Protein AF-0000000066246729 (afdb_homodimer)

Structure (mmCIF, N/CA/C/O backbone):
data_AF-0000000066246729-model_v1
#
loop_
_entity.id
_entity.type
_entity.pdbx_description
1 polymer 'tRNA(Ile)-lysidine synthase, chloroplastic'
#
loop_
_atom_site.group_PDB
_atom_site.id
_atom_site.type_symbol
_atom_site.label_atom_id
_atom_site.label_alt_id
_atom_site.label_comp_id
_atom_site.label_asym_id
_atom_site.label_entity_id
_atom_site.label_seq_id
_atom_site.pdbx_PDB_ins_code
_atom_site.Cartn_x
_atom_site.Cartn_y
_atom_site.Cartn_z
_atom_site.occupancy
_atom_site.B_iso_or_equiv
_atom_site.auth_seq_id
_atom_site.auth_comp_id
_atom_site.auth_asym_id
_atom_site.auth_atom_id
_atom_site.pdbx_PDB_model_num
ATOM 1 N N . MET A 1 1 ? 2.453 42.625 2.658 1 67.06 1 MET A N 1
ATOM 2 C CA . MET A 1 1 ? 2.953 41.25 2.771 1 67.06 1 MET A CA 1
ATOM 3 C C . MET A 1 1 ? 3.125 40.625 1.395 1 67.06 1 MET A C 1
ATOM 5 O O . MET A 1 1 ? 2.312 40.844 0.497 1 67.06 1 MET A O 1
ATOM 9 N N . THR A 1 2 ? 4.344 40.188 0.969 1 78.44 2 THR A N 1
ATOM 10 C CA . THR A 1 2 ? 4.594 39.5 -0.3 1 78.44 2 THR A CA 1
ATOM 11 C C . THR A 1 2 ? 3.893 38.156 -0.338 1 78.44 2 THR A C 1
ATOM 13 O O . THR A 1 2 ? 4.141 37.281 0.513 1 78.44 2 THR A O 1
ATOM 16 N N . TYR A 1 3 ? 2.891 38.062 -1.134 1 83.69 3 TYR A N 1
ATOM 17 C CA . TYR A 1 3 ? 2.072 36.875 -1.283 1 83.69 3 TYR A CA 1
ATOM 18 C C . TYR A 1 3 ? 2.686 35.906 -2.299 1 83.69 3 TYR A C 1
ATOM 20 O O . TYR A 1 3 ? 2.986 36.312 -3.43 1 83.69 3 TYR A O 1
ATOM 28 N N . THR A 1 4 ? 3.023 34.75 -1.786 1 90.62 4 THR A N 1
ATOM 29 C CA . THR A 1 4 ? 3.662 33.75 -2.641 1 90.62 4 THR A CA 1
ATOM 30 C C . THR A 1 4 ? 2.689 32.625 -2.977 1 90.62 4 THR A C 1
ATOM 32 O O . THR A 1 4 ? 1.568 32.594 -2.465 1 90.62 4 THR A O 1
ATOM 35 N N . TYR A 1 5 ? 3.107 31.703 -3.809 1 89.06 5 TYR A N 1
ATOM 36 C CA . TYR A 1 5 ? 2.291 30.547 -4.184 1 89.06 5 TYR A CA 1
ATOM 37 C C . TYR A 1 5 ? 2.023 29.656 -2.98 1 89.06 5 TYR A C 1
ATOM 39 O O . TYR A 1 5 ? 0.987 28.984 -2.912 1 89.06 5 TYR A O 1
ATOM 47 N N . LEU A 1 6 ? 2.9 29.672 -2.01 1 89.81 6 LEU A N 1
ATOM 48 C CA . LEU A 1 6 ? 2.715 28.844 -0.823 1 89.81 6 LEU A CA 1
ATOM 49 C C . LEU A 1 6 ? 1.587 29.391 0.048 1 89.81 6 LEU A C 1
ATOM 51 O O . LEU A 1 6 ? 0.87 28.625 0.694 1 89.81 6 LEU A O 1
ATOM 55 N N . HIS A 1 7 ? 1.455 30.672 0.048 1 90.62 7 HIS A N 1
ATOM 56 C CA . HIS A 1 7 ? 0.324 31.281 0.742 1 90.62 7 HIS A CA 1
ATOM 57 C C . HIS A 1 7 ? -1.001 30.812 0.148 1 90.62 7 HIS A C 1
ATOM 59 O O . HIS A 1 7 ? -1.936 30.484 0.883 1 90.62 7 HIS A O 1
ATOM 65 N N . ASN A 1 8 ? -0.989 30.734 -1.17 1 87.06 8 ASN A N 1
ATOM 66 C CA . ASN A 1 8 ? -2.189 30.266 -1.858 1 87.06 8 ASN A CA 1
ATOM 67 C C . ASN A 1 8 ? -2.5 28.812 -1.526 1 87.06 8 ASN A C 1
ATOM 69 O O . ASN A 1 8 ? -3.656 28.453 -1.303 1 87.06 8 ASN A O 1
ATOM 73 N N . LYS A 1 9 ? -1.49 28.031 -1.506 1 83.44 9 LYS A N 1
ATOM 74 C CA . LYS A 1 9 ? -1.659 26.625 -1.17 1 83.44 9 LYS A CA 1
ATOM 75 C C . LYS A 1 9 ? -2.156 26.453 0.264 1 83.44 9 LYS A C 1
ATOM 77 O O . LYS A 1 9 ? -3.053 25.656 0.526 1 83.44 9 LYS A O 1
ATOM 82 N N . PHE A 1 10 ? -1.548 27.234 1.087 1 84.44 10 PHE A N 1
ATOM 83 C CA . PHE A 1 10 ? -1.93 27.188 2.494 1 84.44 10 PHE A CA 1
ATOM 84 C C . PHE A 1 10 ? -3.389 27.594 2.672 1 84.44 10 PHE A C 1
ATOM 86 O O . PHE A 1 10 ? -4.125 26.969 3.432 1 84.44 10 PHE A O 1
ATOM 93 N N . LEU A 1 11 ? -3.865 28.547 1.95 1 80 11 LEU A N 1
ATOM 94 C CA . LEU A 1 11 ? -5.234 29.047 2.029 1 80 11 LEU A CA 1
ATOM 95 C C . LEU A 1 11 ? -6.227 28 1.554 1 80 11 LEU A C 1
ATOM 97 O O . LEU A 1 11 ? -7.332 27.891 2.094 1 80 11 LEU A O 1
ATOM 101 N N . SER A 1 12 ? -5.816 27.25 0.603 1 76.44 12 SER A N 1
ATOM 102 C CA . SER A 1 12 ? -6.703 26.234 0.042 1 76.44 12 SER A CA 1
ATOM 103 C C . SER A 1 12 ? -6.855 25.062 0.989 1 76.44 12 SER A C 1
ATOM 105 O O . SER A 1 12 ? -7.832 24.312 0.9 1 76.44 12 SER A O 1
ATOM 107 N N . ILE A 1 13 ? -5.926 24.906 1.875 1 73 13 ILE A N 1
ATOM 108 C CA . ILE A 1 13 ? -5.867 23.719 2.727 1 73 13 ILE A CA 1
ATOM 109 C C . ILE A 1 13 ? -6.562 24 4.055 1 73 13 ILE A C 1
ATOM 111 O O . ILE A 1 13 ? -7.125 23.109 4.68 1 73 13 ILE A O 1
ATOM 115 N N . ILE A 1 14 ? -6.414 25.188 4.516 1 69.69 14 ILE A N 1
ATOM 116 C CA . ILE A 1 14 ? -7.043 25.547 5.785 1 69.69 14 ILE A CA 1
ATOM 117 C C . ILE A 1 14 ? -8.562 25.547 5.633 1 69.69 14 ILE A C 1
ATOM 119 O O . ILE A 1 14 ? -9.094 26.094 4.668 1 69.69 14 ILE A O 1
ATOM 123 N N . PRO A 1 15 ? -9.195 24.422 6.234 1 58.78 15 PRO A N 1
ATOM 124 C CA . PRO A 1 15 ? -10.656 24.375 6.086 1 58.78 15 PRO A CA 1
ATOM 125 C C . PRO A 1 15 ? -11.289 25.766 6.043 1 58.78 15 PRO A C 1
ATOM 127 O O . PRO A 1 15 ? -10.812 26.688 6.699 1 58.78 15 PRO A O 1
ATOM 130 N N . LYS A 1 16 ? -11.969 25.953 4.859 1 56.06 16 LYS A N 1
ATOM 131 C CA . LYS A 1 16 ? -12.82 27.141 4.84 1 56.06 16 LYS A CA 1
ATOM 132 C C . LYS A 1 16 ? -13.633 27.25 6.121 1 56.06 16 LYS A C 1
ATOM 134 O O . LYS A 1 16 ? -14.789 26.812 6.172 1 56.06 16 LYS A O 1
ATOM 139 N N . TYR A 1 17 ? -13.031 27 7.203 1 52.31 17 TYR A N 1
ATOM 140 C CA . TYR A 1 17 ? -13.742 27.172 8.461 1 52.31 17 TYR A CA 1
ATOM 141 C C . TYR A 1 17 ? -14.406 28.547 8.531 1 52.31 17 TYR A C 1
ATOM 143 O O . TYR A 1 17 ? -14.719 29.031 9.617 1 52.31 17 TYR A O 1
ATOM 151 N N . LYS A 1 18 ? -14.438 29.141 7.434 1 51.62 18 LYS A N 1
ATOM 152 C CA . LYS A 1 18 ? -15.117 30.422 7.426 1 51.62 18 LYS A CA 1
ATOM 153 C C . LYS A 1 18 ? -16.453 30.344 8.18 1 51.62 18 LYS A C 1
ATOM 155 O O . LYS A 1 18 ? -16.859 31.312 8.82 1 51.62 18 LYS A O 1
ATOM 160 N N . ASN A 1 19 ? -17.109 29.25 7.867 1 48.5 19 ASN A N 1
ATOM 161 C CA . ASN A 1 19 ? -18.453 29.297 8.406 1 48.5 19 ASN A CA 1
ATOM 162 C C . ASN A 1 19 ? -18.469 29.047 9.906 1 48.5 19 ASN A C 1
ATOM 164 O O . ASN A 1 19 ? -19.516 28.734 10.484 1 48.5 19 ASN A O 1
ATOM 168 N N . LEU A 1 20 ? -17.266 28.922 10.43 1 48.78 20 LEU A N 1
ATOM 169 C CA . LEU A 1 20 ? -17.422 28.625 11.852 1 48.78 20 LEU A CA 1
ATOM 170 C C . LEU A 1 20 ? -17.781 29.891 12.633 1 48.78 20 LEU A C 1
ATOM 172 O O . LEU A 1 20 ? -17.156 30.938 12.469 1 48.78 20 LEU A O 1
ATOM 176 N N . ILE A 1 21 ? -19.016 29.984 13 1 50.81 21 ILE A N 1
ATOM 177 C CA . ILE A 1 21 ? -19.672 31.016 13.789 1 50.81 21 ILE A CA 1
ATOM 178 C C . ILE A 1 21 ? -18.703 31.594 14.812 1 50.81 21 ILE A C 1
ATOM 180 O O . ILE A 1 21 ? -18.766 32.781 15.141 1 50.81 21 ILE A O 1
ATOM 184 N N . LYS A 1 22 ? -17.953 30.703 15.594 1 59.84 22 LYS A N 1
ATOM 185 C CA . LYS A 1 22 ? -17.156 31.188 16.719 1 59.84 22 LYS A CA 1
ATOM 186 C C . LYS A 1 22 ? -15.695 31.359 16.328 1 59.84 22 LYS A C 1
ATOM 188 O O . LYS A 1 22 ? -15.188 30.641 15.461 1 59.84 22 LYS A O 1
ATOM 193 N N . PRO A 1 23 ? -15.102 32.375 16.922 1 73 23 PRO A N 1
ATOM 194 C CA . PRO A 1 23 ? -13.672 32.594 16.719 1 73 23 PRO A CA 1
ATOM 195 C C . PRO A 1 23 ? -12.828 31.359 17.078 1 73 23 PRO A C 1
ATOM 197 O O . PRO A 1 23 ? -13.023 30.766 18.141 1 73 23 PRO A O 1
ATOM 200 N N . LEU A 1 24 ? -12.086 30.797 16.188 1 85.12 24 LEU A N 1
ATOM 201 C CA . LEU A 1 24 ? -11.336 29.562 16.375 1 85.12 24 LEU A CA 1
ATOM 202 C C . LEU A 1 24 ? -10.023 29.828 17.109 1 85.12 24 LEU A C 1
ATOM 204 O O . LEU A 1 24 ? -9.367 30.844 16.859 1 85.12 24 LEU A O 1
ATOM 208 N N . SER A 1 25 ? -9.766 29.047 18.125 1 92.12 25 SER A N 1
ATOM 209 C CA . SER A 1 25 ? -8.477 29.062 18.812 1 92.12 25 SER A CA 1
ATOM 210 C C . SER A 1 25 ? -7.562 27.969 18.297 1 92.12 25 SER A C 1
ATOM 212 O O . SER A 1 25 ? -7.992 26.812 18.125 1 92.12 25 SER A O 1
ATOM 214 N N . ILE A 1 26 ? -6.285 28.391 18.031 1 93.38 26 ILE A N 1
ATOM 215 C CA . ILE A 1 26 ? -5.379 27.391 17.484 1 93.38 26 ILE A CA 1
ATOM 216 C C . ILE A 1 26 ? -4.129 27.281 18.359 1 93.38 26 ILE A C 1
ATOM 218 O O . ILE A 1 26 ? -3.65 28.297 18.891 1 93.38 26 ILE A O 1
ATOM 222 N N . LEU A 1 27 ? -3.676 26.094 18.531 1 96.12 27 LEU A N 1
ATOM 223 C CA . LEU A 1 27 ? -2.412 25.766 19.172 1 96.12 27 LEU A CA 1
ATOM 224 C C . LEU A 1 27 ? -1.403 25.219 18.172 1 96.12 27 LEU A C 1
ATOM 226 O O . LEU A 1 27 ? -1.639 24.188 17.547 1 96.12 27 LEU A O 1
ATOM 230 N N . ILE A 1 28 ? -0.317 25.922 18.062 1 95.38 28 ILE A N 1
ATOM 231 C CA . ILE A 1 28 ? 0.693 25.531 17.078 1 95.38 28 ILE A CA 1
ATOM 232 C C . ILE A 1 28 ? 1.854 24.828 17.797 1 95.38 28 ILE A C 1
ATOM 234 O O . ILE A 1 28 ? 2.504 25.422 18.656 1 95.38 28 ILE A O 1
ATOM 238 N N . ALA A 1 29 ? 2.076 23.578 17.406 1 94.06 29 ALA A N 1
ATOM 239 C CA . ALA A 1 29 ? 3.191 22.812 17.969 1 94.06 29 ALA A CA 1
ATOM 240 C C . ALA A 1 29 ? 4.473 23.062 17.188 1 94.06 29 ALA A C 1
ATOM 242 O O . ALA A 1 29 ? 4.531 22.797 15.977 1 94.06 29 ALA A O 1
ATOM 243 N N . LEU A 1 30 ? 5.496 23.469 17.922 1 88.94 30 LEU A N 1
ATOM 244 C CA . LEU A 1 30 ? 6.762 23.828 17.297 1 88.94 30 LEU A CA 1
ATOM 245 C C . LEU A 1 30 ? 7.809 22.734 17.516 1 88.94 30 LEU A C 1
ATOM 247 O O . LEU A 1 30 ? 7.859 22.125 18.594 1 88.94 30 LEU A O 1
ATOM 251 N N . SER A 1 31 ? 8.594 22.453 16.5 1 79.75 31 SER A N 1
ATOM 252 C CA . SER A 1 31 ? 9.695 21.5 16.625 1 79.75 31 SER A CA 1
ATOM 253 C C . SER A 1 31 ? 11.047 22.219 16.547 1 79.75 31 SER A C 1
ATOM 255 O O . SER A 1 31 ? 12.078 21.641 16.891 1 79.75 31 SER A O 1
ATOM 257 N N . GLY A 1 32 ? 11.086 23.469 16.141 1 73.56 32 GLY A N 1
ATOM 258 C CA . GLY A 1 32 ? 12.328 24.219 16 1 73.56 32 GLY A CA 1
ATOM 259 C C . GLY A 1 32 ? 12.969 24.047 14.641 1 73.56 32 GLY A C 1
ATOM 260 O O . GLY A 1 32 ? 14.047 24.594 14.383 1 73.56 32 GLY A O 1
ATOM 261 N N . GLY A 1 33 ? 12.336 23.344 13.742 1 81.06 33 GLY A N 1
ATOM 262 C CA . GLY A 1 33 ? 12.875 23.141 12.414 1 81.06 33 GLY A CA 1
ATOM 263 C C . GLY A 1 33 ? 12.273 24.078 11.375 1 81.06 33 GLY A C 1
ATOM 264 O O . GLY A 1 33 ? 11.461 24.938 11.711 1 81.06 33 GLY A O 1
ATOM 265 N N . LYS A 1 34 ? 12.766 23.953 10.219 1 86.31 34 LYS A N 1
ATOM 266 C CA . LYS A 1 34 ? 12.359 24.828 9.125 1 86.31 34 LYS A CA 1
ATOM 267 C C . LYS A 1 34 ? 10.859 24.719 8.867 1 86.31 34 LYS A C 1
ATOM 269 O O . LYS A 1 34 ? 10.219 25.703 8.5 1 86.31 34 LYS A O 1
ATOM 274 N N . ASP A 1 35 ? 10.297 23.594 9.133 1 89.62 35 ASP A N 1
ATOM 275 C CA . ASP A 1 35 ? 8.883 23.391 8.859 1 89.62 35 ASP A CA 1
ATOM 276 C C . ASP A 1 35 ? 8.016 24.188 9.836 1 89.62 35 ASP A C 1
ATOM 278 O O . ASP A 1 35 ? 7.004 24.781 9.438 1 89.62 35 ASP A O 1
ATOM 282 N N . SER A 1 36 ? 8.438 24.203 11.055 1 89.38 36 SER A N 1
ATOM 283 C CA . SER A 1 36 ? 7.715 24.969 12.062 1 89.38 36 SER A CA 1
ATOM 284 C C . SER A 1 36 ? 7.773 26.469 11.773 1 89.38 36 SER A C 1
ATOM 286 O O . SER A 1 36 ? 6.773 27.172 11.906 1 89.38 36 SER A O 1
ATOM 288 N N . LEU A 1 37 ? 8.922 26.891 11.383 1 89.44 37 LEU A N 1
ATOM 289 C CA . LEU A 1 37 ? 9.094 28.297 11.07 1 89.44 37 LEU A CA 1
ATOM 290 C C . LEU A 1 37 ? 8.234 28.703 9.883 1 89.44 37 LEU A C 1
ATOM 292 O O . LEU A 1 37 ? 7.598 29.766 9.906 1 89.44 37 LEU A O 1
ATOM 296 N N . CYS A 1 38 ? 8.258 27.859 8.914 1 92.25 38 CYS A N 1
ATOM 297 C CA . CYS A 1 38 ? 7.418 28.094 7.742 1 92.25 38 CYS A CA 1
ATOM 298 C C . CYS A 1 38 ? 5.945 28.172 8.133 1 92.25 38 CYS A C 1
ATOM 300 O O . CYS A 1 38 ? 5.23 29.078 7.688 1 92.25 38 CYS A O 1
ATOM 302 N N . LEU A 1 39 ? 5.574 27.312 8.969 1 92.62 39 LEU A N 1
ATOM 303 C CA . LEU A 1 39 ? 4.191 27.25 9.43 1 92.62 39 LEU A CA 1
ATOM 304 C C . LEU A 1 39 ? 3.814 28.516 10.18 1 92.62 39 LEU A C 1
ATOM 306 O O . LEU A 1 39 ? 2.754 29.094 9.938 1 92.62 39 LEU A O 1
ATOM 310 N N . VAL A 1 40 ? 4.66 28.953 11.055 1 91.94 40 VAL A N 1
ATOM 311 C CA . VAL A 1 40 ? 4.418 30.141 11.852 1 91.94 40 VAL A CA 1
ATOM 312 C C . VAL A 1 40 ? 4.227 31.344 10.93 1 91.94 40 VAL A C 1
ATOM 314 O O . VAL A 1 40 ? 3.264 32.094 11.086 1 91.94 40 VAL A O 1
ATOM 317 N N . LYS A 1 41 ? 5.07 31.5 9.969 1 92.75 41 LYS A N 1
ATOM 318 C CA . LYS A 1 41 ? 5.004 32.625 9.039 1 92.75 41 LYS A CA 1
ATOM 319 C C . LYS A 1 41 ? 3.697 32.594 8.25 1 92.75 41 LYS A C 1
ATOM 321 O O . LYS A 1 41 ? 3.039 33.625 8.109 1 92.75 41 LYS A O 1
ATOM 326 N N . LEU A 1 42 ? 3.348 31.469 7.789 1 92.81 42 LEU A N 1
ATOM 327 C CA . LEU A 1 42 ? 2.135 31.312 6.992 1 92.81 42 LEU A CA 1
ATOM 328 C C . LEU A 1 42 ? 0.897 31.641 7.82 1 92.81 42 LEU A C 1
ATOM 330 O O . LEU A 1 42 ? -0.002 32.344 7.355 1 92.81 42 LEU A O 1
ATOM 334 N N . ILE A 1 43 ? 0.887 31.172 9.031 1 91.31 43 ILE A N 1
ATOM 335 C CA . ILE A 1 43 ? -0.267 31.375 9.898 1 91.31 43 ILE A CA 1
ATOM 336 C C . ILE A 1 43 ? -0.373 32.844 10.289 1 91.31 43 ILE A C 1
ATOM 338 O O . ILE A 1 43 ? -1.462 33.438 10.266 1 91.31 43 ILE A O 1
ATOM 342 N N . GLU A 1 44 ? 0.723 33.406 10.656 1 91.44 44 GLU A N 1
ATOM 343 C CA . GLU A 1 44 ? 0.729 34.812 11.039 1 91.44 44 GLU A CA 1
ATOM 344 C C . GLU A 1 44 ? 0.296 35.719 9.875 1 91.44 44 GLU A C 1
ATOM 346 O O . GLU A 1 44 ? -0.498 36.625 10.062 1 91.44 44 GLU A O 1
ATOM 351 N N . ASP A 1 45 ? 0.844 35.406 8.695 1 91.06 45 ASP A N 1
ATOM 352 C CA . ASP A 1 45 ? 0.451 36.156 7.512 1 91.06 45 ASP A CA 1
ATOM 353 C C . ASP A 1 45 ? -1.045 36.031 7.242 1 91.06 45 ASP A C 1
ATOM 355 O O . ASP A 1 45 ? -1.722 37 6.934 1 91.06 45 ASP A O 1
ATOM 359 N N . PHE A 1 46 ? -1.463 34.844 7.363 1 88.06 46 PHE A N 1
ATOM 360 C CA . PHE A 1 46 ? -2.873 34.562 7.141 1 88.06 46 PHE A CA 1
ATOM 361 C C . PHE A 1 46 ? -3.746 35.281 8.148 1 88.06 46 PHE A C 1
ATOM 363 O O . PHE A 1 46 ? -4.746 35.906 7.777 1 88.06 46 PHE A O 1
ATOM 370 N N . ASN A 1 47 ? -3.387 35.219 9.422 1 88 47 ASN A N 1
ATOM 371 C CA . ASN A 1 47 ? -4.195 35.812 10.469 1 88 47 ASN A CA 1
ATOM 372 C C . ASN A 1 47 ? -4.141 37.344 10.406 1 88 47 ASN A C 1
ATOM 374 O O . ASN A 1 47 ? -5.105 38.031 10.766 1 88 47 ASN A O 1
ATOM 378 N N . ASN A 1 48 ? -3.057 37.875 9.961 1 87.56 48 ASN A N 1
ATOM 379 C CA . ASN A 1 48 ? -2.945 39.312 9.781 1 87.56 48 ASN A CA 1
ATOM 380 C C . ASN A 1 48 ? -3.883 39.812 8.688 1 87.56 48 ASN A C 1
ATOM 382 O O . ASN A 1 48 ? -4.414 40.938 8.773 1 87.56 48 ASN A O 1
ATOM 386 N N . THR A 1 49 ? -4.105 38.969 7.734 1 84.88 49 THR A N 1
ATOM 387 C CA . THR A 1 49 ? -4.922 39.344 6.59 1 84.88 49 THR A CA 1
ATOM 388 C C . THR A 1 49 ? -6.402 39.094 6.875 1 84.88 49 THR A C 1
ATOM 390 O O . THR A 1 49 ? -7.254 39.938 6.543 1 84.88 49 THR A O 1
ATOM 393 N N . TYR A 1 50 ? -6.688 38 7.57 1 83.44 50 TYR A N 1
ATOM 394 C CA . TYR A 1 50 ? -8.078 37.562 7.625 1 83.44 50 TYR A CA 1
ATOM 395 C C . TYR A 1 50 ? -8.617 37.625 9.047 1 83.44 50 TYR A C 1
ATOM 397 O O . TYR A 1 50 ? -9.828 37.562 9.266 1 83.44 50 TYR A O 1
ATOM 405 N N . ASN A 1 51 ? -7.789 37.75 10.023 1 84.44 51 ASN A N 1
ATOM 406 C CA . ASN A 1 51 ? -8.188 37.781 11.43 1 84.44 51 ASN A CA 1
ATOM 407 C C . ASN A 1 51 ? -9.117 36.625 11.773 1 84.44 51 ASN A C 1
ATOM 409 O O . ASN A 1 51 ? -10.172 36.844 12.367 1 84.44 51 ASN A O 1
ATOM 413 N N . HIS A 1 52 ? -8.688 35.5 11.305 1 82.38 52 HIS A N 1
ATOM 414 C CA . HIS A 1 52 ? -9.523 34.312 11.375 1 82.38 52 HIS A CA 1
ATOM 415 C C . HIS A 1 52 ? -9.445 33.656 12.75 1 82.38 52 HIS A C 1
ATOM 417 O O . HIS A 1 52 ? -10.43 33.094 13.234 1 82.38 52 HIS A O 1
ATOM 423 N N . PHE A 1 53 ? -8.344 33.75 13.383 1 87.56 53 PHE A N 1
ATOM 424 C CA . PHE A 1 53 ? -8.156 33.125 14.672 1 87.56 53 PHE A CA 1
ATOM 425 C C . PHE A 1 53 ? -8.266 34.125 15.805 1 87.56 53 PHE A C 1
ATOM 427 O O . PHE A 1 53 ? -7.613 35.188 15.773 1 87.56 53 PHE A O 1
ATOM 434 N N . SER A 1 54 ? -9.156 33.75 16.781 1 87.75 54 SER A N 1
ATOM 435 C CA . SER A 1 54 ? -9.32 34.625 17.938 1 87.75 54 SER A CA 1
ATOM 436 C C . SER A 1 54 ? -8.133 34.531 18.875 1 87.75 54 SER A C 1
ATOM 438 O O . SER A 1 54 ? -7.828 35.5 19.594 1 87.75 54 SER A O 1
ATOM 440 N N . ARG A 1 55 ? -7.547 33.344 18.859 1 92.81 55 ARG A N 1
ATOM 441 C CA . ARG A 1 55 ? -6.418 33.094 19.75 1 92.81 55 ARG A CA 1
ATOM 442 C C . ARG A 1 55 ? -5.41 32.156 19.109 1 92.81 55 ARG A C 1
ATOM 444 O O . ARG A 1 55 ? -5.781 31.109 18.578 1 92.81 55 ARG A O 1
ATOM 451 N N . ILE A 1 56 ? -4.207 32.625 19.109 1 93.88 56 ILE A N 1
ATOM 452 C CA . ILE A 1 56 ? -3.1 31.828 18.609 1 93.88 56 ILE A CA 1
ATOM 453 C C . ILE A 1 56 ? -2.082 31.609 19.734 1 93.88 56 ILE A C 1
ATOM 455 O O . ILE A 1 56 ? -1.642 32.562 20.375 1 93.88 56 ILE A O 1
ATOM 459 N N . GLU A 1 57 ? -1.776 30.344 19.969 1 95.75 57 GLU A N 1
ATOM 460 C CA . GLU A 1 57 ? -0.762 30 20.953 1 95.75 57 GLU A CA 1
ATOM 461 C C . GLU A 1 57 ? 0.262 29.031 20.375 1 95.75 57 GLU A C 1
ATOM 463 O O . GLU A 1 57 ? -0.059 28.234 19.5 1 95.75 57 GLU A O 1
ATOM 468 N N . TYR A 1 58 ? 1.461 29.203 20.859 1 95 58 TYR A N 1
ATOM 469 C CA . TYR A 1 58 ? 2.551 28.328 20.438 1 95 58 TYR A CA 1
ATOM 470 C C . TYR A 1 58 ? 3.006 27.438 21.594 1 95 58 TYR A C 1
ATOM 472 O O . TYR A 1 58 ? 3.023 27.859 22.75 1 95 58 TYR A O 1
ATOM 480 N N . ILE A 1 59 ? 3.311 26.188 21.266 1 93.75 59 ILE A N 1
ATOM 481 C CA . ILE A 1 59 ? 3.814 25.266 22.266 1 93.75 59 ILE A CA 1
ATOM 482 C C . ILE A 1 59 ? 5.07 24.578 21.75 1 93.75 59 ILE A C 1
ATOM 484 O O . ILE A 1 59 ? 5.141 24.188 20.578 1 93.75 59 ILE A O 1
ATOM 488 N N . TYR A 1 60 ? 6.066 24.531 22.594 1 90.06 60 TYR A N 1
ATOM 489 C CA . TYR A 1 60 ? 7.32 23.844 22.312 1 90.06 60 TYR A CA 1
ATOM 490 C C . TYR A 1 60 ? 7.656 22.859 23.438 1 90.06 60 TYR A C 1
ATOM 492 O O . TYR A 1 60 ? 7.641 23.219 24.609 1 90.06 60 TYR A O 1
ATOM 500 N N . ILE A 1 61 ? 7.883 21.641 22.969 1 86.44 61 ILE A N 1
ATOM 501 C CA . ILE A 1 61 ? 8.258 20.609 23.922 1 86.44 61 ILE A CA 1
ATOM 502 C C . ILE A 1 61 ? 9.75 20.328 23.812 1 86.44 61 ILE A C 1
ATOM 504 O O . ILE A 1 61 ? 10.227 19.828 22.781 1 86.44 61 ILE A O 1
ATOM 508 N N . ASP A 1 62 ? 10.5 20.641 24.859 1 77.81 62 ASP A N 1
ATOM 509 C CA . ASP A 1 62 ? 11.945 20.438 24.906 1 77.81 62 ASP A CA 1
ATOM 510 C C . ASP A 1 62 ? 12.289 19.094 25.547 1 77.81 62 ASP A C 1
ATOM 512 O O . ASP A 1 62 ? 12.039 18.875 26.734 1 77.81 62 ASP A O 1
ATOM 516 N N . HIS A 1 63 ? 12.711 18.25 24.734 1 67.25 63 HIS A N 1
ATOM 517 C CA . HIS A 1 63 ? 13.07 16.953 25.312 1 67.25 63 HIS A CA 1
ATOM 518 C C . HIS A 1 63 ? 14.562 16.906 25.656 1 67.25 63 HIS A C 1
ATOM 520 O O . HIS A 1 63 ? 15.086 15.836 25.984 1 67.25 63 HIS A O 1
ATOM 526 N N . GLN A 1 64 ? 15.18 18.078 25.969 1 57.91 64 GLN A N 1
ATOM 527 C CA . GLN A 1 64 ? 16.531 18.25 26.5 1 57.91 64 GLN A CA 1
ATOM 528 C C . GLN A 1 64 ? 17.5 17.25 25.891 1 57.91 64 GLN A C 1
ATOM 530 O O . GLN A 1 64 ? 18.391 16.734 26.578 1 57.91 64 GLN A O 1
ATOM 535 N N . TRP A 1 65 ? 17.281 16.594 24.844 1 53 65 TRP A N 1
ATOM 536 C CA . TRP A 1 65 ? 18.188 15.539 24.406 1 53 65 TRP A CA 1
ATOM 537 C C . TRP A 1 65 ? 19.531 16.109 24 1 53 65 TRP A C 1
ATOM 539 O O . TRP A 1 65 ? 20.562 15.438 24.078 1 53 65 TRP A O 1
ATOM 549 N N . ARG A 1 66 ? 19.594 17.391 23.469 1 54.97 66 ARG A N 1
ATOM 550 C CA . ARG A 1 66 ? 20.875 17.844 22.953 1 54.97 66 ARG A CA 1
ATOM 551 C C . ARG A 1 66 ? 21.234 19.219 23.5 1 54.97 66 ARG A C 1
ATOM 553 O O . ARG A 1 66 ? 20.359 20.094 23.609 1 54.97 66 ARG A O 1
ATOM 560 N N . SER A 1 67 ? 22.328 19.297 24.062 1 52.25 67 SER A N 1
ATOM 561 C CA . SER A 1 67 ? 22.906 20.547 24.547 1 52.25 67 SER A CA 1
ATOM 562 C C . SER A 1 67 ? 22.719 21.672 23.531 1 52.25 67 SER A C 1
ATOM 564 O O . SER A 1 67 ? 22.516 22.828 23.922 1 52.25 67 SER A O 1
ATOM 566 N N . ASP A 1 68 ? 22.875 21.391 22.312 1 53.66 68 ASP A N 1
ATOM 567 C CA . ASP A 1 68 ? 22.812 22.375 21.234 1 53.66 68 ASP A CA 1
ATOM 568 C C . ASP A 1 68 ? 21.391 22.891 21.031 1 53.66 68 ASP A C 1
ATOM 570 O O . ASP A 1 68 ? 21.172 23.844 20.297 1 53.66 68 ASP A O 1
ATOM 574 N N . SER A 1 69 ? 20.547 22.344 21.766 1 60.91 69 SER A N 1
ATOM 575 C CA . SER A 1 69 ? 19.125 22.656 21.656 1 60.91 69 SER A CA 1
ATOM 576 C C . SER A 1 69 ? 18.797 23.984 22.312 1 60.91 69 SER A C 1
ATOM 578 O O . SER A 1 69 ? 17.891 24.688 21.875 1 60.91 69 SER A O 1
ATOM 580 N N . LYS A 1 70 ? 19.703 24.375 23.062 1 66.81 70 LYS A N 1
ATOM 581 C CA . LYS A 1 70 ? 19.375 25.578 23.812 1 66.81 70 LYS A CA 1
ATOM 582 C C . LYS A 1 70 ? 19.438 26.812 22.922 1 66.81 70 LYS A C 1
ATOM 584 O O . LYS A 1 70 ? 18.562 27.688 23 1 66.81 70 LYS A O 1
ATOM 589 N N . GLN A 1 71 ? 20.484 26.859 22.141 1 69.94 71 GLN A N 1
ATOM 590 C CA . GLN A 1 71 ? 20.625 28.031 21.281 1 69.94 71 GLN A CA 1
ATOM 591 C C . GLN A 1 71 ? 19.531 28.062 20.219 1 69.94 71 GLN A C 1
ATOM 593 O O . GLN A 1 71 ? 18.984 29.141 19.922 1 69.94 71 GLN A O 1
ATOM 598 N N . ASN A 1 72 ? 19.234 26.953 19.734 1 69.75 72 ASN A N 1
ATOM 599 C CA . ASN A 1 72 ? 18.188 26.875 18.719 1 69.75 72 ASN A CA 1
ATOM 600 C C . ASN A 1 72 ? 16.828 27.297 19.281 1 69.75 72 ASN A C 1
ATOM 602 O O . ASN A 1 72 ? 16.062 28.016 18.625 1 69.75 72 ASN A O 1
ATOM 606 N N . ILE A 1 73 ? 16.703 26.922 20.484 1 73.38 73 ILE A N 1
ATOM 607 C CA . ILE A 1 73 ? 15.438 27.25 21.141 1 73.38 73 ILE A CA 1
ATOM 608 C C . ILE A 1 73 ? 15.344 28.75 21.375 1 73.38 73 ILE A C 1
ATOM 610 O O . ILE A 1 73 ? 14.281 29.359 21.203 1 73.38 73 ILE A O 1
ATOM 614 N N . LYS A 1 74 ? 16.422 29.281 21.766 1 77.38 74 LYS A N 1
ATOM 615 C CA . LYS A 1 74 ? 16.453 30.719 22.016 1 77.38 74 LYS A CA 1
ATOM 616 C C . LYS A 1 74 ? 16.094 31.5 20.75 1 77.38 74 LYS A C 1
ATOM 618 O O . LYS A 1 74 ? 15.336 32.469 20.812 1 77.38 74 LYS A O 1
ATOM 623 N N . HIS A 1 75 ? 16.656 31.047 19.688 1 77 75 HIS A N 1
ATOM 624 C CA . HIS A 1 75 ? 16.391 31.719 18.406 1 77 75 HIS A CA 1
ATOM 625 C C . HIS A 1 75 ? 14.93 31.562 18.016 1 77 75 HIS A C 1
ATOM 627 O O . HIS A 1 75 ? 14.328 32.5 17.484 1 77 75 HIS A O 1
ATOM 633 N N . LEU A 1 76 ? 14.477 30.422 18.25 1 78.19 76 LEU A N 1
ATOM 634 C CA . LEU A 1 76 ? 13.078 30.156 17.938 1 78.19 76 LEU A CA 1
ATOM 635 C C . LEU A 1 76 ? 12.164 31.062 18.75 1 78.19 76 LEU A C 1
ATOM 637 O O . LEU A 1 76 ? 11.234 31.672 18.219 1 78.19 76 LEU A O 1
ATOM 641 N N . LEU A 1 77 ? 12.477 31.188 19.984 1 79.88 77 LEU A N 1
ATOM 642 C CA . LEU A 1 77 ? 11.672 32 20.891 1 79.88 77 LEU A CA 1
ATOM 643 C C . LEU A 1 77 ? 11.742 33.469 20.516 1 79.88 77 LEU A C 1
ATOM 645 O O . LEU A 1 77 ? 10.742 34.188 20.594 1 79.88 77 LEU A O 1
ATOM 649 N N . ASN A 1 78 ? 12.867 33.844 20.078 1 83.44 78 ASN A N 1
ATOM 650 C CA . ASN A 1 78 ? 13.039 35.219 19.656 1 83.44 78 ASN A CA 1
ATOM 651 C C . ASN A 1 78 ? 12.18 35.531 18.438 1 83.44 78 ASN A C 1
ATOM 653 O O . ASN A 1 78 ? 11.594 36.625 18.344 1 83.44 78 ASN A O 1
ATOM 657 N N . TYR A 1 79 ? 12.18 34.625 17.641 1 85 79 TYR A N 1
ATOM 658 C CA . TYR A 1 79 ? 11.391 34.812 16.422 1 85 79 TYR A CA 1
ATOM 659 C C . TYR A 1 79 ? 9.906 34.875 16.75 1 85 79 TYR A C 1
ATOM 661 O O . TYR A 1 79 ? 9.172 35.688 16.203 1 85 79 TYR A O 1
ATOM 669 N N . ILE A 1 80 ? 9.461 34.031 17.625 1 85.75 80 ILE A N 1
ATOM 670 C CA . ILE A 1 80 ? 8.047 33.938 17.953 1 85.75 80 ILE A CA 1
ATOM 671 C C . ILE A 1 80 ? 7.617 35.156 18.781 1 85.75 80 ILE A C 1
ATOM 673 O O . ILE A 1 80 ? 6.469 35.594 18.688 1 85.75 80 ILE A O 1
ATOM 677 N N . SER A 1 81 ? 8.492 35.625 19.484 1 84.94 81 SER A N 1
ATOM 678 C CA . SER A 1 81 ? 8.188 36.781 20.344 1 84.94 81 SER A CA 1
ATOM 679 C C . SER A 1 81 ? 7.766 38 19.516 1 84.94 81 SER A C 1
ATOM 681 O O . SER A 1 81 ? 7.047 38.875 20.016 1 84.94 81 SER A O 1
ATOM 683 N N . ILE A 1 82 ? 8.094 37.938 18.312 1 83.56 82 ILE A N 1
ATOM 684 C CA . ILE A 1 82 ? 7.746 39.031 17.422 1 83.56 82 ILE A CA 1
ATOM 685 C C . ILE A 1 82 ? 6.254 39 17.094 1 83.56 82 ILE A C 1
ATOM 687 O O . ILE A 1 82 ? 5.652 40 16.781 1 83.56 82 ILE A O 1
ATOM 691 N N . THR A 1 83 ? 5.508 37.969 17.203 1 85.44 83 THR A N 1
ATOM 692 C CA . THR A 1 83 ? 4.121 37.781 16.781 1 85.44 83 THR A CA 1
ATOM 693 C C . THR A 1 83 ? 3.16 38.25 17.875 1 85.44 83 THR A C 1
ATOM 695 O O . THR A 1 83 ? 1.962 38.406 17.625 1 85.44 83 THR A O 1
ATOM 698 N N . ASN A 1 84 ? 3.494 38.531 19.047 1 83.88 84 ASN A N 1
ATOM 699 C CA . ASN A 1 84 ? 2.688 38.969 20.188 1 83.88 84 ASN A CA 1
ATOM 700 C C . ASN A 1 84 ? 1.774 37.844 20.672 1 83.88 84 ASN A C 1
ATOM 702 O O . ASN A 1 84 ? 0.719 38.094 21.25 1 83.88 84 ASN A O 1
ATOM 706 N N . ASN A 1 85 ? 1.982 36.656 20.328 1 91.19 85 ASN A N 1
ATOM 707 C CA . ASN A 1 85 ? 1.208 35.5 20.781 1 91.19 85 ASN A CA 1
ATOM 708 C C . ASN A 1 85 ? 1.912 34.75 21.906 1 91.19 85 ASN A C 1
ATOM 710 O O . ASN A 1 85 ? 3.139 34.812 22.031 1 91.19 85 ASN A O 1
ATOM 714 N N . ASN A 1 86 ? 1.129 34.125 22.75 1 92 86 ASN A N 1
ATOM 715 C CA . ASN A 1 86 ? 1.692 33.406 23.891 1 92 86 ASN A CA 1
ATOM 716 C C . ASN A 1 86 ? 2.441 32.156 23.438 1 92 86 ASN A C 1
ATOM 718 O O . ASN A 1 86 ? 2.008 31.469 22.5 1 92 86 ASN A O 1
ATOM 722 N N . THR A 1 87 ? 3.586 31.953 24.109 1 92.25 87 THR A N 1
ATOM 723 C CA . THR A 1 87 ? 4.395 30.766 23.844 1 92.25 87 THR A CA 1
ATOM 724 C C . THR A 1 87 ? 4.641 29.984 25.125 1 92.25 87 THR A C 1
ATOM 726 O O . THR A 1 87 ? 5.051 30.562 26.141 1 92.25 87 THR A O 1
ATOM 729 N N . TYR A 1 88 ? 4.359 28.734 25.047 1 92.19 88 TYR A N 1
ATOM 730 C CA . TYR A 1 88 ? 4.57 27.859 26.188 1 92.19 88 TYR A CA 1
ATOM 731 C C . TYR A 1 88 ? 5.684 26.859 25.906 1 92.19 88 TYR A C 1
ATOM 733 O O . TYR A 1 88 ? 5.73 26.25 24.844 1 92.19 88 TYR A O 1
ATOM 741 N N . ILE A 1 89 ? 6.543 26.703 26.891 1 88.38 89 ILE A N 1
ATOM 742 C CA . ILE A 1 89 ? 7.652 25.766 26.797 1 88.38 89 ILE A CA 1
ATOM 743 C C . ILE A 1 89 ? 7.527 24.703 27.875 1 88.38 89 ILE A C 1
ATOM 745 O O . ILE A 1 89 ? 7.438 25.016 29.062 1 88.38 89 ILE A O 1
ATOM 749 N N . TYR A 1 90 ? 7.441 23.453 27.422 1 86.94 90 TYR A N 1
ATOM 750 C CA . TYR A 1 90 ? 7.418 22.328 28.344 1 86.94 90 TYR A CA 1
ATOM 751 C C . TYR A 1 90 ? 8.734 21.562 28.297 1 86.94 90 TYR A C 1
ATOM 753 O O . TYR A 1 90 ? 9.258 21.281 27.219 1 86.94 90 TYR A O 1
ATOM 761 N N . GLN A 1 91 ? 9.297 21.297 29.422 1 82.25 91 GLN A N 1
ATOM 762 C CA . GLN A 1 91 ? 10.523 20.516 29.5 1 82.25 91 GLN A CA 1
ATOM 763 C C . GLN A 1 91 ? 10.25 19.109 30.047 1 82.25 91 GLN A C 1
ATOM 765 O O . GLN A 1 91 ? 9.602 18.953 31.078 1 82.25 91 GLN A O 1
ATOM 770 N N . ILE A 1 92 ? 10.586 18.156 29.156 1 75.69 92 ILE A N 1
ATOM 771 C CA . ILE A 1 92 ? 10.477 16.766 29.594 1 75.69 92 ILE A CA 1
ATOM 772 C C . ILE A 1 92 ? 11.836 16.266 30.062 1 75.69 92 ILE A C 1
ATOM 774 O O . ILE A 1 92 ? 12.812 16.312 29.312 1 75.69 92 ILE A O 1
ATOM 778 N N . ASN A 1 93 ? 12.055 16.062 31.312 1 66.69 93 ASN A N 1
ATOM 779 C CA . ASN A 1 93 ? 13.32 15.648 31.906 1 66.69 93 ASN A CA 1
ATOM 780 C C . ASN A 1 93 ? 13.539 14.148 31.781 1 66.69 93 ASN A C 1
ATOM 782 O O . ASN A 1 93 ? 14.375 13.578 32.5 1 66.69 93 ASN A O 1
ATOM 786 N N . LYS A 1 94 ? 12.828 13.445 30.844 1 60.88 94 LYS A N 1
ATOM 787 C CA . LYS A 1 94 ? 13 11.992 30.922 1 60.88 94 LYS A CA 1
ATOM 788 C C . LYS A 1 94 ? 14.047 11.508 29.938 1 60.88 94 LYS A C 1
ATOM 790 O O . LYS A 1 94 ? 13.93 11.75 28.734 1 60.88 94 LYS A O 1
ATOM 795 N N . MET A 1 95 ? 15.43 11.242 30.391 1 58.31 95 MET A N 1
ATOM 796 C CA . MET A 1 95 ? 16.656 10.875 29.672 1 58.31 95 MET A CA 1
ATOM 797 C C . MET A 1 95 ? 16.422 9.656 28.781 1 58.31 95 MET A C 1
ATOM 799 O O . MET A 1 95 ? 16.938 9.594 27.672 1 58.31 95 MET A O 1
ATOM 803 N N . GLU A 1 96 ? 15.898 8.547 29.375 1 59.78 96 GLU A N 1
ATOM 804 C CA . GLU A 1 96 ? 16.156 7.234 28.797 1 59.78 96 GLU A CA 1
ATOM 805 C C . GLU A 1 96 ? 14.898 6.672 28.125 1 59.78 96 GLU A C 1
ATOM 807 O O . GLU A 1 96 ? 14.445 5.574 28.469 1 59.78 96 GLU A O 1
ATOM 812 N N . ILE A 1 97 ? 14.336 7.508 27.234 1 63.38 97 ILE A N 1
ATOM 813 C CA . ILE A 1 97 ? 13.117 6.934 26.672 1 63.38 97 ILE A CA 1
ATOM 814 C C . ILE A 1 97 ? 13.305 6.719 25.172 1 63.38 97 ILE A C 1
ATOM 816 O O . ILE A 1 97 ? 14.07 7.434 24.516 1 63.38 97 ILE A O 1
ATOM 820 N N . SER A 1 98 ? 12.797 5.633 24.719 1 70.44 98 SER A N 1
ATOM 821 C CA . SER A 1 98 ? 12.812 5.32 23.297 1 70.44 98 SER A CA 1
ATOM 822 C C . SER A 1 98 ? 12.211 6.453 22.469 1 70.44 98 SER A C 1
ATOM 824 O O . SER A 1 98 ? 11.461 7.281 23 1 70.44 98 SER A O 1
ATOM 826 N N . GLU A 1 99 ? 12.703 6.617 21.219 1 71.94 99 GLU A N 1
ATOM 827 C CA . GLU A 1 99 ? 12.164 7.617 20.312 1 71.94 99 GLU A CA 1
ATOM 828 C C . GLU A 1 99 ? 10.641 7.543 20.234 1 71.94 99 GLU A C 1
ATOM 830 O O . GLU A 1 99 ? 9.961 8.57 20.266 1 71.94 99 GLU A O 1
ATOM 835 N N . ALA A 1 100 ? 10.156 6.352 20.172 1 73.12 100 ALA A N 1
ATOM 836 C CA . ALA A 1 100 ? 8.711 6.172 20.094 1 73.12 100 ALA A CA 1
ATOM 837 C C . ALA A 1 100 ? 8.016 6.676 21.344 1 73.12 100 ALA A C 1
ATOM 839 O O . ALA A 1 100 ? 6.98 7.34 21.281 1 73.12 100 ALA A O 1
ATOM 840 N N . ASN A 1 101 ? 8.57 6.449 22.453 1 76 101 ASN A N 1
ATOM 841 C CA . ASN A 1 101 ? 8.008 6.898 23.719 1 76 101 ASN A CA 1
ATOM 842 C C . ASN A 1 101 ? 8.086 8.414 23.859 1 76 101 ASN A C 1
ATOM 844 O O . ASN A 1 101 ? 7.148 9.047 24.359 1 76 101 ASN A O 1
ATOM 848 N N . MET A 1 102 ? 9.141 8.906 23.406 1 76.06 102 MET A N 1
ATOM 849 C CA . MET A 1 102 ? 9.297 10.359 23.453 1 76.06 102 MET A CA 1
ATOM 850 C C . MET A 1 102 ? 8.25 11.055 22.594 1 76.06 102 MET A C 1
ATOM 852 O O . MET A 1 102 ? 7.691 12.078 22.984 1 76.06 102 MET A O 1
ATOM 856 N N . ARG A 1 103 ? 7.965 10.516 21.531 1 79.25 103 ARG A N 1
ATOM 857 C CA . ARG A 1 103 ? 6.953 11.07 20.641 1 79.25 103 ARG A CA 1
ATOM 858 C C . ARG A 1 103 ? 5.57 11.016 21.281 1 79.25 103 ARG A C 1
ATOM 860 O O . ARG A 1 103 ? 4.797 11.969 21.172 1 79.25 103 ARG A O 1
ATOM 867 N N . ASN A 1 104 ? 5.402 9.938 21.859 1 83.5 104 ASN A N 1
ATOM 868 C CA . ASN A 1 104 ? 4.113 9.773 22.516 1 83.5 104 ASN A CA 1
ATOM 869 C C . ASN A 1 104 ? 3.938 10.789 23.641 1 83.5 104 ASN A C 1
ATOM 871 O O . ASN A 1 104 ? 2.865 11.375 23.797 1 83.5 104 ASN A O 1
ATOM 875 N N . ILE A 1 105 ? 4.965 10.945 24.297 1 83.19 105 ILE A N 1
ATOM 876 C CA . ILE A 1 105 ? 4.93 11.883 25.422 1 83.19 105 ILE A CA 1
ATOM 877 C C . ILE A 1 105 ? 4.719 13.305 24.891 1 83.19 105 ILE A C 1
ATOM 879 O O . ILE A 1 105 ? 3.928 14.062 25.453 1 83.19 105 ILE A O 1
ATOM 883 N N . ARG A 1 106 ? 5.391 13.609 23.875 1 86.19 106 ARG A N 1
ATOM 884 C CA . ARG A 1 106 ? 5.23 14.922 23.266 1 86.19 106 ARG A CA 1
ATOM 885 C C . ARG A 1 106 ? 3.787 15.148 22.812 1 86.19 106 ARG A C 1
ATOM 887 O O . ARG A 1 106 ? 3.199 16.188 23.094 1 86.19 106 ARG A O 1
ATOM 894 N N . TYR A 1 107 ? 3.295 14.188 22.203 1 87.75 107 TYR A N 1
ATOM 895 C CA . TYR A 1 107 ? 1.934 14.281 21.688 1 87.75 107 TYR A CA 1
ATOM 896 C C . TYR A 1 107 ? 0.93 14.43 22.828 1 87.75 107 TYR A C 1
ATOM 898 O O . TYR A 1 107 ? 0.007 15.242 22.75 1 87.75 107 TYR A O 1
ATOM 906 N N . GLN A 1 108 ? 1.17 13.742 23.828 1 89.25 108 GLN A N 1
ATOM 907 C CA . GLN A 1 108 ? 0.282 13.805 24.984 1 89.25 108 GLN A CA 1
ATOM 908 C C . GLN A 1 108 ? 0.349 15.18 25.656 1 89.25 108 GLN A C 1
ATOM 910 O O . GLN A 1 108 ? -0.677 15.719 26.062 1 89.25 108 GLN A O 1
ATOM 915 N N . ALA A 1 109 ? 1.539 15.656 25.734 1 91 109 ALA A N 1
ATOM 916 C CA . ALA A 1 109 ? 1.72 16.969 26.344 1 91 109 ALA A CA 1
ATOM 917 C C . ALA A 1 109 ? 1.001 18.047 25.531 1 91 109 ALA A C 1
ATOM 919 O O . ALA A 1 109 ? 0.359 18.938 26.109 1 91 109 ALA A O 1
ATOM 920 N N . ILE A 1 110 ? 1.054 17.953 24.266 1 94.31 110 ILE A N 1
ATOM 921 C CA . ILE A 1 110 ? 0.425 18.922 23.375 1 94.31 110 ILE A CA 1
ATOM 922 C C . ILE A 1 110 ? -1.094 18.844 23.516 1 94.31 110 ILE A C 1
ATOM 924 O O . ILE A 1 110 ? -1.77 19.859 23.656 1 94.31 110 ILE A O 1
ATOM 928 N N . VAL A 1 111 ? -1.597 17.656 23.516 1 94.12 111 VAL A N 1
ATOM 929 C CA . VAL A 1 111 ? -3.037 17.438 23.578 1 94.12 111 VAL A CA 1
ATOM 930 C C . VAL A 1 111 ? -3.564 17.906 24.938 1 94.12 111 VAL A C 1
ATOM 932 O O . VAL A 1 111 ? -4.605 18.562 25.016 1 94.12 111 VAL A O 1
ATOM 935 N N . ARG A 1 112 ? -2.846 17.609 25.969 1 94.31 112 ARG A N 1
ATOM 936 C CA . ARG A 1 112 ? -3.238 18.031 27.312 1 94.31 112 ARG A CA 1
ATOM 937 C C . ARG A 1 112 ? -3.309 19.547 27.406 1 94.31 112 ARG A C 1
ATOM 939 O O . ARG A 1 112 ? -4.258 20.094 27.984 1 94.31 112 ARG A O 1
ATOM 946 N N . HIS A 1 113 ? -2.314 20.141 26.906 1 95.5 113 HIS A N 1
ATOM 947 C CA . HIS A 1 113 ? -2.297 21.609 26.922 1 95.5 113 HIS A CA 1
ATOM 948 C C . HIS A 1 113 ? -3.492 22.172 26.156 1 95.5 113 HIS A C 1
ATOM 950 O O . HIS A 1 113 ? -4.117 23.125 26.594 1 95.5 113 HIS A O 1
ATOM 956 N N . ALA A 1 114 ? -3.791 21.609 25.031 1 95.94 114 ALA A N 1
ATOM 957 C CA . ALA A 1 114 ? -4.91 22.062 24.203 1 95.94 114 ALA A CA 1
ATOM 958 C C . ALA A 1 114 ? -6.234 21.922 24.953 1 95.94 114 ALA A C 1
ATOM 960 O O . ALA A 1 114 ? -7.086 22.812 24.891 1 95.94 114 ALA A O 1
ATOM 961 N N . ILE A 1 115 ? -6.375 20.859 25.625 1 94.25 115 ILE A N 1
ATOM 962 C CA . ILE A 1 115 ? -7.594 20.594 26.375 1 94.25 115 ILE A CA 1
ATOM 963 C C . ILE A 1 115 ? -7.711 21.594 27.531 1 94.25 115 ILE A C 1
ATOM 965 O O . ILE A 1 115 ? -8.758 22.219 27.719 1 94.25 115 ILE A O 1
ATOM 969 N N . GLN A 1 116 ? -6.664 21.719 28.266 1 95.06 116 GLN A N 1
ATOM 970 C CA . GLN A 1 116 ? -6.641 22.594 29.438 1 95.06 116 GLN A CA 1
ATOM 971 C C . GLN A 1 116 ? -6.938 24.031 29.062 1 95.06 116 GLN A C 1
ATOM 973 O O . GLN A 1 116 ? -7.555 24.766 29.844 1 95.06 116 GLN A O 1
ATOM 978 N N . ASN A 1 117 ? -6.555 24.453 27.891 1 94.75 117 ASN A N 1
ATOM 979 C CA . ASN A 1 117 ? -6.707 25.844 27.484 1 94.75 117 ASN A CA 1
ATOM 980 C C . ASN A 1 117 ? -7.832 26.016 26.469 1 94.75 117 ASN A C 1
ATOM 982 O O . ASN A 1 117 ? -7.957 27.062 25.844 1 94.75 117 ASN A O 1
ATOM 986 N N . SER A 1 118 ? -8.594 24.922 26.141 1 91.62 118 SER A N 1
ATOM 987 C CA . SER A 1 118 ? -9.797 24.922 25.312 1 91.62 118 SER A CA 1
ATOM 988 C C . SER A 1 118 ? -9.484 25.391 23.891 1 91.62 118 SER A C 1
ATOM 990 O O . SER A 1 118 ? -10.164 26.281 23.375 1 91.62 118 SER A O 1
ATOM 992 N N . HIS A 1 119 ? -8.438 24.891 23.406 1 94.12 119 HIS A N 1
ATOM 993 C CA . HIS A 1 119 ? -8.164 25.141 22 1 94.12 119 HIS A CA 1
ATOM 994 C C . HIS A 1 119 ? -9.039 24.281 21.094 1 94.12 119 HIS A C 1
ATOM 996 O O . HIS A 1 119 ? -9.383 23.141 21.453 1 94.12 119 HIS A O 1
ATOM 1002 N N . ASP A 1 120 ? -9.289 24.781 19.938 1 90.44 120 ASP A N 1
ATOM 1003 C CA . ASP A 1 120 ? -10.125 24.047 18.984 1 90.44 120 ASP A CA 1
ATOM 1004 C C . ASP A 1 120 ? -9.266 23.188 18.047 1 90.44 120 ASP A C 1
ATOM 1006 O O . ASP A 1 120 ? -9.68 22.109 17.641 1 90.44 120 ASP A O 1
ATOM 1010 N N . ILE A 1 121 ? -8.086 23.734 17.75 1 92.12 121 ILE A N 1
ATOM 1011 C CA . ILE A 1 121 ? -7.293 23.109 16.703 1 92.12 121 ILE A CA 1
ATOM 1012 C C . ILE A 1 121 ? -5.824 23.062 17.125 1 92.12 121 ILE A C 1
ATOM 1014 O O . ILE A 1 121 ? -5.289 24.047 17.641 1 92.12 121 ILE A O 1
ATOM 1018 N N . ILE A 1 122 ? -5.262 21.906 16.922 1 94.88 122 ILE A N 1
ATOM 1019 C CA . ILE A 1 122 ? -3.814 21.766 17.031 1 94.88 122 ILE A CA 1
ATOM 1020 C C . ILE A 1 122 ? -3.197 21.719 15.633 1 94.88 122 ILE A C 1
ATOM 1022 O O . ILE A 1 122 ? -3.641 20.953 14.773 1 94.88 122 ILE A O 1
ATOM 1026 N N . VAL A 1 123 ? -2.213 22.547 15.453 1 93.31 123 VAL A N 1
ATOM 1027 C CA . VAL A 1 123 ? -1.579 22.609 14.141 1 93.31 123 VAL A CA 1
ATOM 1028 C C . VAL A 1 123 ? -0.126 22.141 14.25 1 93.31 123 VAL A C 1
ATOM 1030 O O . VAL A 1 123 ? 0.603 22.578 15.148 1 93.31 123 VAL A O 1
ATOM 1033 N N . THR A 1 124 ? 0.233 21.234 13.359 1 93.25 124 THR A N 1
ATOM 1034 C CA . THR A 1 124 ? 1.615 20.766 13.336 1 93.25 124 THR A CA 1
ATOM 1035 C C . THR A 1 124 ? 2.264 21.047 11.984 1 93.25 124 THR A C 1
ATOM 1037 O O . THR A 1 124 ? 1.568 21.281 10.992 1 93.25 124 THR A O 1
ATOM 1040 N N . GLY A 1 125 ? 3.629 21.078 11.977 1 92.25 125 GLY A N 1
ATOM 1041 C CA . GLY A 1 125 ? 4.359 21.422 10.766 1 92.25 125 GLY A CA 1
ATOM 1042 C C . GLY A 1 125 ? 4.816 20.219 9.977 1 92.25 125 GLY A C 1
ATOM 1043 O O . GLY A 1 125 ? 5.824 20.281 9.266 1 92.25 125 GLY A O 1
ATOM 1044 N N . HIS A 1 126 ? 4.066 19.125 10.102 1 90.81 126 HIS A N 1
ATOM 1045 C CA . HIS A 1 126 ? 4.422 17.938 9.328 1 90.81 126 HIS A CA 1
ATOM 1046 C C . HIS A 1 126 ? 4.238 18.172 7.836 1 90.81 126 HIS A C 1
ATOM 1048 O O . HIS A 1 126 ? 3.264 18.797 7.414 1 90.81 126 HIS A O 1
ATOM 1054 N N . ASN A 1 127 ? 5.219 17.719 7.059 1 90.62 127 ASN A N 1
ATOM 1055 C CA . ASN A 1 127 ? 5.191 17.938 5.617 1 90.62 127 ASN A CA 1
ATOM 1056 C C . ASN A 1 127 ? 5.121 16.625 4.852 1 90.62 127 ASN A C 1
ATOM 1058 O O . ASN A 1 127 ? 4.844 15.57 5.438 1 90.62 127 ASN A O 1
ATOM 1062 N N . GLN A 1 128 ? 5.348 16.719 3.625 1 89.94 128 GLN A N 1
ATOM 1063 C CA . GLN A 1 128 ? 5.23 15.562 2.746 1 89.94 128 GLN A CA 1
ATOM 1064 C C . GLN A 1 128 ? 6.289 14.508 3.072 1 89.94 128 GLN A C 1
ATOM 1066 O O . GLN A 1 128 ? 6.023 13.312 2.996 1 89.94 128 GLN A O 1
ATOM 1071 N N . THR A 1 129 ? 7.402 14.984 3.406 1 89.31 129 THR A N 1
ATOM 1072 C CA . THR A 1 129 ? 8.484 14.07 3.74 1 89.31 129 THR A CA 1
ATOM 1073 C C . THR A 1 129 ? 8.141 13.258 4.988 1 89.31 129 THR A C 1
ATOM 1075 O O . THR A 1 129 ? 8.484 12.078 5.082 1 89.31 129 THR A O 1
ATOM 1078 N N . ASP A 1 130 ? 7.496 13.914 5.91 1 90.12 130 ASP A N 1
ATOM 1079 C CA . ASP A 1 130 ? 7.062 13.211 7.113 1 90.12 130 ASP A CA 1
ATOM 1080 C C . ASP A 1 130 ? 6.078 12.094 6.77 1 90.12 130 ASP A C 1
ATOM 1082 O O . ASP A 1 130 ? 6.074 11.047 7.414 1 90.12 130 ASP A O 1
ATOM 1086 N N . GLN A 1 131 ? 5.277 12.367 5.824 1 91.88 131 GLN A N 1
ATOM 1087 C CA . GLN A 1 131 ? 4.316 11.359 5.387 1 91.88 131 GLN A CA 1
ATOM 1088 C C . GLN A 1 131 ? 5.02 10.141 4.809 1 91.88 131 GLN A C 1
ATOM 1090 O O . GLN A 1 131 ? 4.668 9 5.125 1 91.88 131 GLN A O 1
ATOM 1095 N N . VAL A 1 132 ? 5.984 10.391 4.008 1 93 132 VAL A N 1
ATOM 1096 C CA . VAL A 1 132 ? 6.754 9.32 3.385 1 93 132 VAL A CA 1
ATOM 1097 C C . VAL A 1 132 ? 7.48 8.516 4.457 1 93 132 VAL A C 1
ATOM 1099 O O . VAL A 1 132 ? 7.473 7.281 4.43 1 93 132 VAL A O 1
ATOM 1102 N N . GLU A 1 133 ? 8.031 9.266 5.426 1 92.31 133 GLU A N 1
ATOM 1103 C CA . GLU A 1 133 ? 8.758 8.609 6.512 1 92.31 133 GLU A CA 1
ATOM 1104 C C . GLU A 1 133 ? 7.836 7.699 7.316 1 92.31 133 GLU A C 1
ATOM 1106 O O . GLU A 1 133 ? 8.18 6.555 7.605 1 92.31 133 GLU A O 1
ATOM 1111 N N . THR A 1 134 ? 6.711 8.234 7.633 1 91.75 134 THR A N 1
ATOM 1112 C CA . THR A 1 134 ? 5.75 7.473 8.422 1 91.75 134 THR A CA 1
ATOM 1113 C C . THR A 1 134 ? 5.273 6.238 7.656 1 91.75 134 THR A C 1
ATOM 1115 O O . THR A 1 134 ? 5.172 5.152 8.227 1 91.75 134 THR A O 1
ATOM 1118 N N . PHE A 1 135 ? 5.062 6.371 6.375 1 92.69 135 PHE A N 1
ATOM 1119 C CA . PHE A 1 135 ? 4.633 5.266 5.527 1 92.69 135 PHE A CA 1
ATOM 1120 C C . PHE A 1 135 ? 5.672 4.148 5.531 1 92.69 135 PHE A C 1
ATOM 1122 O O . PHE A 1 135 ? 5.332 2.98 5.742 1 92.69 135 PHE A O 1
ATOM 1129 N N . LEU A 1 136 ? 6.891 4.559 5.297 1 94.5 136 LEU A N 1
ATOM 1130 C CA . LEU A 1 136 ? 7.957 3.568 5.211 1 94.5 136 LEU A CA 1
ATOM 1131 C C . LEU A 1 136 ? 8.141 2.852 6.547 1 94.5 136 LEU A C 1
ATOM 1133 O O . LEU A 1 136 ? 8.32 1.632 6.582 1 94.5 136 LEU A O 1
ATOM 1137 N N . LEU A 1 137 ? 8.055 3.578 7.59 1 92.25 137 LEU A N 1
ATOM 1138 C CA . LEU A 1 137 ? 8.18 2.98 8.914 1 92.25 137 LEU A CA 1
ATOM 1139 C C . LEU A 1 137 ? 7.062 1.98 9.172 1 92.25 137 LEU A C 1
ATOM 1141 O O . LEU A 1 137 ? 7.309 0.875 9.664 1 92.25 137 LEU A O 1
ATOM 1145 N N . ASN A 1 138 ? 5.863 2.361 8.859 1 92.5 138 ASN A N 1
ATOM 1146 C CA . ASN A 1 138 ? 4.719 1.48 9.055 1 92.5 138 ASN A CA 1
ATOM 1147 C C . ASN A 1 138 ? 4.812 0.231 8.188 1 92.5 138 ASN A C 1
ATOM 1149 O O . ASN A 1 138 ? 4.484 -0.869 8.633 1 92.5 138 ASN A O 1
ATOM 1153 N N . LEU A 1 139 ? 5.234 0.445 7.016 1 92.44 139 LEU A N 1
ATOM 1154 C CA . LEU A 1 139 ? 5.402 -0.681 6.105 1 92.44 139 LEU A CA 1
ATOM 1155 C C . LEU A 1 139 ? 6.395 -1.693 6.664 1 92.44 139 LEU A C 1
ATOM 1157 O O . LEU A 1 139 ? 6.137 -2.898 6.641 1 92.44 139 LEU A O 1
ATOM 1161 N N . MET A 1 140 ? 7.5 -1.179 7.191 1 92.94 140 MET A N 1
ATOM 1162 C CA . MET A 1 140 ? 8.562 -2.039 7.699 1 92.94 140 MET A CA 1
ATOM 1163 C C . MET A 1 140 ? 8.117 -2.756 8.969 1 92.94 140 MET A C 1
ATOM 1165 O O . MET A 1 140 ? 8.508 -3.9 9.211 1 92.94 140 MET A O 1
ATOM 1169 N N . ARG A 1 141 ? 7.289 -2.131 9.734 1 89.94 141 ARG A N 1
ATOM 1170 C CA . ARG A 1 141 ? 6.809 -2.703 10.992 1 89.94 141 ARG A CA 1
ATOM 1171 C C . ARG A 1 141 ? 5.633 -3.641 10.75 1 89.94 141 ARG A C 1
ATOM 1173 O O . ARG A 1 141 ? 5.316 -4.48 11.594 1 89.94 141 ARG A O 1
ATOM 1180 N N . GLY A 1 142 ? 5.012 -3.43 9.641 1 89.44 142 GLY A N 1
ATOM 1181 C CA . GLY A 1 142 ? 3.809 -4.188 9.336 1 89.44 142 GLY A CA 1
ATOM 1182 C C . GLY A 1 142 ? 2.535 -3.377 9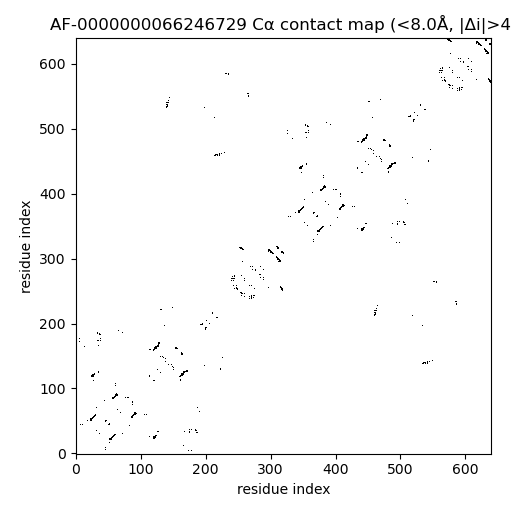.5 1 89.44 142 GLY A C 1
ATOM 1183 O O . GLY A 1 142 ? 2.307 -2.771 10.547 1 89.44 142 GLY A O 1
ATOM 1184 N N . THR A 1 143 ? 1.745 -3.299 8.422 1 88.12 143 THR A N 1
ATOM 1185 C CA . THR A 1 143 ? 0.517 -2.514 8.453 1 88.12 143 THR A CA 1
ATOM 1186 C C . THR A 1 143 ? -0.44 -2.959 7.352 1 88.12 143 THR A C 1
ATOM 1188 O O . THR A 1 143 ? -0.069 -3.748 6.48 1 88.12 143 THR A O 1
ATOM 1191 N N . GLY A 1 144 ? -1.64 -2.609 7.547 1 86.62 144 GLY A N 1
ATOM 1192 C CA . GLY A 1 144 ? -2.605 -2.73 6.465 1 86.62 144 GLY A CA 1
ATOM 1193 C C . GLY A 1 144 ? -2.838 -1.428 5.723 1 86.62 144 GLY A C 1
ATOM 1194 O O . GLY A 1 144 ? -2.092 -0.463 5.906 1 86.62 144 GLY A O 1
ATOM 1195 N N . LEU A 1 145 ? -3.793 -1.396 4.836 1 84.94 145 LEU A N 1
ATOM 1196 C CA . LEU A 1 145 ? -4.094 -0.203 4.051 1 84.94 145 LEU A CA 1
ATOM 1197 C C . LEU A 1 145 ? -4.457 0.967 4.961 1 84.94 145 LEU A C 1
ATOM 1199 O O . LEU A 1 145 ? -4.105 2.113 4.672 1 84.94 145 LEU A O 1
ATOM 1203 N N . GLU A 1 146 ? -5.078 0.636 6.027 1 80.94 146 GLU A N 1
ATOM 1204 C CA . GLU A 1 146 ? -5.477 1.679 6.969 1 80.94 146 GLU A CA 1
ATOM 1205 C C . GLU A 1 146 ? -4.258 2.336 7.609 1 80.94 146 GLU A C 1
ATOM 1207 O O . GLU A 1 146 ? -4.27 3.539 7.887 1 80.94 146 GLU A O 1
ATOM 1212 N N . GLY A 1 147 ? -3.281 1.554 7.805 1 79.44 147 GLY A N 1
ATOM 1213 C CA . GLY A 1 147 ? -2.084 2.057 8.461 1 79.44 147 GLY A CA 1
ATOM 1214 C C . GLY A 1 147 ? -1.19 2.861 7.535 1 79.44 147 GLY A C 1
ATOM 1215 O O . GLY A 1 147 ? -0.292 3.57 7.992 1 79.44 147 GLY A O 1
ATOM 1216 N N . LEU A 1 148 ? -1.465 2.787 6.227 1 79.69 148 LEU A N 1
ATOM 1217 C CA . LEU A 1 148 ? -0.662 3.527 5.258 1 79.69 148 LEU A CA 1
ATOM 1218 C C . LEU A 1 148 ? -0.954 5.023 5.34 1 79.69 148 LEU A C 1
ATOM 1220 O O . LEU A 1 148 ? -0.078 5.844 5.062 1 79.69 148 LEU A O 1
ATOM 1224 N N . SER A 1 149 ? -2.188 5.328 5.73 1 71.25 149 SER A N 1
ATOM 1225 C CA . SER A 1 149 ? -2.621 6.719 5.816 1 71.25 149 SER A CA 1
ATOM 1226 C C . SER A 1 149 ? -2.455 7.262 7.234 1 71.25 149 SER A C 1
ATOM 1228 O O . SER A 1 149 ? -3.326 7.973 7.738 1 71.25 149 SER A O 1
ATOM 1230 N N . SER A 1 150 ? -1.287 7.051 7.812 1 73 150 SER A N 1
ATOM 1231 C CA . SER A 1 150 ? -1.129 7.289 9.242 1 73 150 SER A CA 1
ATOM 1232 C C . SER A 1 150 ? -0.863 8.766 9.531 1 73 150 SER A C 1
ATOM 1234 O O . SER A 1 150 ? -0.919 9.195 10.68 1 73 150 SER A O 1
ATOM 1236 N N . LEU A 1 151 ? -0.637 9.586 8.555 1 85.94 151 LEU A N 1
ATOM 1237 C CA . LEU A 1 151 ? -0.449 11.016 8.789 1 85.94 151 LEU A CA 1
ATOM 1238 C C . LEU A 1 151 ? -1.425 11.836 7.957 1 85.94 151 LEU A C 1
ATOM 1240 O O . LEU A 1 151 ? -1.015 12.555 7.043 1 85.94 151 LEU A O 1
ATOM 1244 N N . PRO A 1 152 ? -2.666 11.75 8.438 1 82.81 152 PRO A N 1
ATOM 1245 C CA . PRO A 1 152 ? -3.697 12.438 7.66 1 82.81 152 PRO A CA 1
ATOM 1246 C C . PRO A 1 152 ? -3.631 13.961 7.812 1 82.81 152 PRO A C 1
ATOM 1248 O O . PRO A 1 152 ? -3.039 14.461 8.773 1 82.81 152 PRO A O 1
ATOM 1251 N N . TYR A 1 153 ? -4.234 14.555 6.887 1 85.81 153 TYR A N 1
ATOM 1252 C CA . TYR A 1 153 ? -4.34 16.016 6.918 1 85.81 153 TYR A CA 1
ATOM 1253 C C . TYR A 1 153 ? -5.07 16.484 8.172 1 85.81 153 TYR A C 1
ATOM 1255 O O . TYR A 1 153 ? -4.637 17.422 8.836 1 85.81 153 TYR A O 1
ATOM 1263 N N . ILE A 1 154 ? -6.176 15.828 8.469 1 86.56 154 ILE A N 1
ATOM 1264 C CA . ILE A 1 154 ? -6.969 16.141 9.656 1 86.56 154 ILE A CA 1
ATOM 1265 C C . ILE A 1 154 ? -7.168 14.867 10.484 1 86.56 154 ILE A C 1
ATOM 1267 O O . ILE A 1 154 ? -7.434 13.797 9.938 1 86.56 154 ILE A O 1
ATOM 1271 N N . ARG A 1 155 ? -6.969 15.016 11.797 1 86.19 155 ARG A N 1
ATOM 1272 C CA . ARG A 1 155 ? -7.238 13.938 12.734 1 86.19 155 ARG A CA 1
ATOM 1273 C C . ARG A 1 155 ? -8.062 14.43 13.914 1 86.19 155 ARG A C 1
ATOM 1275 O O . ARG A 1 155 ? -7.676 15.383 14.602 1 86.19 155 ARG A O 1
ATOM 1282 N N . LYS A 1 156 ? -9.172 13.766 14.094 1 86.62 156 LYS A N 1
ATOM 1283 C CA . LYS A 1 156 ? -9.992 14.117 15.25 1 86.62 156 LYS A CA 1
ATOM 1284 C C . LYS A 1 156 ? -9.477 13.438 16.516 1 86.62 156 LYS A C 1
ATOM 1286 O O . LYS A 1 156 ? -9.281 12.219 16.547 1 86.62 156 LYS A O 1
ATOM 1291 N N . ILE A 1 157 ? -9.211 14.219 17.469 1 86.75 157 ILE A N 1
ATOM 1292 C CA . ILE A 1 157 ? -8.742 13.688 18.75 1 86.75 157 ILE A CA 1
ATOM 1293 C C . ILE A 1 157 ? -9.922 13.508 19.703 1 86.75 157 ILE A C 1
ATOM 1295 O O . ILE A 1 157 ? -10.086 12.438 20.297 1 86.75 157 ILE A O 1
ATOM 1299 N N . THR A 1 158 ? -10.672 14.578 19.828 1 85.38 158 THR A N 1
ATOM 1300 C CA . THR A 1 158 ? -11.93 14.586 20.562 1 85.38 158 THR A CA 1
ATOM 1301 C C . THR A 1 158 ? -13.023 15.289 19.766 1 85.38 158 THR A C 1
ATOM 1303 O O . THR A 1 158 ? -12.789 15.734 18.641 1 85.38 158 THR A O 1
ATOM 1306 N N . ASP A 1 159 ? -14.141 15.281 20.266 1 83.44 159 ASP A N 1
ATOM 1307 C CA . ASP A 1 159 ? -15.234 15.977 19.594 1 83.44 159 ASP A CA 1
ATOM 1308 C C . ASP A 1 159 ? -14.945 17.469 19.453 1 83.44 159 ASP A C 1
ATOM 1310 O O . ASP A 1 159 ? -15.523 18.141 18.609 1 83.44 159 ASP A O 1
ATOM 1314 N N . GLN A 1 160 ? -14.023 17.922 20.25 1 85.31 160 GLN A N 1
ATOM 1315 C CA . GLN A 1 160 ? -13.797 19.359 20.281 1 85.31 160 GLN A CA 1
ATOM 1316 C C . GLN A 1 160 ? -12.43 19.719 19.688 1 85.31 160 GLN A C 1
ATOM 1318 O O . GLN A 1 160 ? -12.195 20.859 19.312 1 85.31 160 GLN A O 1
ATOM 1323 N N . ILE A 1 161 ? -11.555 18.766 19.672 1 90.44 161 ILE A N 1
ATOM 1324 C CA . ILE A 1 161 ? -10.18 19.078 19.281 1 90.44 161 ILE A CA 1
ATOM 1325 C C . ILE A 1 161 ? -9.797 18.25 18.047 1 90.44 161 ILE A C 1
ATOM 1327 O O . ILE A 1 161 ? -10.047 17.047 18 1 90.44 161 ILE A O 1
ATOM 1331 N N . GLN A 1 162 ? -9.188 18.938 17.094 1 90.94 162 GLN A N 1
ATOM 1332 C CA . GLN A 1 162 ? -8.656 18.266 15.914 1 90.94 162 GLN A CA 1
ATOM 1333 C C . GLN A 1 162 ? -7.215 18.688 15.641 1 90.94 162 GLN A C 1
ATOM 1335 O O . GLN A 1 162 ? -6.816 19.797 15.977 1 90.94 162 GLN A O 1
ATOM 1340 N N . VAL A 1 163 ? -6.508 17.781 15.047 1 92.38 163 VAL A N 1
ATOM 1341 C CA . VAL A 1 163 ? -5.145 18.062 14.602 1 92.38 163 VAL A CA 1
ATOM 1342 C C . VAL A 1 163 ? -5.133 18.297 13.094 1 92.38 163 VAL A C 1
ATOM 1344 O O . VAL A 1 163 ? -5.691 17.5 12.328 1 92.38 163 VAL A O 1
ATOM 1347 N N . ILE A 1 164 ? -4.547 19.391 12.727 1 90.44 164 ILE A N 1
ATOM 1348 C CA . ILE A 1 164 ? -4.445 19.703 11.305 1 90.44 164 ILE A CA 1
ATOM 1349 C C . ILE A 1 164 ? -2.975 19.828 10.906 1 90.44 164 ILE A C 1
ATOM 1351 O O . ILE A 1 164 ? -2.17 20.391 11.656 1 90.44 164 ILE A O 1
ATOM 1355 N N . ARG A 1 165 ? -2.68 19.359 9.75 1 91.5 165 ARG A N 1
ATOM 1356 C CA . ARG A 1 165 ? -1.328 19.438 9.203 1 91.5 165 ARG A CA 1
ATOM 1357 C C . ARG A 1 165 ? -1.313 20.141 7.859 1 91.5 165 ARG A C 1
ATOM 1359 O O . ARG A 1 165 ? -1.222 19.5 6.812 1 91.5 165 ARG A O 1
ATOM 1366 N N . PRO A 1 166 ? -1.207 21.422 7.926 1 90.25 166 PRO A N 1
ATOM 1367 C CA . PRO A 1 166 ? -1.385 22.203 6.703 1 90.25 166 PRO A CA 1
ATOM 1368 C C . PRO A 1 166 ? -0.271 21.969 5.684 1 90.25 166 PRO A C 1
ATOM 1370 O O . PRO A 1 166 ? -0.483 22.156 4.48 1 90.25 166 PRO A O 1
ATOM 1373 N N . LEU A 1 167 ? 0.909 21.609 6.121 1 91.94 167 LEU A N 1
ATOM 1374 C CA . LEU A 1 167 ? 2.059 21.5 5.23 1 91.94 167 LEU A CA 1
ATOM 1375 C C . LEU A 1 167 ? 2.191 20.078 4.695 1 91.94 167 LEU A C 1
ATOM 1377 O O . LEU A 1 167 ? 3.166 19.75 4.012 1 91.94 167 LEU A O 1
ATOM 1381 N N . ILE A 1 168 ? 1.234 19.266 4.914 1 90.12 168 ILE A N 1
ATOM 1382 C CA . ILE A 1 168 ? 1.354 17.828 4.652 1 90.12 168 ILE A CA 1
ATOM 1383 C C . ILE A 1 168 ? 1.511 17.594 3.15 1 90.12 168 ILE A C 1
ATOM 1385 O O . ILE A 1 168 ? 2.053 16.562 2.73 1 90.12 168 ILE A O 1
ATOM 1389 N N . HIS A 1 169 ? 1.07 18.562 2.312 1 86 169 HIS A N 1
ATOM 1390 C CA . HIS A 1 169 ? 1.166 18.406 0.865 1 86 169 HIS A CA 1
ATOM 1391 C C . HIS A 1 169 ? 2.242 19.328 0.284 1 86 169 HIS A C 1
ATOM 1393 O O . HIS A 1 169 ? 2.301 19.531 -0.931 1 86 169 HIS A O 1
ATOM 1399 N N . ILE A 1 170 ? 3.002 19.875 1.146 1 88.5 170 ILE A N 1
ATOM 1400 C CA . ILE A 1 170 ? 4.078 20.75 0.712 1 88.5 170 ILE A CA 1
ATOM 1401 C C . ILE A 1 170 ? 5.418 20.031 0.82 1 88.5 170 ILE A C 1
ATOM 1403 O O . ILE A 1 170 ? 5.691 19.375 1.822 1 88.5 170 ILE A O 1
ATOM 1407 N N . ASN A 1 171 ? 6.191 20.156 -0.219 1 87.25 171 ASN A N 1
ATOM 1408 C CA . ASN A 1 171 ? 7.465 19.438 -0.202 1 87.25 171 ASN A CA 1
ATOM 1409 C C . ASN A 1 171 ? 8.555 20.25 0.487 1 87.25 171 ASN A C 1
ATOM 1411 O O . ASN A 1 171 ? 8.383 21.453 0.722 1 87.25 171 ASN A O 1
ATOM 1415 N N . THR A 1 172 ? 9.648 19.578 0.758 1 85.81 172 THR A N 1
ATOM 1416 C CA . THR A 1 172 ? 10.766 20.188 1.481 1 85.81 172 THR A CA 1
ATOM 1417 C C . THR A 1 172 ? 11.383 21.328 0.673 1 85.81 172 THR A C 1
ATOM 1419 O O . THR A 1 172 ? 11.828 22.328 1.239 1 85.81 172 THR A O 1
ATOM 1422 N N . GLY A 1 173 ? 11.414 21.156 -0.603 1 86.75 173 GLY A N 1
ATOM 1423 C CA . GLY A 1 173 ? 11.93 22.219 -1.456 1 86.75 173 GLY A CA 1
ATOM 1424 C C . GLY A 1 173 ? 11.141 23.5 -1.353 1 86.75 173 GLY A C 1
ATOM 1425 O O . GLY A 1 173 ? 11.719 24.594 -1.266 1 86.75 173 GLY A O 1
ATOM 1426 N N . ASP A 1 174 ? 9.875 23.391 -1.37 1 90.81 174 ASP A N 1
ATOM 1427 C CA . ASP A 1 174 ? 8.992 24.547 -1.238 1 90.81 174 ASP A CA 1
ATOM 1428 C C . ASP A 1 174 ? 9.188 25.219 0.112 1 90.81 174 ASP A C 1
ATOM 1430 O O . ASP A 1 174 ? 9.195 26.453 0.194 1 90.81 174 ASP A O 1
ATOM 1434 N N . VAL A 1 175 ? 9.352 24.453 1.127 1 91.69 175 VAL A N 1
ATOM 1435 C CA . VAL A 1 175 ? 9.539 24.984 2.473 1 91.69 175 VAL A CA 1
ATOM 1436 C C . VAL A 1 175 ? 10.859 25.75 2.547 1 91.69 175 VAL A C 1
ATOM 1438 O O . VAL A 1 175 ? 10.906 26.859 3.082 1 91.69 175 VAL A O 1
ATOM 1441 N N . LEU A 1 176 ? 11.859 25.188 2.018 1 89.94 176 LEU A N 1
ATOM 1442 C CA . LEU A 1 176 ? 13.172 25.812 2.025 1 89.94 176 LEU A CA 1
ATOM 1443 C C . LEU A 1 176 ? 13.156 27.125 1.239 1 89.94 176 LEU A C 1
ATOM 1445 O O . LEU A 1 176 ? 13.711 28.125 1.683 1 89.94 176 LEU A O 1
ATOM 1449 N N . TRP A 1 177 ? 12.578 27.078 0.122 1 92.62 177 TRP A N 1
ATOM 1450 C CA . TRP A 1 177 ? 12.438 28.281 -0.695 1 92.62 177 TRP A CA 1
ATOM 1451 C C . TRP A 1 177 ? 11.719 29.375 0.075 1 92.62 177 TRP A C 1
ATOM 1453 O O . TRP A 1 177 ? 12.148 30.531 0.068 1 92.62 177 TRP A O 1
ATOM 1463 N N . PHE A 1 178 ? 10.664 29 0.715 1 93.81 178 PHE A N 1
ATOM 1464 C CA . PHE A 1 178 ? 9.852 29.938 1.478 1 93.81 178 PHE A CA 1
ATOM 1465 C C . PHE A 1 178 ? 10.656 30.547 2.617 1 93.81 178 PHE A C 1
ATOM 1467 O O . PHE A 1 178 ? 10.617 31.766 2.836 1 93.81 178 PHE A O 1
ATOM 1474 N N . CYS A 1 179 ? 11.383 29.734 3.32 1 91.75 179 CYS A N 1
ATOM 1475 C CA . CYS A 1 179 ? 12.195 30.203 4.438 1 91.75 179 CYS A CA 1
ATOM 1476 C C . CYS A 1 179 ? 13.273 31.172 3.955 1 91.75 179 CYS A C 1
ATOM 1478 O O . CYS A 1 179 ? 13.547 32.188 4.609 1 91.75 179 CYS A O 1
ATOM 1480 N N . ARG A 1 180 ? 13.812 30.891 2.875 1 91.75 180 ARG A N 1
ATOM 1481 C CA . ARG A 1 180 ? 14.836 31.75 2.307 1 91.75 180 ARG A CA 1
ATOM 1482 C C . ARG A 1 180 ? 14.227 33.062 1.839 1 91.75 180 ARG A C 1
ATOM 1484 O O . ARG A 1 180 ? 14.789 34.156 2.09 1 91.75 180 ARG A O 1
ATOM 1491 N N . LYS A 1 181 ? 13.18 33 1.191 1 93.56 181 LYS A N 1
ATOM 1492 C CA . LYS A 1 181 ? 12.5 34.156 0.641 1 93.56 181 LYS A CA 1
ATOM 1493 C C . LYS A 1 181 ? 12.188 35.188 1.734 1 93.56 181 LYS A C 1
ATOM 1495 O O . LYS A 1 181 ? 12.305 36.375 1.518 1 93.56 181 LYS A O 1
ATOM 1500 N N . PHE A 1 182 ? 11.836 34.719 2.869 1 92.5 182 PHE A N 1
ATOM 1501 C CA . PHE A 1 182 ? 11.406 35.594 3.941 1 92.5 182 PHE A CA 1
ATOM 1502 C C . PHE A 1 182 ? 12.477 35.688 5.02 1 92.5 182 PHE A C 1
ATOM 1504 O O . PHE A 1 182 ? 12.219 36.188 6.117 1 92.5 182 PHE A O 1
ATOM 1511 N N . ASN A 1 183 ? 13.625 35.156 4.809 1 88.12 183 ASN A N 1
ATOM 1512 C CA . ASN A 1 183 ? 14.789 35.219 5.688 1 88.12 183 ASN A CA 1
ATOM 1513 C C . ASN A 1 183 ? 14.469 34.719 7.09 1 88.12 183 ASN A C 1
ATOM 1515 O O . ASN A 1 183 ? 14.773 35.375 8.086 1 88.12 183 ASN A O 1
ATOM 1519 N N . LEU A 1 184 ? 13.867 33.625 7.113 1 87.38 184 LEU A N 1
ATOM 1520 C CA . LEU A 1 184 ? 13.57 33.031 8.406 1 87.38 184 LEU A CA 1
ATOM 1521 C C . LEU A 1 184 ? 14.82 32.406 9.008 1 87.38 184 LEU A C 1
ATOM 1523 O O . LEU A 1 184 ? 15.688 31.906 8.281 1 87.38 184 LEU A O 1
ATOM 1527 N N . PRO A 1 185 ? 15 32.438 10.281 1 82.38 185 PRO A N 1
ATOM 1528 C CA . PRO A 1 185 ? 16.203 31.922 10.93 1 82.38 185 PRO A CA 1
ATOM 1529 C C . PRO A 1 185 ? 16.25 30.391 10.977 1 82.38 185 PRO A C 1
ATOM 1531 O O . PRO A 1 185 ? 15.852 29.797 11.977 1 82.38 185 PRO A O 1
ATOM 1534 N N . ILE A 1 186 ? 16.734 29.781 9.93 1 77.31 186 ILE A N 1
ATOM 1535 C CA . ILE A 1 186 ? 16.828 28.328 9.867 1 77.31 186 ILE A CA 1
ATOM 1536 C C . ILE A 1 186 ? 18.156 27.859 10.461 1 77.31 186 ILE A C 1
ATOM 1538 O O . ILE A 1 186 ? 19.203 28.469 10.219 1 77.31 186 ILE A O 1
ATOM 1542 N N . TRP A 1 187 ? 18.109 26.984 11.484 1 63.84 187 TRP A N 1
ATOM 1543 C CA . TRP A 1 187 ? 19.328 26.453 12.062 1 63.84 187 TRP A CA 1
ATOM 1544 C C . TRP A 1 187 ? 19.594 25.031 11.555 1 63.84 187 TRP A C 1
ATOM 1546 O O . TRP A 1 187 ? 18.656 24.281 11.281 1 63.84 187 TRP A O 1
ATOM 1556 N N . SER A 1 188 ? 20.812 24.859 10.961 1 55.22 188 SER A N 1
ATOM 1557 C CA . SER A 1 188 ? 21.188 23.516 10.508 1 55.22 188 SER A CA 1
ATOM 1558 C C . SER A 1 188 ? 21.172 22.516 11.664 1 55.22 188 SER A C 1
ATOM 1560 O O . SER A 1 188 ? 21.734 22.781 12.719 1 55.22 188 SER A O 1
ATOM 1562 N N . ASP A 1 189 ? 20.188 21.922 11.867 1 50.44 189 ASP A N 1
ATOM 1563 C CA . ASP A 1 189 ? 20.109 20.891 12.898 1 50.44 189 ASP A CA 1
ATOM 1564 C C . ASP A 1 189 ? 21.297 19.938 12.789 1 50.44 189 ASP A C 1
ATOM 1566 O O . ASP A 1 189 ? 21.344 19.109 11.867 1 50.44 189 ASP A O 1
ATOM 1570 N N . LYS A 1 190 ? 22.484 20.391 13.141 1 45.81 190 LYS A N 1
ATOM 1571 C CA . LYS A 1 190 ? 23.609 19.484 13.125 1 45.81 190 LYS A CA 1
ATOM 1572 C C . LYS A 1 190 ? 23.25 18.141 13.742 1 45.81 190 LYS A C 1
ATOM 1574 O O . LYS A 1 190 ? 23.938 17.141 13.516 1 45.81 190 LYS A O 1
ATOM 1579 N N . THR A 1 191 ? 22.562 18.109 14.805 1 45.72 191 THR A N 1
ATOM 1580 C CA . THR A 1 191 ? 22.438 16.875 15.57 1 45.72 191 THR A CA 1
ATOM 1581 C C . THR A 1 191 ? 21.672 15.828 14.773 1 45.72 191 THR A C 1
ATOM 1583 O O . THR A 1 191 ? 21.266 14.797 15.32 1 45.72 191 THR A O 1
ATOM 1586 N N . ASN A 1 192 ? 21.062 16.281 13.742 1 47.16 192 ASN A N 1
ATOM 1587 C CA . ASN A 1 192 ? 20.172 15.406 12.984 1 47.16 192 ASN A CA 1
ATOM 1588 C C . ASN A 1 192 ? 20.828 14.062 12.68 1 47.16 192 ASN A C 1
ATOM 1590 O O . ASN A 1 192 ? 20.203 13.18 12.094 1 47.16 192 ASN A O 1
ATOM 1594 N N . PHE A 1 193 ? 22.188 14.055 12.961 1 46.53 193 PHE A N 1
ATOM 1595 C CA . PHE A 1 193 ? 22.891 12.938 12.344 1 46.53 193 PHE A CA 1
ATOM 1596 C C . PHE A 1 193 ? 22.828 11.703 13.234 1 46.53 193 PHE A C 1
ATOM 1598 O O . PHE A 1 193 ? 23.547 10.734 13.016 1 46.53 193 PHE A O 1
ATOM 1605 N N . TYR A 1 194 ? 22.25 11.945 14.406 1 50.81 194 TYR A N 1
ATOM 1606 C CA . TYR A 1 194 ? 22.297 10.641 15.062 1 50.81 194 TYR A CA 1
ATOM 1607 C C . TYR A 1 194 ? 21.328 9.672 14.406 1 50.81 194 TYR A C 1
ATOM 1609 O O . TYR A 1 194 ? 20.109 9.82 14.531 1 50.81 194 TYR A O 1
ATOM 1617 N N . TYR A 1 195 ? 21.891 8.922 13.578 1 55.94 195 TYR A N 1
ATOM 1618 C CA . TYR A 1 195 ? 21.234 7.879 12.797 1 55.94 195 TYR A CA 1
ATOM 1619 C C . TYR A 1 195 ? 20.562 6.852 13.703 1 55.94 195 TYR A C 1
ATOM 1621 O O . TYR A 1 195 ? 20.109 5.809 13.234 1 55.94 195 TYR A O 1
ATOM 1629 N N . THR A 1 196 ? 20.5 7.195 15.031 1 60.81 196 THR A N 1
ATOM 1630 C CA . THR A 1 196 ? 19.922 6.156 15.875 1 60.81 196 THR A CA 1
ATOM 1631 C C . THR A 1 196 ? 18.391 6.184 15.812 1 60.81 196 THR A C 1
ATOM 1633 O O . THR A 1 196 ? 17.734 5.234 16.234 1 60.81 196 THR A O 1
ATOM 1636 N N . ASN A 1 197 ? 17.891 7.133 15.172 1 80 197 ASN A N 1
ATOM 1637 C CA . ASN A 1 197 ? 16.438 7.227 15.031 1 80 197 ASN A CA 1
ATOM 1638 C C . ASN A 1 197 ? 15.984 6.77 13.648 1 80 197 ASN A C 1
ATOM 1640 O O . ASN A 1 197 ? 16.625 7.07 12.641 1 80 197 ASN A O 1
ATOM 1644 N N . PHE A 1 198 ? 14.992 5.918 13.656 1 86.75 198 PHE A N 1
ATOM 1645 C CA . PHE A 1 198 ? 14.469 5.336 12.43 1 86.75 198 PHE A CA 1
ATOM 1646 C C . PHE A 1 198 ? 14.117 6.426 11.422 1 86.75 198 PHE A C 1
ATOM 1648 O O . PHE A 1 198 ? 14.398 6.285 10.227 1 86.75 198 PHE A O 1
ATOM 1655 N N . ARG A 1 199 ? 13.664 7.496 11.883 1 83.94 199 ARG A N 1
ATOM 1656 C CA . ARG A 1 199 ? 13.227 8.562 10.977 1 83.94 199 ARG A CA 1
ATOM 1657 C C . ARG A 1 199 ? 14.422 9.266 10.344 1 83.94 199 ARG A C 1
ATOM 1659 O O . ARG A 1 199 ? 14.406 9.57 9.148 1 83.94 199 ARG A O 1
ATOM 1666 N N . ASN A 1 200 ? 15.414 9.531 11.18 1 84.81 200 ASN A N 1
ATOM 1667 C CA . ASN A 1 200 ? 16.625 10.156 10.664 1 84.81 200 ASN A CA 1
ATOM 1668 C C . ASN A 1 200 ? 17.328 9.266 9.641 1 84.81 200 ASN A C 1
ATOM 1670 O O . ASN A 1 200 ? 17.844 9.758 8.633 1 84.81 200 ASN A O 1
ATOM 1674 N N . ARG A 1 201 ? 17.266 8.031 9.961 1 90.56 201 ARG A N 1
ATOM 1675 C CA . ARG A 1 201 ? 17.891 7.082 9.039 1 90.56 201 ARG A CA 1
ATOM 1676 C C . ARG A 1 201 ? 17.141 7.047 7.707 1 90.56 201 ARG A C 1
ATOM 1678 O O . ARG A 1 201 ? 17.766 6.977 6.645 1 90.56 201 ARG A O 1
ATOM 1685 N N . ILE A 1 202 ? 15.852 7.113 7.754 1 93 202 ILE A N 1
ATOM 1686 C CA . ILE A 1 202 ? 15.055 7.137 6.539 1 93 202 ILE A CA 1
ATOM 1687 C C . ILE A 1 202 ? 15.336 8.422 5.758 1 93 202 ILE A C 1
ATOM 1689 O O . ILE A 1 202 ? 15.602 8.375 4.555 1 93 202 ILE A O 1
ATOM 1693 N N . ARG A 1 203 ? 15.391 9.453 6.449 1 87.38 203 ARG A N 1
ATOM 1694 C CA . ARG A 1 203 ? 15.484 10.773 5.828 1 87.38 203 ARG A CA 1
ATOM 1695 C C . ARG A 1 203 ? 16.859 11 5.219 1 87.38 203 ARG A C 1
ATOM 1697 O O . ARG A 1 203 ? 16.984 11.531 4.113 1 87.38 203 ARG A O 1
ATOM 1704 N N . TYR A 1 204 ? 17.875 10.562 5.891 1 89.12 204 TYR A N 1
ATOM 1705 C CA . TYR A 1 204 ? 19.203 11.016 5.504 1 89.12 204 TYR A CA 1
ATOM 1706 C C . TYR A 1 204 ? 20 9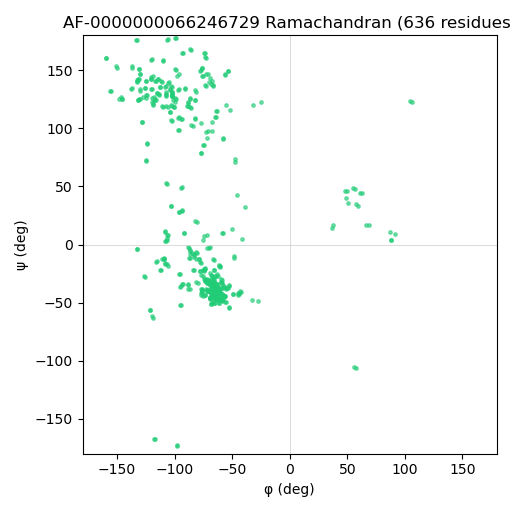.883 4.863 1 89.12 204 TYR A C 1
ATOM 1708 O O . TYR A 1 204 ? 21.031 10.117 4.238 1 89.12 204 TYR A O 1
ATOM 1716 N N . GLU A 1 205 ? 19.516 8.664 4.961 1 93.19 205 GLU A N 1
ATOM 1717 C CA . GLU A 1 205 ? 20.234 7.539 4.383 1 93.19 205 GLU A CA 1
ATOM 1718 C C . GLU A 1 205 ? 19.375 6.801 3.355 1 93.19 205 GLU A C 1
ATOM 1720 O O . GLU A 1 205 ? 19.719 6.754 2.174 1 93.19 205 GLU A O 1
ATOM 1725 N N . LEU A 1 206 ? 18.266 6.379 3.773 1 94.94 206 LEU A N 1
ATOM 1726 C CA . LEU A 1 206 ? 17.453 5.504 2.93 1 94.94 206 LEU A CA 1
ATOM 1727 C C . LEU A 1 206 ? 16.906 6.262 1.72 1 94.94 206 LEU A C 1
ATOM 1729 O O . LEU A 1 206 ? 17.094 5.824 0.581 1 94.94 206 LEU A O 1
ATOM 1733 N N . LEU A 1 207 ? 16.312 7.359 1.981 1 94.25 207 LEU A N 1
ATOM 1734 C CA . LEU A 1 207 ? 15.672 8.086 0.894 1 94.25 207 LEU A CA 1
ATOM 1735 C C . LEU A 1 207 ? 16.703 8.562 -0.125 1 94.25 207 LEU A C 1
ATOM 1737 O O . LEU A 1 207 ? 16.516 8.367 -1.33 1 94.25 207 LEU A O 1
ATOM 1741 N N . PRO A 1 208 ? 17.828 9.164 0.344 1 94.31 208 PRO A N 1
ATOM 1742 C CA . PRO A 1 208 ? 18.859 9.523 -0.633 1 94.31 208 PRO A CA 1
ATOM 1743 C C . PRO A 1 208 ? 19.375 8.328 -1.424 1 94.31 208 PRO A C 1
ATOM 1745 O O . PRO A 1 208 ? 19.609 8.43 -2.631 1 94.31 208 PRO A O 1
ATOM 1748 N N . TYR A 1 209 ? 19.484 7.23 -0.749 1 94.81 209 TYR A N 1
ATOM 1749 C CA . TYR A 1 209 ? 19.906 5.996 -1.398 1 94.81 209 TYR A CA 1
ATOM 1750 C C . TYR A 1 209 ? 18.922 5.574 -2.473 1 94.81 209 TYR A C 1
ATOM 1752 O O . TYR A 1 209 ? 19.312 5.25 -3.598 1 94.81 209 TYR A O 1
ATOM 1760 N N . LEU A 1 210 ? 17.688 5.602 -2.213 1 96 210 LEU A N 1
ATOM 1761 C CA . LEU A 1 210 ? 16.656 5.199 -3.152 1 96 210 LEU A CA 1
ATOM 1762 C C . LEU A 1 210 ? 16.578 6.156 -4.336 1 96 210 LEU A C 1
ATOM 1764 O O . LEU A 1 210 ? 16.406 5.727 -5.48 1 96 210 LEU A O 1
ATOM 1768 N N . LYS A 1 211 ? 16.75 7.434 -4.078 1 94.5 211 LYS A N 1
ATOM 1769 C CA . LYS A 1 211 ? 16.719 8.445 -5.129 1 94.5 211 LYS A CA 1
ATOM 1770 C C . LYS A 1 211 ? 17.891 8.266 -6.09 1 94.5 211 LYS A C 1
ATOM 1772 O O . LYS A 1 211 ? 17.734 8.391 -7.305 1 94.5 211 LYS A O 1
ATOM 1777 N N . GLU A 1 212 ? 18.953 7.926 -5.551 1 93.75 212 GLU A N 1
ATOM 1778 C CA . GLU A 1 212 ? 20.188 7.824 -6.332 1 93.75 212 GLU A CA 1
ATOM 1779 C C . GLU A 1 212 ? 20.203 6.562 -7.188 1 93.75 212 GLU A C 1
ATOM 1781 O O . GLU A 1 212 ? 20.562 6.605 -8.367 1 93.75 212 GLU A O 1
ATOM 1786 N N . TYR A 1 213 ? 19.734 5.484 -6.695 1 92.12 213 TYR A N 1
ATOM 1787 C CA . TYR A 1 213 ? 20 4.207 -7.344 1 92.12 213 TYR A CA 1
ATOM 1788 C C . TYR A 1 213 ? 18.75 3.658 -8.008 1 92.12 213 TYR A C 1
ATOM 1790 O O . TYR A 1 213 ? 18.812 2.754 -8.844 1 92.12 213 TYR A O 1
ATOM 1798 N N . PHE A 1 214 ? 17.641 4.156 -7.656 1 92.88 214 PHE A N 1
ATOM 1799 C CA . PHE A 1 214 ? 16.422 3.553 -8.195 1 92.88 214 PHE A CA 1
ATOM 1800 C C . PHE A 1 214 ? 15.633 4.566 -9.016 1 92.88 214 PHE A C 1
ATOM 1802 O O . PHE A 1 214 ? 15.43 4.379 -10.219 1 92.88 214 PHE A O 1
ATOM 1809 N N . HIS A 1 215 ? 15.156 5.641 -8.375 1 93.38 215 HIS A N 1
ATOM 1810 C CA . HIS A 1 215 ? 14.359 6.617 -9.102 1 93.38 215 HIS A CA 1
ATOM 1811 C C . HIS A 1 215 ? 14.43 7.988 -8.445 1 93.38 215 HIS A C 1
ATOM 1813 O O . HIS A 1 215 ? 14.117 8.133 -7.258 1 93.38 215 HIS A O 1
ATOM 1819 N N . PRO A 1 216 ? 14.672 9.023 -9.195 1 93.56 216 PRO A N 1
ATOM 1820 C CA . PRO A 1 216 ? 14.82 10.352 -8.602 1 93.56 216 PRO A CA 1
ATOM 1821 C C . PRO A 1 216 ? 13.516 10.898 -8.039 1 93.56 216 PRO A C 1
ATOM 1823 O O . PRO A 1 216 ? 13.531 11.719 -7.117 1 93.56 216 PRO A O 1
ATOM 1826 N N . LYS A 1 217 ? 12.391 10.469 -8.508 1 93.56 217 LYS A N 1
ATOM 1827 C CA . LYS A 1 217 ? 11.094 10.977 -8.078 1 93.56 217 LYS A CA 1
ATOM 1828 C C . LYS A 1 217 ? 10.406 10 -7.129 1 93.56 217 LYS A C 1
ATOM 1830 O O . LYS A 1 217 ? 9.18 9.906 -7.109 1 93.56 217 LYS A O 1
ATOM 1835 N N . ILE A 1 218 ? 11.188 9.336 -6.363 1 94 218 ILE A N 1
ATOM 1836 C CA . ILE A 1 218 ? 10.641 8.281 -5.516 1 94 218 ILE A CA 1
ATOM 1837 C C . ILE A 1 218 ? 9.688 8.883 -4.488 1 94 218 ILE A C 1
ATOM 1839 O O . ILE A 1 218 ? 8.625 8.32 -4.207 1 94 218 ILE A O 1
ATOM 1843 N N . GLU A 1 219 ? 10.008 9.969 -3.861 1 92.12 219 GLU A N 1
ATOM 1844 C CA . GLU A 1 219 ? 9.141 10.586 -2.859 1 92.12 219 GLU A CA 1
ATOM 1845 C C . GLU A 1 219 ? 7.793 10.969 -3.455 1 92.12 219 GLU A C 1
ATOM 1847 O O . GLU A 1 219 ? 6.746 10.688 -2.865 1 92.12 219 GLU A O 1
ATOM 1852 N N . SER A 1 220 ? 7.855 11.578 -4.613 1 91.88 220 SER A N 1
ATOM 1853 C CA . SER A 1 220 ? 6.621 11.961 -5.289 1 91.88 220 SER A CA 1
ATOM 1854 C C . SER A 1 220 ? 5.793 10.742 -5.664 1 91.88 220 SER A C 1
ATOM 1856 O O . SER A 1 220 ? 4.562 10.766 -5.586 1 91.88 220 SER A O 1
ATOM 1858 N N . ASN A 1 221 ? 6.457 9.703 -6.055 1 93.25 221 ASN A N 1
ATOM 1859 C CA . ASN A 1 221 ? 5.77 8.469 -6.414 1 93.25 221 ASN A CA 1
ATOM 1860 C C . ASN A 1 221 ? 5.082 7.836 -5.207 1 93.25 221 ASN A C 1
ATOM 1862 O O . ASN A 1 221 ? 3.953 7.355 -5.305 1 93.25 221 ASN A O 1
ATOM 1866 N N . ILE A 1 222 ? 5.762 7.875 -4.105 1 92.81 222 ILE A N 1
ATOM 1867 C CA . ILE A 1 222 ? 5.195 7.332 -2.877 1 92.81 222 ILE A CA 1
ATOM 1868 C C . ILE A 1 222 ? 3.99 8.172 -2.449 1 92.81 222 ILE A C 1
ATOM 1870 O O . ILE A 1 222 ? 2.957 7.625 -2.051 1 92.81 222 ILE A O 1
ATOM 1874 N N . ILE A 1 223 ? 4.129 9.445 -2.586 1 91.62 223 ILE A N 1
ATOM 1875 C CA . ILE A 1 223 ? 3.041 10.344 -2.211 1 91.62 223 ILE A CA 1
ATOM 1876 C C . ILE A 1 223 ? 1.827 10.078 -3.102 1 91.62 223 ILE A C 1
ATOM 1878 O O . ILE A 1 223 ? 0.691 10.055 -2.619 1 91.62 223 ILE A O 1
ATOM 1882 N N . ASN A 1 224 ? 2.068 9.914 -4.367 1 90.25 224 ASN A N 1
ATOM 1883 C CA . ASN A 1 224 ? 0.983 9.586 -5.285 1 90.25 224 ASN A CA 1
ATOM 1884 C C . ASN A 1 224 ? 0.317 8.266 -4.91 1 90.25 224 ASN A C 1
ATOM 1886 O O . ASN A 1 224 ? -0.91 8.156 -4.941 1 90.25 224 ASN A O 1
ATOM 1890 N N . PHE A 1 225 ? 1.101 7.352 -4.586 1 92.06 225 PHE A N 1
ATOM 1891 C CA . PHE A 1 225 ? 0.588 6.062 -4.137 1 92.06 225 PHE A CA 1
ATOM 1892 C C . PHE A 1 225 ? -0.293 6.23 -2.904 1 92.06 225 PHE A C 1
ATOM 1894 O O . PHE A 1 225 ? -1.377 5.648 -2.824 1 92.06 225 PHE A O 1
ATOM 1901 N N . LEU A 1 226 ? 0.217 6.961 -1.971 1 91.5 226 LEU A N 1
ATOM 1902 C CA . LEU A 1 226 ? -0.522 7.191 -0.734 1 91.5 226 LEU A CA 1
ATOM 1903 C C . LEU A 1 226 ? -1.843 7.902 -1.015 1 91.5 226 LEU A C 1
ATOM 1905 O O . LEU A 1 226 ? -2.863 7.59 -0.398 1 91.5 226 LEU A O 1
ATOM 1909 N N . SER A 1 227 ? -1.814 8.844 -1.906 1 89.56 227 SER A N 1
ATOM 1910 C CA . SER A 1 227 ? -3.023 9.57 -2.271 1 89.56 227 SER A CA 1
ATOM 1911 C C . SER A 1 227 ? -4.062 8.648 -2.896 1 89.56 227 SER A C 1
ATOM 1913 O O . SER A 1 227 ? -5.234 8.68 -2.518 1 89.56 227 SER A O 1
ATOM 1915 N N . LEU A 1 228 ? -3.662 7.809 -3.764 1 90.19 228 LEU A N 1
ATOM 1916 C CA . LEU A 1 228 ? -4.559 6.852 -4.406 1 90.19 228 LEU A CA 1
ATOM 1917 C C . LEU A 1 228 ? -5.094 5.844 -3.398 1 90.19 228 LEU A C 1
ATOM 1919 O O . LEU A 1 228 ? -6.293 5.555 -3.381 1 90.19 228 LEU A O 1
ATOM 1923 N N . SER A 1 229 ? -4.215 5.383 -2.586 1 91.75 229 SER A N 1
ATOM 1924 C CA . SER A 1 229 ? -4.586 4.391 -1.586 1 91.75 229 SER A CA 1
ATOM 1925 C C . SER A 1 229 ? -5.582 4.961 -0.582 1 91.75 229 SER A C 1
ATOM 1927 O O . SER A 1 229 ? -6.457 4.246 -0.09 1 91.75 229 SER A O 1
ATOM 1929 N N . SER A 1 230 ? -5.387 6.234 -0.265 1 91.25 230 SER A N 1
ATOM 1930 C CA . SER A 1 230 ? -6.277 6.875 0.695 1 91.25 230 SER A CA 1
ATOM 1931 C C . SER A 1 230 ? -7.707 6.93 0.171 1 91.25 230 SER A C 1
ATOM 1933 O O . SER A 1 230 ? -8.656 6.73 0.927 1 91.25 230 SER A O 1
ATOM 1935 N N . ILE A 1 231 ? -7.871 7.18 -1.089 1 92.12 231 ILE A N 1
ATOM 1936 C CA . ILE A 1 231 ? -9.188 7.234 -1.724 1 92.12 231 ILE A CA 1
ATOM 1937 C C . ILE A 1 231 ? -9.836 5.855 -1.678 1 92.12 231 ILE A C 1
ATOM 1939 O O . ILE A 1 231 ? -11.008 5.727 -1.323 1 92.12 231 ILE A O 1
ATOM 1943 N N . GLU A 1 232 ? -9.094 4.898 -1.978 1 94 232 GLU A N 1
ATOM 1944 C CA . GLU A 1 232 ? -9.602 3.531 -1.984 1 94 232 GLU A CA 1
ATOM 1945 C C . GLU A 1 232 ? -9.906 3.049 -0.569 1 94 232 GLU A C 1
ATOM 1947 O O . GLU A 1 232 ? -10.906 2.359 -0.344 1 94 232 GLU A O 1
ATOM 1952 N N . ASN A 1 233 ? -9.039 3.408 0.315 1 93.25 233 ASN A N 1
ATOM 1953 C CA . ASN A 1 233 ? -9.273 3.068 1.713 1 93.25 233 ASN A CA 1
ATOM 1954 C C . ASN A 1 233 ? -10.57 3.689 2.229 1 93.25 233 ASN A C 1
ATOM 1956 O O . ASN A 1 233 ? -11.305 3.059 2.99 1 93.25 233 ASN A O 1
ATOM 1960 N N . GLU A 1 234 ? -10.781 4.906 1.846 1 93.5 234 GLU A N 1
ATOM 1961 C CA . GLU A 1 234 ? -11.992 5.594 2.283 1 93.5 234 GLU A CA 1
ATOM 1962 C C . GLU A 1 234 ? -13.25 4.887 1.775 1 93.5 234 GLU A C 1
ATOM 1964 O O . GLU A 1 234 ? -14.242 4.781 2.496 1 93.5 234 GLU A O 1
ATOM 1969 N N . TYR A 1 235 ? -13.195 4.41 0.577 1 96.38 235 TYR A N 1
ATOM 1970 C CA . TYR A 1 235 ? -14.312 3.662 0.01 1 96.38 235 TYR A CA 1
ATOM 1971 C C . TYR A 1 235 ? -14.633 2.432 0.853 1 96.38 235 TYR A C 1
ATOM 1973 O O . TYR A 1 235 ? -15.789 2.195 1.207 1 96.38 235 TYR A O 1
ATOM 1981 N N . ILE A 1 236 ? -13.625 1.695 1.208 1 96.5 236 ILE A N 1
ATOM 1982 C CA . ILE A 1 236 ? -13.805 0.472 1.982 1 96.5 236 ILE A CA 1
ATOM 1983 C C . ILE A 1 236 ? -14.273 0.819 3.393 1 96.5 236 ILE A C 1
ATOM 1985 O O . ILE A 1 236 ? -15.156 0.156 3.941 1 96.5 236 ILE A O 1
ATOM 1989 N N . LYS A 1 237 ? -13.656 1.837 3.918 1 93.94 237 LYS A N 1
ATOM 1990 C CA . LYS A 1 237 ? -14.008 2.271 5.266 1 93.94 237 LYS A CA 1
ATOM 1991 C C . LYS A 1 237 ? -15.484 2.658 5.352 1 93.94 237 LYS A C 1
ATOM 1993 O O . LYS A 1 237 ? -16.188 2.238 6.27 1 93.94 237 LYS A O 1
ATOM 1998 N N . GLN A 1 238 ? -15.953 3.426 4.367 1 95.88 238 GLN A N 1
ATOM 1999 C CA . GLN A 1 238 ? -17.344 3.855 4.344 1 95.88 238 GLN A CA 1
ATOM 2000 C C . GLN A 1 238 ? -18.297 2.658 4.281 1 95.88 238 GLN A C 1
ATOM 2002 O O . GLN A 1 238 ? -19.281 2.604 5.02 1 95.88 238 GLN A O 1
ATOM 2007 N N . ASN A 1 239 ? -17.953 1.766 3.461 1 97.12 239 ASN A N 1
ATOM 2008 C CA . ASN A 1 239 ? -18.797 0.585 3.328 1 97.12 239 ASN A CA 1
ATOM 2009 C C . ASN A 1 239 ? -18.734 -0.301 4.566 1 97.12 239 ASN A C 1
ATOM 2011 O O . ASN A 1 239 ? -19.719 -0.93 4.945 1 97.12 239 ASN A O 1
ATOM 2015 N N . SER A 1 240 ? -17.594 -0.362 5.191 1 96.81 240 SER A N 1
ATOM 2016 C CA . SER A 1 240 ? -17.422 -1.148 6.41 1 96.81 240 SER A CA 1
ATOM 2017 C C . SER A 1 240 ? -18.219 -0.55 7.566 1 96.81 240 SER A C 1
ATOM 2019 O O . SER A 1 240 ? -18.828 -1.279 8.352 1 96.81 240 SER A O 1
ATOM 2021 N N . ILE A 1 241 ? -18.172 0.74 7.621 1 96.12 241 ILE A N 1
ATOM 2022 C CA . ILE A 1 241 ? -18.906 1.423 8.68 1 96.12 241 ILE A CA 1
ATOM 2023 C C . ILE A 1 241 ? -20.406 1.189 8.508 1 96.12 241 ILE A C 1
ATOM 2025 O O . ILE A 1 241 ? -21.109 0.894 9.469 1 96.12 241 ILE A O 1
ATOM 2029 N N . LYS A 1 242 ? -20.875 1.323 7.281 1 97 242 LYS A N 1
ATOM 2030 C CA . LYS A 1 242 ? -22.281 1.056 6.992 1 97 242 LYS A CA 1
ATOM 2031 C C . LYS A 1 242 ? -22.672 -0.358 7.414 1 97 242 LYS A C 1
ATOM 2033 O O . LYS A 1 242 ? -23.719 -0.56 8.047 1 97 242 LYS A O 1
ATOM 2038 N N . LEU A 1 243 ? -21.859 -1.295 7.109 1 97.06 243 LEU A N 1
ATOM 2039 C CA . LEU A 1 243 ? -22.125 -2.693 7.438 1 97.06 243 LEU A CA 1
ATOM 2040 C C . LEU A 1 243 ? -22.078 -2.918 8.945 1 97.06 243 LEU A C 1
ATOM 2042 O O . LEU A 1 243 ? -22.875 -3.684 9.492 1 97.06 243 LEU A O 1
ATOM 2046 N N . TYR A 1 244 ? -21.141 -2.279 9.57 1 96.62 244 TYR A N 1
ATOM 2047 C CA . TYR A 1 244 ? -21.016 -2.373 11.023 1 96.62 244 TYR A CA 1
ATOM 2048 C C . TYR A 1 244 ? -22.281 -1.865 11.703 1 96.62 244 TYR A C 1
ATOM 2050 O O . TYR A 1 244 ? -22.828 -2.529 12.586 1 96.62 244 TYR A O 1
ATOM 2058 N N . LEU A 1 245 ? -22.734 -0.727 11.234 1 96 245 LEU A N 1
ATOM 2059 C CA . LEU A 1 245 ? -23.922 -0.118 11.82 1 96 245 LEU A CA 1
ATOM 2060 C C . LEU A 1 245 ? -25.156 -0.989 11.578 1 96 245 LEU A C 1
ATOM 2062 O O . LEU A 1 245 ? -26.047 -1.07 12.43 1 96 245 LEU A O 1
ATOM 2066 N N . ALA A 1 246 ? -25.172 -1.65 10.477 1 96 246 ALA A N 1
ATOM 2067 C CA . ALA A 1 246 ? -26.297 -2.52 10.133 1 96 246 ALA A CA 1
ATOM 2068 C C . ALA A 1 246 ? -26.266 -3.812 10.938 1 96 246 ALA A C 1
ATOM 2070 O O . ALA A 1 246 ? -27.281 -4.48 11.109 1 96 246 ALA A O 1
ATOM 2071 N N . SER A 1 247 ? -25.125 -4.184 11.438 1 95.94 247 SER A N 1
ATOM 2072 C CA . SER A 1 247 ? -24.969 -5.492 12.062 1 95.94 247 SER A CA 1
ATOM 2073 C C . SER A 1 247 ? -24.891 -5.371 13.586 1 95.94 247 SER A C 1
ATOM 2075 O O . SER A 1 247 ? -25 -6.367 14.297 1 95.94 247 SER A O 1
ATOM 2077 N N . ARG A 1 248 ? -24.594 -4.188 14.062 1 95.25 248 ARG A N 1
ATOM 2078 C CA . ARG A 1 248 ? -24.344 -3.998 15.492 1 95.25 248 ARG A CA 1
ATOM 2079 C C . ARG A 1 248 ? -25.641 -4.121 16.297 1 95.25 248 ARG A C 1
ATOM 2081 O O . ARG A 1 248 ? -26.719 -3.764 15.805 1 95.25 248 ARG A O 1
ATOM 2088 N N . HIS A 1 249 ? -25.547 -4.621 17.484 1 92.88 249 HIS A N 1
ATOM 2089 C CA . HIS A 1 249 ? -26.688 -4.727 18.391 1 92.88 249 HIS A CA 1
ATOM 2090 C C . HIS A 1 249 ? -27.016 -3.379 19.016 1 92.88 249 HIS A C 1
ATOM 2092 O O . HIS A 1 249 ? -26.109 -2.592 19.312 1 92.88 249 HIS A O 1
ATOM 2098 N N . SER A 1 250 ? -28.25 -3.182 19.312 1 90.25 250 SER A N 1
ATOM 2099 C CA . SER A 1 250 ? -28.688 -1.884 19.797 1 90.25 250 SER A CA 1
ATOM 2100 C C . SER A 1 250 ? -28.297 -1.684 21.266 1 90.25 250 SER A C 1
ATOM 2102 O O . SER A 1 250 ? -28.078 -0.554 21.703 1 90.25 250 SER A O 1
ATOM 2104 N N . HIS A 1 251 ? -28.141 -2.725 22.016 1 89.19 251 HIS A N 1
ATOM 2105 C CA . HIS A 1 251 ? -27.984 -2.557 23.453 1 89.19 251 HIS A CA 1
ATOM 2106 C C . HIS A 1 251 ? -26.734 -3.26 23.969 1 89.19 251 HIS A C 1
ATOM 2108 O O . HIS A 1 251 ? -26.156 -2.852 24.969 1 89.19 251 HIS A O 1
ATOM 2114 N N . TYR A 1 252 ? -26.344 -4.266 23.297 1 89.06 252 TYR A N 1
ATOM 2115 C CA . TYR A 1 252 ? -25.219 -5.074 23.781 1 89.06 252 TYR A CA 1
ATOM 2116 C C . TYR A 1 252 ? -24 -4.887 22.891 1 89.06 252 TYR A C 1
ATOM 2118 O O . TYR A 1 252 ? -24.109 -4.406 21.766 1 89.06 252 TYR A O 1
ATOM 2126 N N . ILE A 1 253 ? -22.875 -5.184 23.422 1 93.44 253 ILE A N 1
ATOM 2127 C CA . ILE A 1 253 ? -21.641 -5.219 22.656 1 93.44 253 ILE A CA 1
ATOM 2128 C C . ILE A 1 253 ? -21.594 -6.504 21.828 1 93.44 253 ILE A C 1
ATOM 2130 O O . ILE A 1 253 ? -20.984 -7.492 22.25 1 93.44 253 ILE A O 1
ATOM 2134 N N . ALA A 1 254 ? -22.344 -6.434 20.734 1 94.56 254 ALA A N 1
ATOM 2135 C CA . ALA A 1 254 ? -22.484 -7.621 19.891 1 94.56 254 ALA A CA 1
ATOM 2136 C C . ALA A 1 254 ? -22.719 -7.234 18.438 1 94.56 254 ALA A C 1
ATOM 2138 O O . ALA A 1 254 ? -23.188 -6.137 18.141 1 94.56 254 ALA A O 1
ATOM 2139 N N . ILE A 1 255 ? -22.312 -8.141 17.594 1 94.38 255 ILE A N 1
ATOM 2140 C CA . ILE A 1 255 ? -22.562 -7.941 16.156 1 94.38 255 ILE A CA 1
ATOM 2141 C C . ILE A 1 255 ? -23.156 -9.211 15.555 1 94.38 255 ILE A C 1
ATOM 2143 O O . ILE A 1 255 ? -22.797 -10.32 15.953 1 94.38 255 ILE A O 1
ATOM 2147 N N . ASN A 1 256 ? -24.062 -9.031 14.656 1 92.88 256 ASN A N 1
ATOM 2148 C CA . ASN A 1 256 ? -24.703 -10.141 13.969 1 92.88 256 ASN A CA 1
ATOM 2149 C C . ASN A 1 256 ? -23.844 -10.648 12.805 1 92.88 256 ASN A C 1
ATOM 2151 O O . ASN A 1 256 ? -23.844 -10.047 11.727 1 92.88 256 ASN A O 1
ATOM 2155 N N . TYR A 1 257 ? -23.266 -11.742 12.898 1 89.81 257 TYR A N 1
ATOM 2156 C CA . TYR A 1 257 ? -22.297 -12.227 11.922 1 89.81 257 TYR A CA 1
ATOM 2157 C C . TYR A 1 257 ? -23 -12.758 10.68 1 89.81 257 TYR A C 1
ATOM 2159 O O . TYR A 1 257 ? -22.406 -12.852 9.609 1 89.81 257 TYR A O 1
ATOM 2167 N N . LYS A 1 258 ? -24.219 -13.133 10.766 1 89.81 258 LYS A N 1
ATOM 2168 C CA . LYS A 1 258 ? -24.969 -13.586 9.602 1 89.81 258 LYS A CA 1
ATOM 2169 C C . LYS A 1 258 ? -24.984 -12.508 8.516 1 89.81 258 LYS A C 1
ATOM 2171 O O . LYS A 1 258 ? -24.938 -12.812 7.324 1 89.81 258 LYS A O 1
ATOM 2176 N N . ILE A 1 259 ? -25.062 -11.32 8.961 1 92.62 259 ILE A N 1
ATOM 2177 C CA . ILE A 1 259 ? -25.109 -10.18 8.047 1 92.62 259 ILE A CA 1
ATOM 2178 C C . ILE A 1 259 ? -23.75 -9.961 7.406 1 92.62 259 ILE A C 1
ATOM 2180 O O . ILE A 1 259 ? -23.656 -9.578 6.238 1 92.62 259 ILE A O 1
ATOM 2184 N N . ILE A 1 260 ? -22.734 -10.266 8.125 1 93.94 260 ILE A N 1
ATOM 2185 C CA . ILE A 1 260 ? -21.359 -9.945 7.742 1 93.94 260 ILE A CA 1
ATOM 2186 C C . ILE A 1 260 ? -20.781 -11.07 6.887 1 93.94 260 ILE A C 1
ATOM 2188 O O . ILE A 1 260 ? -20.047 -10.82 5.934 1 93.94 260 ILE A O 1
ATOM 2192 N N . LYS A 1 261 ? -21.172 -12.266 7.191 1 90.75 261 LYS A N 1
ATOM 2193 C CA . LYS A 1 261 ? -20.562 -13.461 6.598 1 90.75 261 LYS A CA 1
ATOM 2194 C C . LYS A 1 261 ? -20.797 -13.5 5.09 1 90.75 261 LYS A C 1
ATOM 2196 O O . LYS A 1 261 ? -19.984 -14.055 4.348 1 90.75 261 LYS A O 1
ATOM 2201 N N . ASN A 1 262 ? -21.844 -12.859 4.656 1 89.62 262 ASN A N 1
ATOM 2202 C CA . ASN A 1 262 ? -22.203 -12.914 3.242 1 89.62 262 ASN A CA 1
ATOM 2203 C C . ASN A 1 262 ? -21.5 -11.812 2.445 1 89.62 262 ASN A C 1
ATOM 2205 O O . ASN A 1 262 ? -21.609 -11.773 1.217 1 89.62 262 ASN A O 1
ATOM 2209 N N . GLN A 1 263 ? -20.797 -11.047 3.119 1 94.94 263 GLN A N 1
ATOM 2210 C CA . GLN A 1 263 ? -20.109 -9.961 2.451 1 94.94 263 GLN A CA 1
ATOM 2211 C C . GLN A 1 263 ? -18.688 -10.367 2.061 1 94.94 263 GLN A C 1
ATOM 2213 O O . GLN A 1 263 ? -18.203 -11.43 2.471 1 94.94 263 GLN A O 1
ATOM 2218 N N . HIS A 1 264 ? -18.109 -9.602 1.221 1 96.25 264 HIS A N 1
ATOM 2219 C CA . HIS A 1 264 ? -16.734 -9.836 0.787 1 96.25 264 HIS A CA 1
ATOM 2220 C C . HIS A 1 264 ? -15.789 -9.891 1.977 1 96.25 264 HIS A C 1
ATOM 2222 O O . HIS A 1 264 ? -15.961 -9.164 2.953 1 96.25 264 HIS A O 1
ATOM 2228 N N . LEU A 1 265 ? -14.789 -10.672 1.891 1 95.44 265 LEU A N 1
ATOM 2229 C CA . LEU A 1 265 ? -13.828 -10.922 2.961 1 95.44 265 LEU A CA 1
ATOM 2230 C C . LEU A 1 265 ? -13.227 -9.609 3.457 1 95.44 265 LEU A C 1
ATOM 2232 O O . LEU A 1 265 ? -12.977 -9.453 4.656 1 95.44 265 LEU A O 1
ATOM 2236 N N . ALA A 1 266 ? -12.977 -8.68 2.574 1 95.94 266 ALA A N 1
ATOM 2237 C CA . ALA A 1 266 ? -12.422 -7.383 2.949 1 95.94 266 ALA A CA 1
ATOM 2238 C C . ALA A 1 266 ? -13.312 -6.68 3.967 1 95.94 266 ALA A C 1
ATOM 2240 O O . ALA A 1 266 ? -12.828 -6.152 4.969 1 95.94 266 ALA A O 1
ATOM 2241 N N . LEU A 1 267 ? -14.562 -6.719 3.721 1 96.94 267 LEU A N 1
ATOM 2242 C CA . LEU A 1 267 ? -15.523 -6.07 4.609 1 96.94 267 LEU A CA 1
ATOM 2243 C C . LEU A 1 267 ? -15.648 -6.836 5.926 1 96.94 267 LEU A C 1
ATOM 2245 O O . LEU A 1 267 ? -15.789 -6.23 6.988 1 96.94 267 LEU A O 1
ATOM 2249 N N . GLN A 1 268 ? -15.625 -8.156 5.824 1 95.81 268 GLN A N 1
ATOM 2250 C CA . GLN A 1 268 ? -15.68 -8.969 7.039 1 95.81 268 GLN A CA 1
ATOM 2251 C C . GLN A 1 268 ? -14.555 -8.586 8 1 95.81 268 GLN A C 1
ATOM 2253 O O . GLN A 1 268 ? -14.805 -8.32 9.18 1 95.81 268 GLN A O 1
ATOM 2258 N N . LYS A 1 269 ? -13.414 -8.539 7.484 1 94.31 269 LYS A N 1
ATOM 2259 C CA . LYS A 1 269 ? -12.242 -8.242 8.297 1 94.31 269 LYS A CA 1
ATOM 2260 C C . LYS A 1 269 ? -12.312 -6.832 8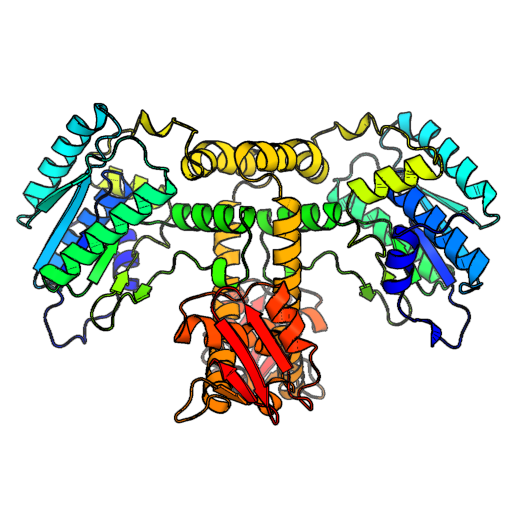.867 1 94.31 269 LYS A C 1
ATOM 2262 O O . LYS A 1 269 ? -12.031 -6.617 10.047 1 94.31 269 LYS A O 1
ATOM 2267 N N . ARG A 1 270 ? -12.648 -5.867 8.023 1 94.94 270 ARG A N 1
ATOM 2268 C CA . ARG A 1 270 ? -12.719 -4.473 8.453 1 94.94 270 ARG A CA 1
ATOM 2269 C C . ARG A 1 270 ? -13.773 -4.285 9.539 1 94.94 270 ARG A C 1
ATOM 2271 O O . ARG A 1 270 ? -13.547 -3.566 10.516 1 94.94 270 ARG A O 1
ATOM 2278 N N . VAL A 1 271 ? -14.938 -4.918 9.375 1 95.69 271 VAL A N 1
ATOM 2279 C CA . VAL A 1 271 ? -16.031 -4.762 10.32 1 95.69 271 VAL A CA 1
ATOM 2280 C C . VAL A 1 271 ? -15.641 -5.34 11.672 1 95.69 271 VAL A C 1
ATOM 2282 O O . VAL A 1 271 ? -15.922 -4.742 12.719 1 95.69 271 VAL A O 1
ATOM 2285 N N . LEU A 1 272 ? -14.977 -6.453 11.633 1 93.75 272 LEU A N 1
ATOM 2286 C CA . LEU A 1 272 ? -14.508 -7.051 12.875 1 93.75 272 LEU A CA 1
ATOM 2287 C C . LEU A 1 272 ? -13.492 -6.141 13.57 1 93.75 272 LEU A C 1
ATOM 2289 O O . LEU A 1 272 ? -13.539 -5.969 14.789 1 93.75 272 LEU A O 1
ATOM 2293 N N . ASN A 1 273 ? -12.672 -5.547 12.844 1 92.94 273 ASN A N 1
ATOM 2294 C CA . ASN A 1 273 ? -11.703 -4.609 13.406 1 92.94 273 ASN A CA 1
ATOM 2295 C C . ASN A 1 273 ? -12.383 -3.389 14.008 1 92.94 273 ASN A C 1
ATOM 2297 O O . ASN A 1 273 ? -12 -2.92 15.078 1 92.94 273 ASN A O 1
ATOM 2301 N N . ILE A 1 274 ? -13.328 -2.877 13.281 1 93.31 274 ILE A N 1
ATOM 2302 C CA . ILE A 1 274 ? -14.078 -1.734 13.781 1 93.31 274 ILE A CA 1
ATOM 2303 C C . ILE A 1 274 ? -14.758 -2.098 15.102 1 93.31 274 ILE A C 1
ATOM 2305 O O . ILE A 1 274 ? -14.711 -1.327 16.062 1 93.31 274 ILE A O 1
ATOM 2309 N N . PHE A 1 275 ? -15.312 -3.277 15.156 1 93.75 275 PHE A N 1
ATOM 2310 C CA . PHE A 1 275 ? -16.016 -3.758 16.344 1 93.75 275 PHE A CA 1
ATOM 2311 C C . PHE A 1 275 ? -15.086 -3.779 17.547 1 93.75 275 PHE A C 1
ATOM 2313 O O . PHE A 1 275 ? -15.414 -3.24 18.609 1 93.75 275 PHE A O 1
ATOM 2320 N N . PHE A 1 276 ? -13.93 -4.293 17.391 1 92.12 276 PHE A N 1
ATOM 2321 C CA . PHE A 1 276 ? -13.008 -4.453 18.5 1 92.12 276 PHE A CA 1
ATOM 2322 C C . PHE A 1 276 ? -12.352 -3.123 18.859 1 92.12 276 PHE A C 1
ATOM 2324 O O . PHE A 1 276 ? -12.156 -2.809 20.031 1 92.12 276 PHE A O 1
ATOM 2331 N N . TYR A 1 277 ? -12.047 -2.367 17.875 1 89 277 TYR A N 1
ATOM 2332 C CA . TYR A 1 277 ? -11.398 -1.088 18.125 1 89 277 TYR A CA 1
ATOM 2333 C C . TYR A 1 277 ? -12.359 -0.121 18.812 1 89 277 TYR A C 1
ATOM 2335 O O . TYR A 1 277 ? -11.984 0.569 19.766 1 89 277 TYR A O 1
ATOM 2343 N N . HIS A 1 278 ? -13.492 -0.065 18.312 1 87.88 278 HIS A N 1
ATOM 2344 C CA . HIS A 1 278 ? -14.492 0.848 18.844 1 87.88 278 HIS A CA 1
ATOM 2345 C C . HIS A 1 278 ? -14.812 0.521 20.297 1 87.88 278 HIS A C 1
ATOM 2347 O O . HIS A 1 278 ? -15.008 1.425 21.109 1 87.88 278 HIS A O 1
ATOM 2353 N N . ASN A 1 279 ? -14.875 -0.759 20.641 1 87.75 279 ASN A N 1
ATOM 2354 C CA . ASN A 1 279 ? -15.344 -1.162 21.969 1 87.75 279 ASN A CA 1
ATOM 2355 C C . ASN A 1 279 ? -14.18 -1.374 22.922 1 87.75 279 ASN A C 1
ATOM 2357 O O . ASN A 1 279 ? -14.336 -1.2 24.141 1 87.75 279 ASN A O 1
ATOM 2361 N N . PHE A 1 280 ? -12.984 -1.688 22.406 1 87.12 280 PHE A N 1
ATOM 2362 C CA . PHE A 1 280 ? -11.914 -2.082 23.312 1 87.12 280 PHE A CA 1
ATOM 2363 C C . PHE A 1 280 ? -10.625 -1.342 22.984 1 87.12 280 PHE A C 1
ATOM 2365 O O . PHE A 1 280 ? -9.594 -1.551 23.641 1 87.12 280 PHE A O 1
ATOM 2372 N N . ASN A 1 281 ? -10.586 -0.534 21.922 1 82.19 281 ASN A N 1
ATOM 2373 C CA . ASN A 1 281 ? -9.422 0.217 21.469 1 82.19 281 ASN A CA 1
ATOM 2374 C C . ASN A 1 281 ? -8.242 -0.705 21.172 1 82.19 281 ASN A C 1
ATOM 2376 O O . ASN A 1 281 ? -7.105 -0.414 21.531 1 82.19 281 ASN A O 1
ATOM 2380 N N . LYS A 1 282 ? -8.625 -1.845 20.688 1 82.31 282 LYS A N 1
ATOM 2381 C CA . LYS A 1 282 ? -7.621 -2.84 20.328 1 82.31 282 LYS A CA 1
ATOM 2382 C C . LYS A 1 282 ? -7.895 -3.416 18.938 1 82.31 282 LYS A C 1
ATOM 2384 O O . LYS A 1 282 ? -9.047 -3.633 18.562 1 82.31 282 LYS A O 1
ATOM 2389 N N . TYR A 1 283 ? -6.805 -3.602 18.297 1 81.81 283 TYR A N 1
ATOM 2390 C CA . TYR A 1 283 ? -6.938 -4.297 17.016 1 81.81 283 TYR A CA 1
ATOM 2391 C C . TYR A 1 283 ? -6.789 -5.805 17.203 1 81.81 283 TYR A C 1
ATOM 2393 O O . TYR A 1 283 ? -5.938 -6.262 17.953 1 81.81 283 TYR A O 1
ATOM 2401 N N . VAL A 1 284 ? -7.684 -6.465 16.562 1 84.12 284 VAL A N 1
ATOM 2402 C CA . VAL A 1 284 ? -7.656 -7.922 16.672 1 84.12 284 VAL A CA 1
ATOM 2403 C C . VAL A 1 284 ? -6.492 -8.477 15.859 1 84.12 284 VAL A C 1
ATOM 2405 O O . VAL A 1 284 ? -6.199 -7.988 14.758 1 84.12 284 VAL A O 1
ATOM 2408 N N . ASN A 1 285 ? -5.816 -9.406 16.422 1 83.56 285 ASN A N 1
ATOM 2409 C CA . ASN A 1 285 ? -4.703 -10 15.688 1 83.56 285 ASN A CA 1
ATOM 2410 C C . ASN A 1 285 ? -5.199 -10.93 14.578 1 83.56 285 ASN A C 1
ATOM 2412 O O . ASN A 1 285 ? -6.363 -11.328 14.57 1 83.56 285 ASN A O 1
ATOM 2416 N N . SER A 1 286 ? -4.297 -11.227 13.711 1 83.5 286 SER A N 1
ATOM 2417 C CA . SER A 1 286 ? -4.641 -11.984 12.516 1 83.5 286 SER A CA 1
ATOM 2418 C C . SER A 1 286 ? -5.148 -13.383 12.875 1 83.5 286 SER A C 1
ATOM 2420 O O . SER A 1 286 ? -6.051 -13.906 12.227 1 83.5 286 SER A O 1
ATOM 2422 N N . HIS A 1 287 ? -4.621 -13.891 13.859 1 85.25 287 HIS A N 1
ATOM 2423 C CA . HIS A 1 287 ? -5.012 -15.234 14.266 1 85.25 287 HIS A CA 1
ATOM 2424 C C . HIS A 1 287 ? -6.469 -15.281 14.719 1 85.25 287 HIS A C 1
ATOM 2426 O O . HIS A 1 287 ? -7.25 -16.094 14.234 1 85.25 287 HIS A O 1
ATOM 2432 N N . ILE A 1 288 ? -6.832 -14.422 15.578 1 87.19 288 ILE A N 1
ATOM 2433 C CA . ILE A 1 288 ? -8.195 -14.359 16.109 1 87.19 288 ILE A CA 1
ATOM 2434 C C . ILE A 1 288 ? -9.156 -13.977 14.984 1 87.19 288 ILE A C 1
ATOM 2436 O O . ILE A 1 288 ? -10.25 -14.547 14.875 1 87.19 288 ILE A O 1
ATOM 2440 N N . LEU A 1 289 ? -8.742 -13.094 14.219 1 89.94 289 LEU A N 1
ATOM 2441 C CA . LEU A 1 289 ? -9.562 -12.648 13.102 1 89.94 289 LEU A CA 1
ATOM 2442 C C . LEU A 1 289 ? -9.891 -13.812 12.164 1 89.94 289 LEU A C 1
ATOM 2444 O O . LEU A 1 289 ? -11.039 -13.977 11.758 1 89.94 289 LEU A O 1
ATOM 2448 N N . ASN A 1 290 ? -8.906 -14.57 11.844 1 88.19 290 ASN A N 1
ATOM 2449 C CA . ASN A 1 290 ? -9.102 -15.719 10.961 1 88.19 290 ASN A CA 1
ATOM 2450 C C . ASN A 1 290 ? -10.008 -16.766 11.602 1 88.19 290 ASN A C 1
ATOM 2452 O O . ASN A 1 290 ? -10.805 -17.406 10.906 1 88.19 290 ASN A O 1
ATOM 2456 N N . GLN A 1 291 ? -9.883 -16.906 12.828 1 87.38 291 GLN A N 1
ATOM 2457 C CA . GLN A 1 291 ? -10.742 -17.844 13.547 1 87.38 291 GLN A CA 1
ATOM 2458 C C . GLN A 1 291 ? -12.203 -17.391 13.5 1 87.38 291 GLN A C 1
ATOM 2460 O O . GLN A 1 291 ? -13.094 -18.219 13.281 1 87.38 291 GLN A O 1
ATOM 2465 N N . LEU A 1 292 ? -12.375 -16.203 13.68 1 88.75 292 LEU A N 1
ATOM 2466 C CA . LEU A 1 292 ? -13.727 -15.656 13.695 1 88.75 292 LEU A CA 1
ATOM 2467 C C . LEU A 1 292 ? -14.367 -15.75 12.312 1 88.75 292 LEU A C 1
ATOM 2469 O O . LEU A 1 292 ? -15.57 -16 12.203 1 88.75 292 LEU A O 1
ATOM 2473 N N . ILE A 1 293 ? -13.602 -15.602 11.328 1 89.38 293 ILE A N 1
ATOM 2474 C CA . ILE A 1 293 ? -14.109 -15.602 9.961 1 89.38 293 ILE A CA 1
ATOM 2475 C C . ILE A 1 293 ? -14.422 -17.031 9.523 1 89.38 293 ILE A C 1
ATOM 2477 O O . ILE A 1 293 ? -15.422 -17.266 8.844 1 89.38 293 ILE A O 1
ATOM 2481 N N . LYS A 1 294 ? -13.617 -17.969 9.852 1 84.31 294 LYS A N 1
ATOM 2482 C CA . LYS A 1 294 ? -13.742 -19.344 9.398 1 84.31 294 LYS A CA 1
ATOM 2483 C C . LYS A 1 294 ? -14.742 -20.125 10.258 1 84.31 294 LYS A C 1
ATOM 2485 O O . LYS A 1 294 ? -15.172 -21.219 9.883 1 84.31 294 LYS A O 1
ATOM 2490 N N . MET A 1 295 ? -15.102 -19.562 11.273 1 79.62 295 MET A N 1
ATOM 2491 C CA . MET A 1 295 ? -15.93 -20.266 12.234 1 79.62 295 MET A CA 1
ATOM 2492 C C . MET A 1 295 ? -17.328 -20.516 11.672 1 79.62 295 MET A C 1
ATOM 2494 O O . MET A 1 295 ? -17.859 -19.672 10.938 1 79.62 295 MET A O 1
ATOM 2498 N N . LYS A 1 296 ? -17.766 -21.703 12.078 1 69.88 296 LYS A N 1
ATOM 2499 C CA . LYS A 1 296 ? -19.156 -22.031 11.805 1 69.88 296 LYS A CA 1
ATOM 2500 C C . LYS A 1 296 ? -20.078 -21.5 12.898 1 69.88 296 LYS A C 1
ATOM 2502 O O . LYS A 1 296 ? -19.969 -21.891 14.055 1 69.88 296 LYS A O 1
ATOM 2507 N N . TYR A 1 297 ? -20.734 -20.516 12.727 1 67 297 TYR A N 1
ATOM 2508 C CA . TYR A 1 297 ? -21.453 -19.688 13.703 1 67 297 TYR A CA 1
ATOM 2509 C C . TYR A 1 297 ? -22.719 -20.391 14.18 1 67 297 TYR A C 1
ATOM 2511 O O . TYR A 1 297 ? -23.453 -19.844 15.008 1 67 297 TYR A O 1
ATOM 2519 N N . GLN A 1 298 ? -22.859 -21.625 13.781 1 67.12 298 GLN A N 1
ATOM 2520 C CA . GLN A 1 298 ? -24.062 -22.312 14.266 1 67.12 298 GLN A CA 1
ATOM 2521 C C . GLN A 1 298 ? -23.828 -22.922 15.641 1 67.12 298 GLN A C 1
ATOM 2523 O O . GLN A 1 298 ? -24.766 -23.266 16.344 1 67.12 298 GLN A O 1
ATOM 2528 N N . ARG A 1 299 ? -22.672 -22.969 16.25 1 70.12 299 ARG A N 1
ATOM 2529 C CA . ARG A 1 299 ? -22.375 -23.609 17.531 1 70.12 299 ARG A CA 1
ATOM 2530 C C . ARG A 1 299 ? -21.828 -22.578 18.531 1 70.12 299 ARG A C 1
ATOM 2532 O O . ARG A 1 299 ? -21.266 -21.562 18.141 1 70.12 299 ARG A O 1
ATOM 2539 N N . LYS A 1 300 ? -22.281 -22.844 19.875 1 76.69 300 LYS A N 1
ATOM 2540 C CA . LYS A 1 300 ? -21.75 -22.016 20.938 1 76.69 300 LYS A CA 1
ATOM 2541 C C . LYS A 1 300 ? -20.25 -22.219 21.094 1 76.69 300 LYS A C 1
ATOM 2543 O O . LYS A 1 300 ? -19.781 -23.359 21.234 1 76.69 300 LYS A O 1
ATOM 2548 N N . LEU A 1 301 ? -19.516 -21.141 20.812 1 82.12 301 LEU A N 1
ATOM 2549 C CA . LEU A 1 301 ? -18.078 -21.219 20.953 1 82.12 301 LEU A CA 1
ATOM 2550 C C . LEU A 1 301 ? -17.531 -20 21.719 1 82.12 301 LEU A C 1
ATOM 2552 O O . LEU A 1 301 ? -18.141 -18.938 21.703 1 82.12 301 LEU A O 1
ATOM 2556 N N . THR A 1 302 ? -16.531 -20.297 22.578 1 85.38 302 THR A N 1
ATOM 2557 C CA . THR A 1 302 ? -15.867 -19.219 23.328 1 85.38 302 THR A CA 1
ATOM 2558 C C . THR A 1 302 ? -14.391 -19.141 22.938 1 85.38 302 THR A C 1
ATOM 2560 O O . THR A 1 302 ? -13.695 -20.172 22.906 1 85.38 302 THR A O 1
ATOM 2563 N N . ILE A 1 303 ? -14 -17.984 22.531 1 85.81 303 ILE A N 1
ATOM 2564 C CA . ILE A 1 303 ? -12.594 -17.719 22.219 1 85.81 303 ILE A CA 1
ATOM 2565 C C . ILE A 1 303 ? -12.031 -16.703 23.219 1 85.81 303 ILE A C 1
ATOM 2567 O O . ILE A 1 303 ? -12.641 -15.656 23.453 1 85.81 303 ILE A O 1
ATOM 2571 N N . VAL A 1 304 ? -10.922 -17 23.812 1 85.19 304 VAL A N 1
ATOM 2572 C CA . VAL A 1 304 ? -10.289 -16.078 24.75 1 85.19 304 VAL A CA 1
ATOM 2573 C C . VAL A 1 304 ? -9.164 -15.328 24.047 1 85.19 304 VAL A C 1
ATOM 2575 O O . VAL A 1 304 ? -8.266 -15.938 23.469 1 85.19 304 VAL A O 1
ATOM 2578 N N . TRP A 1 305 ? -9.219 -14.086 24.109 1 84.88 305 TRP A N 1
ATOM 2579 C CA . TRP A 1 305 ? -8.195 -13.203 23.562 1 84.88 305 TRP A CA 1
ATOM 2580 C C . TRP A 1 305 ? -7.738 -12.188 24.609 1 84.88 305 TRP A C 1
ATOM 2582 O O . TRP A 1 305 ? -8.445 -11.211 24.875 1 84.88 305 TRP A O 1
ATOM 2592 N N . GLU A 1 306 ? -6.559 -12.453 25.094 1 84.12 306 GLU A N 1
ATOM 2593 C CA . GLU A 1 306 ? -6.039 -11.625 26.188 1 84.12 306 GLU A CA 1
ATOM 2594 C C . GLU A 1 306 ? -6.996 -11.617 27.375 1 84.12 306 GLU A C 1
ATOM 2596 O O . GLU A 1 306 ? -7.332 -12.672 27.922 1 84.12 306 GLU A O 1
ATOM 2601 N N . THR A 1 307 ? -7.723 -10.578 27.625 1 83.31 307 THR A N 1
ATOM 2602 C CA . THR A 1 307 ? -8.633 -10.492 28.766 1 83.31 307 THR A CA 1
ATOM 2603 C C . THR A 1 307 ? -10.086 -10.562 28.312 1 83.31 307 THR A C 1
ATOM 2605 O O . THR A 1 307 ? -11 -10.547 29.141 1 83.31 307 THR A O 1
ATOM 2608 N N . LEU A 1 308 ? -10.211 -10.742 27.047 1 88.25 308 LEU A N 1
ATOM 2609 C CA . LEU A 1 308 ? -11.562 -10.719 26.516 1 88.25 308 LEU A CA 1
ATOM 2610 C C . LEU A 1 308 ? -12.055 -12.141 26.234 1 88.25 308 LEU A C 1
ATOM 2612 O O . LEU A 1 308 ? -11.281 -12.984 25.766 1 88.25 308 LEU A O 1
ATOM 2616 N N . ARG A 1 309 ? -13.336 -12.422 26.625 1 89.69 309 ARG A N 1
ATOM 2617 C CA . ARG A 1 309 ? -14.008 -13.664 26.266 1 89.69 309 ARG A CA 1
ATOM 2618 C C . ARG A 1 309 ? -15.008 -13.445 25.141 1 89.69 309 ARG A C 1
ATOM 2620 O O . ARG A 1 309 ? -16.078 -12.867 25.359 1 89.69 309 ARG A O 1
ATOM 2627 N N . ILE A 1 310 ? -14.641 -13.93 23.953 1 89.81 310 ILE A N 1
ATOM 2628 C CA . ILE A 1 310 ? -15.484 -13.789 22.766 1 89.81 310 ILE A CA 1
ATOM 2629 C C . ILE A 1 310 ? -16.438 -14.977 22.656 1 89.81 310 ILE A C 1
ATOM 2631 O O . ILE A 1 310 ? -15.984 -16.125 22.531 1 89.81 310 ILE A O 1
ATOM 2635 N N . LYS A 1 311 ? -17.672 -14.68 22.688 1 89.06 311 LYS A N 1
ATOM 2636 C CA . LYS A 1 311 ? -18.672 -15.742 22.625 1 89.06 311 LYS A CA 1
ATOM 2637 C C . LYS A 1 311 ? -19.484 -15.648 21.344 1 89.06 311 LYS A C 1
ATOM 2639 O O . LYS A 1 311 ? -19.75 -14.547 20.844 1 89.06 311 LYS A O 1
ATOM 2644 N N . ILE A 1 312 ? -19.766 -16.797 20.859 1 87.25 312 ILE A N 1
ATOM 2645 C CA . ILE A 1 312 ? -20.578 -16.906 19.656 1 87.25 312 ILE A CA 1
ATOM 2646 C C . ILE A 1 312 ? -21.875 -17.672 19.969 1 87.25 312 ILE A C 1
ATOM 2648 O O . ILE A 1 312 ? -21.828 -18.75 20.547 1 87.25 312 ILE A O 1
ATOM 2652 N N . TYR A 1 313 ? -23.062 -17.047 19.688 1 83.25 313 TYR A N 1
ATOM 2653 C CA . TYR A 1 313 ? -24.359 -17.672 19.906 1 83.25 313 TYR A CA 1
ATOM 2654 C C . TYR A 1 313 ? -25.375 -17.25 18.859 1 83.25 313 TYR A C 1
ATOM 2656 O O . TYR A 1 313 ? -25.625 -16.047 18.672 1 83.25 313 TYR A O 1
ATOM 2664 N N . LYS A 1 314 ? -26 -18.156 18.172 1 81.88 314 LYS A N 1
ATOM 2665 C CA . LYS A 1 314 ? -27.062 -17.906 17.203 1 81.88 314 LYS A CA 1
ATOM 2666 C C . LYS A 1 314 ? -26.656 -16.844 16.188 1 81.88 314 LYS A C 1
ATOM 2668 O O . LYS A 1 314 ? -27.375 -15.867 15.984 1 81.88 314 LYS A O 1
ATOM 2673 N N . ASN A 1 315 ? -25.5 -16.703 15.742 1 85.5 315 ASN A N 1
ATOM 2674 C CA . ASN A 1 315 ? -24.969 -15.852 14.688 1 85.5 315 ASN A CA 1
ATOM 2675 C C . ASN A 1 315 ? -24.5 -14.508 15.242 1 85.5 315 ASN A C 1
ATOM 2677 O O . ASN A 1 315 ? -24.297 -13.555 14.484 1 85.5 315 ASN A O 1
ATOM 2681 N N . TRP A 1 316 ? -24.5 -14.508 16.594 1 89.75 316 TRP A N 1
ATOM 2682 C CA . TRP A 1 316 ? -24.016 -13.281 17.219 1 89.75 316 TRP A CA 1
ATOM 2683 C C . TRP A 1 316 ? -22.641 -13.484 17.844 1 89.75 316 TRP A C 1
ATOM 2685 O O . TRP A 1 316 ? -22.375 -14.531 18.438 1 89.75 316 TRP A O 1
ATOM 2695 N N . ILE A 1 317 ? -21.828 -12.523 17.609 1 90.94 317 ILE A N 1
ATOM 2696 C CA . ILE A 1 317 ? -20.562 -12.43 18.312 1 90.94 317 ILE A CA 1
ATOM 2697 C C . ILE A 1 317 ? -20.672 -11.406 19.438 1 90.94 317 ILE A C 1
ATOM 2699 O O . ILE A 1 317 ? -21 -10.242 19.203 1 90.94 317 ILE A O 1
ATOM 2703 N N . TYR A 1 318 ? -20.5 -11.789 20.609 1 90.44 318 TYR A N 1
ATOM 2704 C CA . TYR A 1 318 ? -20.625 -10.859 21.719 1 90.44 318 TYR A CA 1
ATOM 2705 C C . TYR A 1 318 ? -19.5 -11.07 22.734 1 90.44 318 TYR A C 1
ATOM 2707 O O . TYR A 1 318 ? -18.844 -12.117 22.734 1 90.44 318 TYR A O 1
ATOM 2715 N N . ILE A 1 319 ? -19.172 -9.961 23.438 1 87.69 319 ILE A N 1
ATOM 2716 C CA . ILE A 1 319 ? -18.094 -9.992 24.406 1 87.69 319 ILE A CA 1
ATOM 2717 C C . ILE A 1 319 ? -18.672 -9.953 25.812 1 87.69 319 ILE A C 1
ATOM 2719 O O . ILE A 1 319 ? -19.609 -9.211 26.094 1 87.69 319 ILE A O 1
ATOM 2723 N N . GLN A 1 320 ? -18.219 -10.883 26.594 1 77.12 320 GLN A N 1
ATOM 2724 C CA . GLN A 1 320 ? -18.609 -10.938 28 1 77.12 320 GLN A CA 1
ATOM 2725 C C . GLN A 1 320 ? -17.531 -10.352 28.891 1 77.12 320 GLN A C 1
ATOM 2727 O O . GLN A 1 320 ? -16.344 -10.625 28.719 1 77.12 320 GLN A O 1
ATOM 2732 N N . MET B 1 1 ? 9.594 -41.844 -1.952 1 67 1 MET B N 1
ATOM 2733 C CA . MET B 1 1 ? 9.891 -40.406 -1.974 1 67 1 MET B CA 1
ATOM 2734 C C . MET B 1 1 ? 9.688 -39.781 -0.595 1 67 1 MET B C 1
ATOM 2736 O O . MET B 1 1 ? 8.758 -40.156 0.128 1 67 1 MET B O 1
ATOM 2740 N N . THR B 1 2 ? 10.711 -39.188 0.065 1 78.38 2 THR B N 1
ATOM 2741 C CA . THR B 1 2 ? 10.594 -38.5 1.348 1 78.38 2 THR B CA 1
ATOM 2742 C C . THR B 1 2 ? 9.695 -37.25 1.226 1 78.38 2 THR B C 1
ATOM 2744 O O . THR B 1 2 ? 9.961 -36.375 0.417 1 78.38 2 THR B O 1
ATOM 2747 N N . TYR B 1 3 ? 8.562 -37.344 1.812 1 83.69 3 TYR B N 1
ATOM 2748 C CA . TYR B 1 3 ? 7.555 -36.281 1.777 1 83.69 3 TYR B CA 1
ATOM 2749 C C . TYR B 1 3 ? 7.797 -35.281 2.879 1 83.69 3 TYR B C 1
ATOM 2751 O O . TYR B 1 3 ? 7.914 -35.625 4.055 1 83.69 3 TYR B O 1
ATOM 2759 N N . THR B 1 4 ? 8.055 -34.062 2.434 1 90.44 4 THR B N 1
ATOM 2760 C CA . THR B 1 4 ? 8.352 -33 3.381 1 90.44 4 THR B CA 1
ATOM 2761 C C . THR B 1 4 ? 7.168 -32.062 3.504 1 90.44 4 THR B C 1
ATOM 2763 O O . THR B 1 4 ? 6.176 -32.188 2.787 1 90.44 4 THR B O 1
ATOM 2766 N N . TYR B 1 5 ? 7.262 -31.078 4.391 1 88.81 5 TYR B N 1
ATOM 2767 C CA . TYR B 1 5 ? 6.215 -30.078 4.582 1 88.81 5 TYR B CA 1
ATOM 2768 C C . TYR B 1 5 ? 6.047 -29.219 3.34 1 88.81 5 TYR B C 1
ATOM 2770 O O . TYR B 1 5 ? 4.953 -28.719 3.062 1 88.81 5 TYR B O 1
ATOM 2778 N N . LEU B 1 6 ? 7.105 -29.078 2.561 1 89.69 6 LEU B N 1
ATOM 2779 C CA . LEU B 1 6 ? 7.027 -28.266 1.352 1 89.69 6 LEU B CA 1
ATOM 2780 C C . LEU B 1 6 ? 6.191 -28.969 0.283 1 89.69 6 LEU B C 1
ATOM 2782 O O . LEU B 1 6 ? 5.504 -28.297 -0.501 1 89.69 6 LEU B O 1
ATOM 2786 N N . HIS B 1 7 ? 6.258 -30.266 0.274 1 90.5 7 HIS B N 1
ATOM 2787 C CA . HIS B 1 7 ? 5.395 -31.016 -0.62 1 90.5 7 HIS B CA 1
ATOM 2788 C C . HIS B 1 7 ? 3.922 -30.781 -0.302 1 90.5 7 HIS B C 1
ATOM 2790 O O . HIS B 1 7 ? 3.109 -30.578 -1.211 1 90.5 7 HIS B O 1
ATOM 2796 N N . ASN B 1 8 ? 3.67 -30.703 0.986 1 86.88 8 ASN B N 1
ATOM 2797 C CA . ASN B 1 8 ? 2.301 -30.438 1.419 1 86.88 8 ASN B CA 1
ATOM 2798 C C . ASN B 1 8 ? 1.843 -29.047 1.012 1 86.88 8 ASN B C 1
ATOM 2800 O O . ASN B 1 8 ? 0.711 -28.875 0.557 1 86.88 8 ASN B O 1
ATOM 2804 N N . LYS B 1 9 ? 2.705 -28.125 1.184 1 83.38 9 LYS B N 1
ATOM 2805 C CA . LYS B 1 9 ? 2.391 -26.75 0.799 1 83.38 9 LYS B CA 1
ATOM 2806 C C . LYS B 1 9 ? 2.164 -26.641 -0.706 1 83.38 9 LYS B C 1
ATOM 2808 O O . LYS B 1 9 ? 1.224 -25.969 -1.15 1 83.38 9 LYS B O 1
ATOM 2813 N N . PHE B 1 10 ? 3.023 -27.312 -1.385 1 84.12 10 PHE B N 1
ATOM 2814 C CA . PHE B 1 10 ? 2.922 -27.312 -2.84 1 84.12 10 PHE B CA 1
ATOM 2815 C C . PHE B 1 10 ? 1.605 -27.938 -3.291 1 84.12 10 PHE B C 1
ATOM 2817 O O . PHE B 1 10 ? 0.941 -27.406 -4.191 1 84.12 10 PHE B O 1
ATOM 2824 N N . LEU B 1 11 ? 1.157 -28.953 -2.65 1 79.44 11 LEU B N 1
ATOM 2825 C CA . LEU B 1 11 ? -0.073 -29.656 -2.986 1 79.44 11 LEU B CA 1
ATOM 2826 C C . LEU B 1 11 ? -1.294 -28.781 -2.723 1 79.44 11 LEU B C 1
ATOM 2828 O O . LEU B 1 11 ? -2.281 -28.844 -3.459 1 79.44 11 LEU B O 1
ATOM 2832 N N . SER B 1 12 ? -1.188 -27.984 -1.724 1 76 12 SER B N 1
ATOM 2833 C CA . SER B 1 12 ? -2.311 -27.125 -1.36 1 76 12 SER B CA 1
ATOM 2834 C C . SER B 1 12 ? -2.459 -25.969 -2.338 1 76 12 SER B C 1
ATOM 2836 O O . SER B 1 12 ? -3.535 -25.375 -2.451 1 76 12 SER B O 1
ATOM 2838 N N . ILE B 1 13 ? -1.416 -25.656 -3.008 1 72.31 13 ILE B N 1
ATOM 2839 C CA . ILE B 1 13 ? -1.379 -24.469 -3.848 1 72.31 13 ILE B CA 1
ATOM 2840 C C . ILE B 1 13 ? -1.737 -24.844 -5.285 1 72.31 13 ILE B C 1
ATOM 2842 O O . ILE B 1 13 ? -2.295 -24.031 -6.023 1 72.31 13 ILE B O 1
ATOM 2846 N N . ILE B 1 14 ? -1.341 -25.953 -5.688 1 67.38 14 ILE B N 1
ATOM 2847 C CA . ILE B 1 14 ? -1.638 -26.375 -7.051 1 67.38 14 ILE B CA 1
ATOM 2848 C C . ILE B 1 14 ? -3.139 -26.609 -7.203 1 67.38 14 ILE B C 1
ATOM 2850 O O . ILE B 1 14 ? -3.758 -27.281 -6.375 1 67.38 14 ILE B O 1
ATOM 2854 N N . PRO B 1 15 ? -3.875 -25.562 -7.75 1 57.34 15 PRO B N 1
ATOM 2855 C CA . PRO B 1 15 ? -5.324 -25.734 -7.883 1 57.34 15 PRO B CA 1
ATOM 2856 C C . PRO B 1 15 ? -5.727 -27.203 -7.977 1 57.34 15 PRO B C 1
ATOM 2858 O O . PRO B 1 15 ? -4.98 -28.016 -8.523 1 57.34 15 PRO B O 1
ATOM 2861 N N . LYS B 1 16 ? -6.602 -27.531 -6.984 1 54.12 16 LYS B N 1
ATOM 2862 C CA . LYS B 1 16 ? -7.312 -28.781 -7.215 1 54.12 16 LYS B CA 1
ATOM 2863 C C . LYS B 1 16 ? -7.695 -28.938 -8.68 1 54.12 16 LYS B C 1
ATOM 2865 O O . LYS B 1 16 ? -8.812 -28.609 -9.078 1 54.12 16 LYS B O 1
ATOM 2870 N N . TYR B 1 17 ? -6.969 -28.469 -9.57 1 50.47 17 TYR B N 1
ATOM 2871 C CA . TYR B 1 17 ? -7.23 -28.734 -10.977 1 50.47 17 TYR B CA 1
ATOM 2872 C C . TYR B 1 17 ? -7.629 -30.188 -11.195 1 50.47 17 TYR B C 1
ATOM 2874 O O . TYR B 1 17 ? -7.664 -30.656 -12.328 1 50.47 17 TYR B O 1
ATOM 2882 N N . LYS B 1 18 ? -7.727 -30.766 -10.094 1 50.78 18 LYS B N 1
ATOM 2883 C CA . LYS B 1 18 ? -8.273 -32.125 -10.211 1 50.78 18 LYS B CA 1
ATOM 2884 C C . LYS B 1 18 ? -9.477 -32.156 -11.148 1 50.78 18 LYS B C 1
ATOM 2886 O O . LYS B 1 18 ? -9.711 -33.156 -11.836 1 50.78 18 LYS B O 1
ATOM 2891 N N . ASN B 1 19 ? -10.25 -31.094 -10.914 1 47.88 19 ASN B N 1
ATOM 2892 C CA . ASN B 1 19 ? -11.445 -31.25 -11.734 1 47.88 19 ASN B CA 1
ATOM 2893 C C . ASN B 1 19 ? -11.133 -31.031 -13.219 1 47.88 19 ASN B C 1
ATOM 2895 O O . ASN B 1 19 ? -12.047 -30.859 -14.023 1 47.88 19 ASN B O 1
ATOM 2899 N N . LEU B 1 20 ? -9.922 -30.703 -13.445 1 47 20 LEU B N 1
ATOM 2900 C CA . LEU B 1 20 ? -9.742 -30.531 -14.883 1 47 20 LEU B CA 1
ATOM 2901 C C . LEU B 1 20 ? -9.766 -31.875 -15.602 1 47 20 LEU B C 1
ATOM 2903 O O . LEU B 1 20 ? -9.008 -32.781 -15.25 1 47 20 LEU B O 1
ATOM 2907 N N . ILE B 1 21 ? -10.898 -32.219 -16 1 50 21 ILE B N 1
ATOM 2908 C CA . ILE B 1 21 ? -11.281 -33.406 -16.766 1 50 21 ILE B CA 1
ATOM 2909 C C . ILE B 1 21 ? -10.109 -33.875 -17.625 1 50 21 ILE B C 1
ATOM 2911 O O . ILE B 1 21 ? -9.953 -35.062 -17.859 1 50 21 ILE B O 1
ATOM 2915 N N . LYS B 1 22 ? -9.414 -32.938 -18.406 1 59.62 22 LYS B N 1
ATOM 2916 C CA . LYS B 1 22 ? -8.445 -33.375 -19.406 1 59.62 22 LYS B CA 1
ATOM 2917 C C . LYS B 1 22 ? -7.027 -33.344 -18.844 1 59.62 22 LYS B C 1
ATOM 2919 O O . LYS B 1 22 ? -6.719 -32.562 -17.953 1 59.62 22 LYS B O 1
ATOM 2924 N N . PRO B 1 23 ? -6.172 -34.281 -19.281 1 72.38 23 PRO B N 1
ATOM 2925 C CA . PRO B 1 23 ? -4.746 -34.281 -18.922 1 72.38 23 PRO B CA 1
ATOM 2926 C C . PRO B 1 23 ? -4.074 -32.938 -19.203 1 72.38 23 PRO B C 1
ATOM 2928 O O . PRO B 1 23 ? -4.219 -32.375 -20.297 1 72.38 23 PRO B O 1
ATOM 2931 N N . LEU B 1 24 ? -3.6 -32.25 -18.188 1 84.62 24 LEU B N 1
ATOM 2932 C CA . LEU B 1 24 ? -3.045 -30.906 -18.297 1 84.62 24 LEU B CA 1
ATOM 2933 C C . LEU B 1 24 ? -1.59 -30.953 -18.75 1 84.62 24 LEU B C 1
ATOM 2935 O O . LEU B 1 24 ? -0.844 -31.859 -18.359 1 84.62 24 LEU B O 1
ATOM 2939 N N . SER B 1 25 ? -1.299 -30.125 -19.703 1 91.75 25 SER B N 1
ATOM 2940 C CA . SER B 1 25 ? 0.083 -29.938 -20.141 1 91.75 25 SER B CA 1
ATOM 2941 C C . SER B 1 25 ? 0.698 -28.703 -19.469 1 91.75 25 SER B C 1
ATOM 2943 O O . SER B 1 25 ? 0.077 -27.641 -19.422 1 91.75 25 SER B O 1
ATOM 2945 N N . ILE B 1 26 ? 1.948 -28.953 -18.953 1 93.12 26 ILE B N 1
ATOM 2946 C CA . ILE B 1 26 ? 2.562 -27.828 -18.25 1 93.12 26 ILE B CA 1
ATOM 2947 C C . ILE B 1 26 ? 3.93 -27.516 -18.844 1 93.12 26 ILE B C 1
ATOM 2949 O O . ILE B 1 26 ? 4.652 -28.438 -19.266 1 93.12 26 ILE B O 1
ATOM 2953 N N . LEU B 1 27 ? 4.223 -26.266 -18.953 1 96 27 LEU B N 1
ATOM 2954 C CA . LEU B 1 27 ? 5.527 -25.734 -19.344 1 96 27 LEU B CA 1
ATOM 2955 C C . LEU B 1 27 ? 6.219 -25.062 -18.172 1 96 27 LEU B C 1
ATOM 2957 O O . LEU B 1 27 ? 5.703 -24.078 -17.625 1 96 27 LEU B O 1
ATOM 2961 N N . ILE B 1 28 ? 7.355 -25.594 -17.812 1 95.38 28 ILE B N 1
ATOM 2962 C CA . ILE B 1 28 ? 8.07 -25.062 -16.672 1 95.38 28 ILE B CA 1
ATOM 2963 C C . ILE B 1 28 ? 9.234 -24.188 -17.141 1 95.38 28 ILE B C 1
ATOM 2965 O O . ILE B 1 28 ? 10.125 -24.656 -17.844 1 95.38 28 ILE B O 1
ATOM 2969 N N . ALA B 1 29 ? 9.18 -22.906 -16.75 1 94 29 ALA B N 1
ATOM 2970 C CA . ALA B 1 29 ? 10.258 -21.984 -17.094 1 94 29 ALA B CA 1
ATOM 2971 C C . ALA B 1 29 ? 11.383 -22.031 -16.062 1 94 29 ALA B C 1
ATOM 2973 O O . ALA B 1 29 ? 11.156 -21.781 -14.875 1 94 29 ALA B O 1
ATOM 2974 N N . LEU B 1 30 ? 12.57 -22.266 -16.578 1 88.88 30 LEU B N 1
ATOM 2975 C CA . LEU B 1 30 ? 13.719 -22.438 -15.703 1 88.88 30 LEU B CA 1
ATOM 2976 C C . LEU B 1 30 ? 14.617 -21.203 -15.742 1 88.88 30 LEU B C 1
ATOM 2978 O O . LEU B 1 30 ? 14.781 -20.578 -16.797 1 88.88 30 LEU B O 1
ATOM 2982 N N . SER B 1 31 ? 15.117 -20.797 -14.594 1 79.62 31 SER B N 1
ATOM 2983 C CA . SER B 1 31 ? 16.078 -19.688 -14.523 1 79.62 31 SER B CA 1
ATOM 2984 C C . SER B 1 31 ? 17.469 -20.188 -14.172 1 79.62 31 SER B C 1
ATOM 2986 O O . SER B 1 31 ? 18.453 -19.469 -14.328 1 79.62 31 SER B O 1
ATOM 2988 N N . GLY B 1 32 ? 17.625 -21.422 -13.742 1 73.62 32 GLY B N 1
ATOM 2989 C CA . GLY B 1 32 ? 18.906 -21.969 -13.344 1 73.62 32 GLY B CA 1
ATOM 2990 C C . GLY B 1 32 ? 19.234 -21.719 -11.883 1 73.62 32 GLY B C 1
ATOM 2991 O O . GLY B 1 32 ? 20.312 -22.078 -11.414 1 73.62 32 GLY B O 1
ATOM 2992 N N . GLY B 1 33 ? 18.344 -21.141 -11.148 1 81 33 GLY B N 1
ATOM 2993 C CA . GLY B 1 33 ? 18.578 -20.875 -9.734 1 81 33 GLY B CA 1
ATOM 2994 C C . GLY B 1 33 ? 17.922 -21.891 -8.82 1 81 33 GLY B C 1
ATOM 2995 O O . GLY B 1 33 ? 17.328 -22.875 -9.289 1 81 33 GLY B O 1
ATOM 2996 N N . LYS B 1 34 ? 18.156 -21.703 -7.594 1 86.25 34 LYS B N 1
ATOM 2997 C CA . LYS B 1 34 ? 17.688 -22.641 -6.582 1 86.25 34 LYS B CA 1
ATOM 2998 C C . LYS B 1 34 ? 16.156 -22.781 -6.629 1 86.25 34 LYS B C 1
ATOM 3000 O O . LYS B 1 34 ? 15.617 -23.859 -6.375 1 86.25 34 LYS B O 1
ATOM 3005 N N . ASP B 1 35 ? 15.5 -21.75 -7.02 1 89.62 35 ASP B N 1
ATOM 3006 C CA . ASP B 1 35 ? 14.039 -21.781 -7.035 1 89.62 35 ASP B CA 1
ATOM 3007 C C . ASP B 1 35 ? 13.516 -22.688 -8.148 1 89.62 35 ASP B C 1
ATOM 3009 O O . ASP B 1 35 ? 12.555 -23.422 -7.949 1 89.62 35 ASP B O 1
ATOM 3013 N N . SER B 1 36 ? 14.164 -22.609 -9.266 1 89.25 36 SER B N 1
ATOM 3014 C CA . SER B 1 36 ? 13.781 -23.469 -10.383 1 89.25 36 SER B CA 1
ATOM 3015 C C . SER B 1 36 ? 14.016 -24.938 -10.062 1 89.25 36 SER B C 1
ATOM 3017 O O . SER B 1 36 ? 13.18 -25.781 -10.383 1 89.25 36 SER B O 1
ATOM 3019 N N . LEU B 1 37 ? 15.117 -25.172 -9.445 1 89.38 37 LEU B N 1
ATOM 3020 C CA . LEU B 1 37 ? 15.438 -26.547 -9.086 1 89.38 37 LEU B CA 1
ATOM 3021 C C . LEU B 1 37 ? 14.43 -27.109 -8.078 1 89.38 37 LEU B C 1
ATOM 3023 O O . LEU B 1 37 ? 13.984 -28.25 -8.203 1 89.38 37 LEU B O 1
ATOM 3027 N N . CYS B 1 38 ? 14.141 -26.266 -7.141 1 92.19 38 CYS B N 1
ATOM 3028 C CA . CYS B 1 38 ? 13.133 -26.641 -6.156 1 92.19 38 CYS B CA 1
ATOM 3029 C C . CYS B 1 38 ? 11.797 -26.953 -6.828 1 92.19 38 CYS B C 1
ATOM 3031 O O . CYS B 1 38 ? 11.156 -27.953 -6.516 1 92.19 38 CYS B O 1
ATOM 3033 N N . LEU B 1 39 ? 11.461 -26.156 -7.73 1 92.56 39 LEU B N 1
ATOM 3034 C CA . LEU B 1 39 ? 10.203 -26.297 -8.453 1 92.56 39 LEU B CA 1
ATOM 3035 C C . LEU B 1 39 ? 10.188 -27.609 -9.242 1 92.56 39 LEU B C 1
ATOM 3037 O O . LEU B 1 39 ? 9.195 -28.344 -9.203 1 92.56 39 LEU B O 1
ATOM 3041 N N . VAL B 1 40 ? 11.25 -27.891 -9.93 1 91.88 40 VAL B N 1
ATOM 3042 C CA . VAL B 1 40 ? 11.352 -29.094 -10.734 1 91.88 40 VAL B CA 1
ATOM 3043 C C . VAL B 1 40 ? 11.164 -30.328 -9.852 1 91.88 40 VAL B C 1
ATOM 3045 O O . VAL B 1 40 ? 10.383 -31.219 -10.18 1 91.88 40 VAL B O 1
ATOM 3048 N N . LYS B 1 41 ? 11.82 -30.359 -8.75 1 92.69 41 LYS B N 1
ATOM 3049 C CA . LYS B 1 41 ? 11.75 -31.484 -7.832 1 92.69 41 LYS B CA 1
ATOM 3050 C C . LYS B 1 41 ? 10.328 -31.688 -7.316 1 92.69 41 LYS B C 1
ATOM 3052 O O . LYS B 1 41 ? 9.82 -32.812 -7.285 1 92.69 41 LYS B O 1
ATOM 3057 N N . LEU B 1 42 ? 9.719 -30.625 -6.941 1 92.75 42 LEU B N 1
ATOM 3058 C CA . LEU B 1 42 ? 8.367 -30.688 -6.402 1 92.75 42 LEU B CA 1
ATOM 3059 C C . LEU B 1 42 ? 7.383 -31.188 -7.457 1 92.75 42 LEU B C 1
ATOM 3061 O O . LEU B 1 42 ? 6.531 -32.031 -7.164 1 92.75 42 LEU B O 1
ATOM 3065 N N . ILE B 1 43 ? 7.527 -30.703 -8.656 1 91.19 43 ILE B N 1
ATOM 3066 C CA . ILE B 1 43 ? 6.609 -31.062 -9.734 1 91.19 43 ILE B CA 1
ATOM 3067 C C . ILE B 1 43 ? 6.812 -32.531 -10.109 1 91.19 43 ILE B C 1
ATOM 3069 O O . ILE B 1 43 ? 5.844 -33.281 -10.297 1 91.19 43 ILE B O 1
ATOM 3073 N N . GLU B 1 44 ? 8.047 -32.906 -10.242 1 91.31 44 GLU B N 1
ATOM 3074 C CA . GLU B 1 44 ? 8.344 -34.281 -10.594 1 91.31 44 GLU B CA 1
ATOM 3075 C C . GLU B 1 44 ? 7.832 -35.25 -9.523 1 91.31 44 GLU B C 1
ATOM 3077 O O . GLU B 1 44 ? 7.246 -36.281 -9.844 1 91.31 44 GLU B O 1
ATOM 3082 N N . ASP B 1 45 ? 8.086 -34.906 -8.266 1 91 45 ASP B N 1
ATOM 3083 C CA . ASP B 1 45 ? 7.586 -35.719 -7.168 1 91 45 ASP B CA 1
ATOM 3084 C C . ASP B 1 45 ? 6.062 -35.812 -7.203 1 91 45 ASP B C 1
ATOM 3086 O O . ASP B 1 45 ? 5.5 -36.906 -7.02 1 91 45 ASP B O 1
ATOM 3090 N N . PHE B 1 46 ? 5.5 -34.719 -7.422 1 87.69 46 PHE B N 1
ATOM 3091 C CA . PHE B 1 46 ? 4.043 -34.656 -7.488 1 87.69 46 PHE B CA 1
ATOM 3092 C C . PHE B 1 46 ? 3.514 -35.5 -8.641 1 87.69 46 PHE B C 1
ATOM 3094 O O . PHE B 1 46 ? 2.574 -36.281 -8.461 1 87.69 46 PHE B O 1
ATOM 3101 N N . ASN B 1 47 ? 4.098 -35.344 -9.82 1 87.62 47 ASN B N 1
ATOM 3102 C CA . ASN B 1 47 ? 3.617 -36.062 -11 1 87.62 47 ASN B CA 1
ATOM 3103 C C . ASN B 1 47 ? 3.896 -37.531 -10.906 1 87.62 47 ASN B C 1
ATOM 3105 O O . ASN B 1 47 ? 3.141 -38.344 -11.438 1 87.62 47 ASN B O 1
ATOM 3109 N N . ASN B 1 48 ? 4.945 -37.906 -10.242 1 87.44 48 ASN B N 1
ATOM 3110 C CA . ASN B 1 48 ? 5.242 -39.344 -10.023 1 87.44 48 ASN B CA 1
ATOM 3111 C C . ASN B 1 48 ? 4.199 -40 -9.125 1 87.44 48 ASN B C 1
ATOM 3113 O O . ASN B 1 48 ? 3.875 -41.156 -9.305 1 87.44 48 ASN B O 1
ATOM 3117 N N . THR B 1 49 ? 3.664 -39.188 -8.258 1 84.69 49 THR B N 1
ATOM 3118 C CA . THR B 1 49 ? 2.703 -39.719 -7.297 1 84.69 49 THR B CA 1
ATOM 3119 C C . THR B 1 49 ? 1.29 -39.688 -7.871 1 84.69 49 THR B C 1
ATOM 3121 O O . THR B 1 49 ? 0.529 -40.656 -7.707 1 84.69 49 THR B O 1
ATOM 3124 N N . TYR B 1 50 ? 0.966 -38.625 -8.609 1 83 50 TYR B N 1
ATOM 3125 C CA . TYR B 1 50 ? -0.438 -38.406 -8.938 1 83 50 TYR B CA 1
ATOM 3126 C C . TYR B 1 50 ? -0.667 -38.531 -10.438 1 83 50 TYR B C 1
ATOM 3128 O O . TYR B 1 50 ? -1.811 -38.656 -10.891 1 83 50 TYR B O 1
ATOM 3136 N N . ASN B 1 51 ? 0.35 -38.531 -11.242 1 84 51 ASN B N 1
ATOM 3137 C CA . ASN B 1 51 ? 0.248 -38.594 -12.695 1 84 51 ASN B CA 1
ATOM 3138 C C . ASN B 1 51 ? -0.765 -37.594 -13.234 1 84 51 ASN B C 1
ATOM 3140 O O . ASN B 1 51 ? -1.642 -37.969 -14.023 1 84 51 ASN B O 1
ATOM 3144 N N . HIS B 1 52 ? -0.622 -36.438 -12.703 1 81.88 52 HIS B N 1
ATOM 3145 C CA . HIS B 1 52 ? -1.608 -35.375 -12.961 1 81.88 52 HIS B CA 1
ATOM 3146 C C . HIS B 1 52 ? -1.359 -34.719 -14.305 1 81.88 52 HIS B C 1
ATOM 3148 O O . HIS B 1 52 ? -2.301 -34.281 -14.969 1 81.88 52 HIS B O 1
ATOM 3154 N N . PHE B 1 53 ? -0.159 -34.625 -14.719 1 87.06 53 PHE B N 1
ATOM 3155 C CA . PHE B 1 53 ? 0.184 -33.938 -15.953 1 87.06 53 PHE B CA 1
ATOM 3156 C C . PHE B 1 53 ? 0.457 -34.938 -17.078 1 87.06 53 PHE B C 1
ATOM 3158 O O . PHE B 1 53 ? 1.24 -35.875 -16.906 1 87.06 53 PHE B O 1
ATOM 3165 N N . SER B 1 54 ? -0.277 -34.688 -18.219 1 87.06 54 SER B N 1
ATOM 3166 C CA . SER B 1 54 ? -0.083 -35.562 -19.375 1 87.06 54 SER B CA 1
ATOM 3167 C C . SER B 1 54 ? 1.249 -35.281 -20.062 1 87.06 54 SER B C 1
ATOM 3169 O O . SER B 1 54 ? 1.826 -36.156 -20.703 1 87.06 54 SER B O 1
ATOM 3171 N N . ARG B 1 55 ? 1.651 -34.031 -19.938 1 92.69 55 ARG B N 1
ATOM 3172 C CA . ARG B 1 55 ? 2.883 -33.594 -20.594 1 92.69 55 ARG B CA 1
ATOM 3173 C C . ARG B 1 55 ? 3.588 -32.5 -19.781 1 92.69 55 ARG B C 1
ATOM 3175 O O . ARG B 1 55 ? 2.959 -31.547 -19.344 1 92.69 55 ARG B O 1
ATOM 3182 N N . ILE B 1 56 ? 4.816 -32.812 -19.516 1 93.69 56 ILE B N 1
ATOM 3183 C CA . ILE B 1 56 ? 5.664 -31.844 -18.828 1 93.69 56 ILE B CA 1
ATOM 3184 C C . ILE B 1 56 ? 6.84 -31.453 -19.719 1 93.69 56 ILE B C 1
ATOM 3186 O O . ILE B 1 56 ? 7.543 -32.312 -20.234 1 93.69 56 ILE B O 1
ATOM 3190 N N . GLU B 1 57 ? 6.992 -30.156 -19.906 1 95.75 57 GLU B N 1
ATOM 3191 C CA . GLU B 1 57 ? 8.117 -29.641 -20.688 1 95.75 57 GLU B CA 1
ATOM 3192 C C . GLU B 1 57 ? 8.844 -28.531 -19.922 1 95.75 57 GLU B C 1
ATOM 3194 O O . GLU B 1 57 ? 8.234 -27.812 -19.141 1 95.75 57 GLU B O 1
ATOM 3199 N N . TYR B 1 58 ? 10.133 -28.516 -20.156 1 94.94 58 TYR B N 1
ATOM 3200 C CA . TYR B 1 58 ? 10.969 -27.484 -19.547 1 94.94 58 TYR B CA 1
ATOM 3201 C C . TYR B 1 58 ? 11.5 -26.516 -20.594 1 94.94 58 TYR B C 1
ATOM 3203 O O . TYR B 1 58 ? 11.82 -26.922 -21.719 1 94.94 58 TYR B O 1
ATOM 3211 N N . ILE B 1 59 ? 11.523 -25.234 -20.234 1 93.75 59 ILE B N 1
ATOM 3212 C CA . ILE B 1 59 ? 12.07 -24.234 -21.141 1 93.75 59 ILE B CA 1
ATOM 3213 C C . ILE B 1 59 ? 13.078 -23.359 -20.406 1 93.75 59 ILE B C 1
ATOM 3215 O O . ILE B 1 59 ? 12.852 -22.984 -19.25 1 93.75 59 ILE B O 1
ATOM 3219 N N . TYR B 1 60 ? 14.211 -23.172 -21.016 1 89.94 60 TYR B N 1
ATOM 3220 C CA . TYR B 1 60 ? 15.266 -22.297 -20.516 1 89.94 60 TYR B CA 1
ATOM 3221 C C . TYR B 1 60 ? 15.656 -21.266 -21.547 1 89.94 60 TYR B C 1
ATOM 3223 O O . TYR B 1 60 ? 15.922 -21.594 -22.703 1 89.94 60 TYR B O 1
ATOM 3231 N N . ILE B 1 61 ? 15.594 -20.016 -21.078 1 86.25 61 ILE B N 1
ATOM 3232 C CA . ILE B 1 61 ? 15.992 -18.922 -21.953 1 86.25 61 ILE B CA 1
ATOM 3233 C C . ILE B 1 61 ? 17.375 -18.422 -21.547 1 86.25 61 ILE B C 1
ATOM 3235 O O . ILE B 1 61 ? 17.547 -17.875 -20.453 1 86.25 61 ILE B O 1
ATOM 3239 N N . ASP B 1 62 ? 18.344 -18.594 -22.406 1 77.81 62 ASP B N 1
ATOM 3240 C CA . ASP B 1 62 ? 19.719 -18.172 -22.172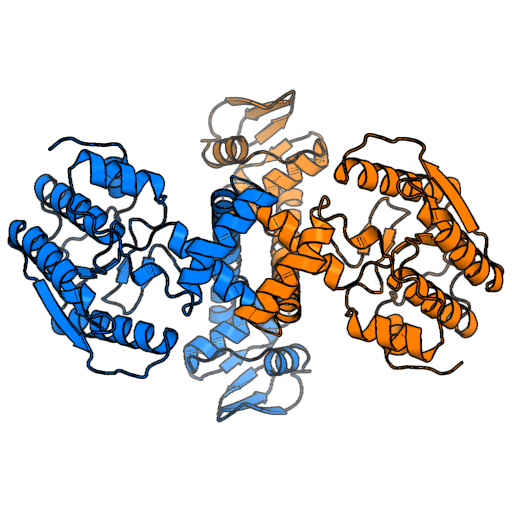 1 77.81 62 ASP B CA 1
ATOM 3241 C C . ASP B 1 62 ? 19.984 -16.797 -22.75 1 77.81 62 ASP B C 1
ATOM 3243 O O . ASP B 1 62 ? 19.922 -16.594 -23.969 1 77.81 62 ASP B O 1
ATOM 3247 N N . HIS B 1 63 ? 20.109 -15.906 -21.906 1 67.12 63 HIS B N 1
ATOM 3248 C CA . HIS B 1 63 ? 20.375 -14.57 -22.422 1 67.12 63 HIS B CA 1
ATOM 3249 C C . HIS B 1 63 ? 21.875 -14.289 -22.469 1 67.12 63 HIS B C 1
ATOM 3251 O O . HIS B 1 63 ? 22.281 -13.156 -22.719 1 67.12 63 HIS B O 1
ATOM 3257 N N . GLN B 1 64 ? 22.703 -15.344 -22.656 1 58.03 64 GLN B N 1
ATOM 3258 C CA . GLN B 1 64 ? 24.141 -15.312 -22.922 1 58.03 64 GLN B CA 1
ATOM 3259 C C . GLN B 1 64 ? 24.812 -14.188 -22.156 1 58.03 64 GLN B C 1
ATOM 3261 O O . GLN B 1 64 ? 25.75 -13.555 -22.672 1 58.03 64 GLN B O 1
ATOM 3266 N N . TRP B 1 65 ? 24.281 -13.555 -21.203 1 52.88 65 TRP B N 1
ATOM 3267 C CA . TRP B 1 65 ? 24.938 -12.383 -20.625 1 52.88 65 TRP B CA 1
ATOM 3268 C C . TRP B 1 65 ? 26.234 -12.773 -19.938 1 52.88 65 TRP B C 1
ATOM 3270 O O . TRP B 1 65 ? 27.141 -11.953 -19.812 1 52.88 65 TRP B O 1
ATOM 3280 N N . ARG B 1 66 ? 26.375 -14.023 -19.375 1 54.91 66 ARG B N 1
ATOM 3281 C CA . ARG B 1 66 ? 27.578 -14.289 -18.594 1 54.91 66 ARG B CA 1
ATOM 3282 C C . ARG B 1 66 ? 28.234 -15.586 -19.047 1 54.91 66 ARG B C 1
ATOM 3284 O O . ARG B 1 66 ? 27.547 -16.578 -19.328 1 54.91 66 ARG B O 1
ATOM 3291 N N . SER B 1 67 ? 29.422 -15.477 -19.375 1 52.34 67 SER B N 1
ATOM 3292 C CA . SER B 1 67 ? 30.266 -16.609 -19.719 1 52.34 67 SER B CA 1
ATOM 3293 C C . SER B 1 67 ? 30.031 -17.781 -18.75 1 52.34 67 SER B C 1
ATOM 3295 O O . SER B 1 67 ? 30.094 -18.938 -19.156 1 52.34 67 SER B O 1
ATOM 3297 N N . ASP B 1 68 ? 29.891 -17.5 -17.516 1 53.94 68 ASP B N 1
ATOM 3298 C CA . ASP B 1 68 ? 29.75 -18.5 -16.469 1 53.94 68 ASP B CA 1
ATOM 3299 C C . ASP B 1 68 ? 28.406 -19.219 -16.562 1 53.94 68 ASP B C 1
ATOM 3301 O O . ASP B 1 68 ? 28.188 -20.219 -15.867 1 53.94 68 ASP B O 1
ATOM 3305 N N . SER B 1 69 ? 27.672 -18.797 -17.469 1 60.75 69 SER B N 1
ATOM 3306 C CA . SER B 1 69 ? 26.312 -19.328 -17.641 1 60.75 69 SER B CA 1
ATOM 3307 C C . SER B 1 69 ? 26.328 -20.688 -18.328 1 60.75 69 SER B C 1
ATOM 3309 O O . SER B 1 69 ? 25.469 -21.531 -18.062 1 60.75 69 SER B O 1
ATOM 3311 N N . LYS B 1 70 ? 27.422 -20.922 -18.859 1 66.81 70 LYS B N 1
ATOM 3312 C CA . LYS B 1 70 ? 27.422 -22.156 -19.641 1 66.81 70 LYS B CA 1
ATOM 3313 C C . LYS B 1 70 ? 27.5 -23.391 -18.734 1 66.81 70 LYS B C 1
ATOM 3315 O O . LYS B 1 70 ? 26.797 -24.375 -18.953 1 66.81 70 LYS B O 1
ATOM 3320 N N . GLN B 1 71 ? 28.375 -23.266 -17.766 1 69.88 71 GLN B N 1
ATOM 3321 C CA . GLN B 1 71 ? 28.516 -24.406 -16.859 1 69.88 71 GLN B CA 1
ATOM 3322 C C . GLN B 1 71 ? 27.25 -24.625 -16.031 1 69.88 71 GLN B C 1
ATOM 3324 O O . GLN B 1 71 ? 26.844 -25.766 -15.82 1 69.88 71 GLN B O 1
ATOM 3329 N N . ASN B 1 72 ? 26.719 -23.562 -15.641 1 69.62 72 ASN B N 1
ATOM 3330 C CA . ASN B 1 72 ? 25.484 -23.656 -14.859 1 69.62 72 ASN B CA 1
ATOM 3331 C C . ASN B 1 72 ? 24.359 -24.281 -15.664 1 69.62 72 ASN B C 1
ATOM 3333 O O . ASN B 1 72 ? 23.594 -25.109 -15.148 1 69.62 72 ASN B O 1
ATOM 3337 N N . ILE B 1 73 ? 24.406 -23.938 -16.875 1 73.31 73 ILE B N 1
ATOM 3338 C CA . ILE B 1 73 ? 23.359 -24.438 -17.766 1 73.31 73 ILE B CA 1
ATOM 3339 C C . ILE B 1 73 ? 23.562 -25.938 -17.984 1 73.31 73 ILE B C 1
ATOM 3341 O O . ILE B 1 73 ? 22.578 -26.703 -18 1 73.31 73 ILE B O 1
ATOM 3345 N N . LYS B 1 74 ? 24.75 -26.297 -18.125 1 77.44 74 LYS B N 1
ATOM 3346 C CA . LYS B 1 74 ? 25.047 -27.703 -18.328 1 77.44 74 LYS B CA 1
ATOM 3347 C C . LYS B 1 74 ? 24.578 -28.547 -17.141 1 77.44 74 LYS B C 1
ATOM 3349 O O . LYS B 1 74 ? 24 -29.609 -17.328 1 77.44 74 LYS B O 1
ATOM 3354 N N . HIS B 1 75 ? 24.844 -28.016 -15.984 1 77.06 75 HIS B N 1
ATOM 3355 C CA . HIS B 1 75 ? 24.438 -28.719 -14.781 1 77.06 75 HIS B CA 1
ATOM 3356 C C . HIS B 1 75 ? 22.922 -28.797 -14.68 1 77.06 75 HIS B C 1
ATOM 3358 O O . HIS B 1 75 ? 22.375 -29.828 -14.266 1 77.06 75 HIS B O 1
ATOM 3364 N N . LEU B 1 76 ? 22.359 -27.734 -15.031 1 78.19 76 LEU B N 1
ATOM 3365 C CA . LEU B 1 76 ? 20.891 -27.703 -15.008 1 78.19 76 LEU B CA 1
ATOM 3366 C C . LEU B 1 76 ? 20.312 -28.719 -15.977 1 78.19 76 LEU B C 1
ATOM 3368 O O . LEU B 1 76 ? 19.406 -29.469 -15.617 1 78.19 76 LEU B O 1
ATOM 3372 N N . LEU B 1 77 ? 20.891 -28.797 -17.125 1 80.06 77 LEU B N 1
ATOM 3373 C CA . LEU B 1 77 ? 20.406 -29.719 -18.141 1 80.06 77 LEU B CA 1
ATOM 3374 C C . LEU B 1 77 ? 20.625 -31.172 -17.719 1 80.06 77 LEU B C 1
ATOM 3376 O O . LEU B 1 77 ? 19.781 -32.031 -17.984 1 80.06 77 LEU B O 1
ATOM 3380 N N . ASN B 1 78 ? 21.688 -31.359 -17.078 1 83.56 78 ASN B N 1
ATOM 3381 C CA . ASN B 1 78 ? 21.984 -32.688 -16.594 1 83.56 78 ASN B CA 1
ATOM 3382 C C . ASN B 1 78 ? 20.953 -33.156 -15.555 1 83.56 78 ASN B C 1
ATOM 3384 O O . ASN B 1 78 ? 20.531 -34.312 -15.555 1 83.56 78 ASN B O 1
ATOM 3388 N N . TYR B 1 79 ? 20.656 -32.219 -14.789 1 85 79 TYR B N 1
ATOM 3389 C CA . TYR B 1 79 ? 19.688 -32.562 -13.75 1 85 79 TYR B CA 1
ATOM 3390 C C . TYR B 1 79 ? 18.312 -32.844 -14.352 1 85 79 TYR B C 1
ATOM 3392 O O . TYR B 1 79 ? 17.625 -33.781 -13.953 1 85 79 TYR B O 1
ATOM 3400 N N . ILE B 1 80 ? 17.938 -32.094 -15.312 1 85.75 80 ILE B N 1
ATOM 3401 C CA . ILE B 1 80 ? 16.609 -32.219 -15.914 1 85.75 80 ILE B CA 1
ATOM 3402 C C . ILE B 1 80 ? 16.547 -33.469 -16.781 1 85.75 80 ILE B C 1
ATOM 3404 O O . ILE B 1 80 ? 15.492 -34.062 -16.906 1 85.75 80 ILE B O 1
ATOM 3408 N N . SER B 1 81 ? 17.609 -33.781 -17.312 1 85 81 SER B N 1
ATOM 3409 C CA . SER B 1 81 ? 17.656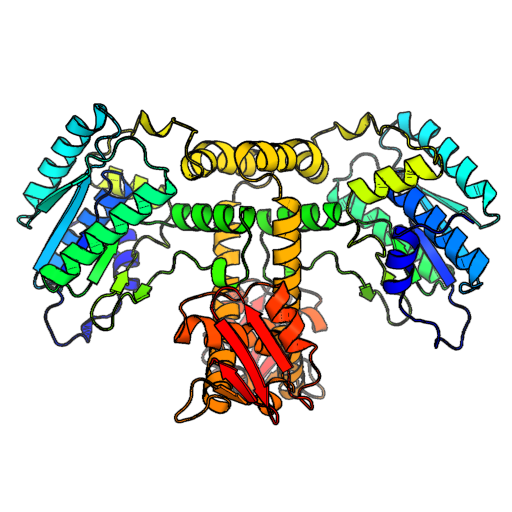 -34.938 -18.188 1 85 81 SER B CA 1
ATOM 3410 C C . SER B 1 81 ? 17.266 -36.219 -17.438 1 85 81 SER B C 1
ATOM 3412 O O . SER B 1 81 ? 16.797 -37.188 -18.047 1 85 81 SER B O 1
ATOM 3414 N N . ILE B 1 82 ? 17.359 -36.125 -16.188 1 83.5 82 ILE B N 1
ATOM 3415 C CA . ILE B 1 82 ? 17.016 -37.281 -15.367 1 83.5 82 ILE B CA 1
ATOM 3416 C C . ILE B 1 82 ? 15.5 -37.469 -15.336 1 83.5 82 ILE B C 1
ATOM 3418 O O . ILE B 1 82 ? 15.008 -38.594 -15.125 1 83.5 82 ILE B O 1
ATOM 3422 N N . THR B 1 83 ? 14.648 -36.594 -15.609 1 85.44 83 THR B N 1
ATOM 3423 C CA . THR B 1 83 ? 13.195 -36.625 -15.477 1 85.44 83 THR B CA 1
ATOM 3424 C C . THR B 1 83 ? 12.555 -37.219 -16.719 1 85.44 83 THR B C 1
ATOM 3426 O O . THR B 1 83 ? 11.367 -37.531 -16.719 1 85.44 83 THR B O 1
ATOM 3429 N N . ASN B 1 84 ? 13.156 -37.438 -17.797 1 83.88 84 ASN B N 1
ATOM 3430 C CA . ASN B 1 84 ? 12.672 -37.938 -19.062 1 83.88 84 ASN B CA 1
ATOM 3431 C C . ASN B 1 84 ? 11.711 -36.969 -19.75 1 83.88 84 ASN B C 1
ATOM 3433 O O . ASN B 1 84 ? 10.836 -37.406 -20.5 1 83.88 84 ASN B O 1
ATOM 3437 N N . ASN B 1 85 ? 11.656 -35.781 -19.391 1 91.12 85 ASN B N 1
ATOM 3438 C CA . ASN B 1 85 ? 10.82 -34.75 -20 1 91.12 85 ASN B CA 1
ATOM 3439 C C . ASN B 1 85 ? 11.617 -33.906 -20.984 1 91.12 85 ASN B C 1
ATOM 3441 O O . ASN B 1 85 ? 12.836 -33.75 -20.859 1 91.12 85 ASN B O 1
ATOM 3445 N N . ASN B 1 86 ? 10.938 -33.406 -21.984 1 91.81 86 ASN B N 1
ATOM 3446 C CA . ASN B 1 86 ? 11.594 -32.562 -23 1 91.81 86 ASN B CA 1
ATOM 3447 C C . ASN B 1 86 ? 12.031 -31.234 -22.422 1 91.81 86 ASN B C 1
ATOM 3449 O O . ASN B 1 86 ? 11.32 -30.625 -21.609 1 91.81 86 ASN B O 1
ATOM 3453 N N . THR B 1 87 ? 13.242 -30.859 -22.844 1 92.19 87 THR B N 1
ATOM 3454 C CA . THR B 1 87 ? 13.789 -29.562 -22.453 1 92.19 87 THR B CA 1
ATOM 3455 C C . THR B 1 87 ? 14.164 -28.734 -23.672 1 92.19 87 THR B C 1
ATOM 3457 O O . THR B 1 87 ? 14.852 -29.219 -24.578 1 92.19 87 THR B O 1
ATOM 3460 N N . TYR B 1 88 ? 13.68 -27.531 -23.672 1 92.12 88 TYR B N 1
ATOM 3461 C CA . TYR B 1 88 ? 13.977 -26.625 -24.781 1 92.12 88 TYR B CA 1
ATOM 3462 C C . TYR B 1 88 ? 14.844 -25.469 -24.297 1 92.12 88 TYR B C 1
ATOM 3464 O O . TYR B 1 88 ? 14.586 -24.875 -23.25 1 92.12 88 TYR B O 1
ATOM 3472 N N . ILE B 1 89 ? 15.852 -25.172 -25.094 1 88.31 89 ILE B N 1
ATOM 3473 C CA . ILE B 1 89 ? 16.766 -24.078 -24.781 1 88.31 89 ILE B CA 1
ATOM 3474 C C . ILE B 1 89 ? 16.688 -23.031 -25.891 1 88.31 89 ILE B C 1
ATOM 3476 O O . ILE B 1 89 ? 16.891 -23.344 -27.062 1 88.31 89 ILE B O 1
ATOM 3480 N N . TYR B 1 90 ? 16.312 -21.812 -25.484 1 86.75 90 TYR B N 1
ATOM 3481 C CA . TYR B 1 90 ? 16.312 -20.688 -26.406 1 86.75 90 TYR B CA 1
ATOM 3482 C C . TYR B 1 90 ? 17.438 -19.719 -26.109 1 86.75 90 TYR B C 1
ATOM 3484 O O . TYR B 1 90 ? 17.688 -19.375 -24.953 1 86.75 90 TYR B O 1
ATOM 3492 N N . GLN B 1 91 ? 18.188 -19.375 -27.109 1 82.19 91 GLN B N 1
ATOM 3493 C CA . GLN B 1 91 ? 19.266 -18.406 -26.953 1 82.19 91 GLN B CA 1
ATOM 3494 C C . GLN B 1 91 ? 18.891 -17.062 -27.562 1 82.19 91 GLN B C 1
ATOM 3496 O O . GLN B 1 91 ? 18.469 -16.984 -28.703 1 82.19 91 GLN B O 1
ATOM 3501 N N . ILE B 1 92 ? 18.875 -16.094 -26.641 1 75.31 92 ILE B N 1
ATOM 3502 C CA . ILE B 1 92 ? 18.656 -14.734 -27.125 1 75.31 92 ILE B CA 1
ATOM 3503 C C . ILE B 1 92 ? 19.984 -14.016 -27.312 1 75.31 92 ILE B C 1
ATOM 3505 O O . ILE B 1 92 ? 20.781 -13.914 -26.375 1 75.31 92 ILE B O 1
ATOM 3509 N N . ASN B 1 93 ? 20.406 -13.758 -28.5 1 66.88 93 ASN B N 1
ATOM 3510 C CA . ASN B 1 93 ? 21.688 -13.148 -28.828 1 66.88 93 ASN B CA 1
ATOM 3511 C C . ASN B 1 93 ? 21.641 -11.625 -28.703 1 66.88 93 ASN B C 1
ATOM 3513 O O . ASN B 1 93 ? 22.5 -10.922 -29.219 1 66.88 93 ASN B O 1
ATOM 3517 N N . LYS B 1 94 ? 20.641 -11.055 -27.938 1 60.59 94 LYS B N 1
ATOM 3518 C CA . LYS B 1 94 ? 20.594 -9.594 -28.016 1 60.59 94 LYS B CA 1
ATOM 3519 C C . LYS B 1 94 ? 21.344 -8.969 -26.844 1 60.59 94 LYS B C 1
ATOM 3521 O O . LYS B 1 94 ? 21.031 -9.242 -25.672 1 60.59 94 LYS B O 1
ATOM 3526 N N . MET B 1 95 ? 22.719 -8.5 -27 1 58.16 95 MET B N 1
ATOM 3527 C CA . MET B 1 95 ? 23.703 -7.965 -26.062 1 58.16 95 MET B CA 1
ATOM 3528 C C . MET B 1 95 ? 23.125 -6.805 -25.266 1 58.16 95 MET B C 1
ATOM 3530 O O . MET B 1 95 ? 23.359 -6.691 -24.062 1 58.16 95 MET B O 1
ATOM 3534 N N . GLU B 1 96 ? 22.594 -5.781 -25.969 1 59.72 96 GLU B N 1
ATOM 3535 C CA . GLU B 1 96 ? 22.531 -4.445 -25.391 1 59.72 96 GLU B CA 1
ATOM 3536 C C . GLU B 1 96 ? 21.094 -4.086 -24.984 1 59.72 96 GLU B C 1
ATOM 3538 O O . GLU B 1 96 ? 20.562 -3.078 -25.438 1 59.72 96 GLU B O 1
ATOM 3543 N N . ILE B 1 97 ? 20.5 -5 -24.203 1 63.06 97 ILE B N 1
ATOM 3544 C CA . ILE B 1 97 ? 19.125 -4.625 -23.906 1 63.06 97 ILE B CA 1
ATOM 3545 C C . ILE B 1 97 ? 18.969 -4.402 -22.406 1 63.06 97 ILE B C 1
ATOM 3547 O O . ILE B 1 97 ? 19.688 -5 -21.609 1 63.06 97 ILE B O 1
ATOM 3551 N N . SER B 1 98 ? 18.234 -3.42 -22.078 1 70.06 98 SER B N 1
ATOM 3552 C CA . SER B 1 98 ? 17.922 -3.127 -20.688 1 70.06 98 SER B CA 1
ATOM 3553 C C . SER B 1 98 ? 17.344 -4.352 -19.969 1 70.06 98 SER B C 1
ATOM 3555 O O . SER B 1 98 ? 16.844 -5.277 -20.625 1 70.06 98 SER B O 1
ATOM 3557 N N . GLU B 1 99 ? 17.594 -4.457 -18.641 1 71.69 99 GLU B N 1
ATOM 3558 C CA . GLU B 1 99 ? 17.047 -5.543 -17.844 1 71.69 99 GLU B CA 1
ATOM 3559 C C . GLU B 1 99 ? 15.547 -5.703 -18.078 1 71.69 99 GLU B C 1
ATOM 3561 O O . GLU B 1 99 ? 15.055 -6.824 -18.219 1 71.69 99 GLU B O 1
ATOM 3566 N N . ALA B 1 100 ? 14.883 -4.609 -18.125 1 72.62 100 ALA B N 1
ATOM 3567 C CA . ALA B 1 100 ? 13.438 -4.66 -18.344 1 72.62 100 ALA B CA 1
ATOM 3568 C C . ALA B 1 100 ? 13.102 -5.242 -19.703 1 72.62 100 ALA B C 1
ATOM 3570 O O . ALA B 1 100 ? 12.188 -6.062 -19.828 1 72.62 100 ALA B O 1
ATOM 3571 N N . ASN B 1 101 ? 13.828 -4.91 -20.672 1 75.69 101 ASN B N 1
ATOM 3572 C CA . ASN B 1 101 ? 13.609 -5.418 -22.031 1 75.69 101 ASN B CA 1
ATOM 3573 C C . ASN B 1 101 ? 13.945 -6.902 -22.125 1 75.69 101 ASN B C 1
ATOM 3575 O O . ASN B 1 101 ? 13.242 -7.656 -22.797 1 75.69 101 ASN B O 1
ATOM 3579 N N . MET B 1 102 ? 14.938 -7.23 -21.469 1 75.94 102 MET B N 1
ATOM 3580 C CA . MET B 1 102 ? 15.328 -8.641 -21.469 1 75.94 102 MET B CA 1
ATOM 3581 C C . MET B 1 102 ? 14.25 -9.5 -20.828 1 75.94 102 MET B C 1
ATOM 3583 O O . MET B 1 102 ? 13.945 -10.594 -21.312 1 75.94 102 MET B O 1
ATOM 3587 N N . ARG B 1 103 ? 13.68 -9.031 -19.844 1 79 103 ARG B N 1
ATOM 3588 C CA . ARG B 1 103 ? 12.609 -9.75 -19.156 1 79 103 ARG B CA 1
ATOM 3589 C C . ARG B 1 103 ? 11.391 -9.906 -20.062 1 79 103 ARG B C 1
ATOM 3591 O O . ARG B 1 103 ? 10.766 -10.969 -20.094 1 79 103 ARG B O 1
ATOM 3598 N N . ASN B 1 104 ? 11.172 -8.852 -20.672 1 83.31 104 ASN B N 1
ATOM 3599 C CA . ASN B 1 104 ? 10.031 -8.891 -21.578 1 83.31 104 ASN B CA 1
ATOM 3600 C C . ASN B 1 104 ? 10.25 -9.898 -22.703 1 83.31 104 ASN B C 1
ATOM 3602 O O . ASN B 1 104 ? 9.328 -10.648 -23.062 1 83.31 104 ASN B O 1
ATOM 3606 N N . ILE B 1 105 ? 11.398 -9.883 -23.141 1 83 105 ILE B N 1
ATOM 3607 C CA . ILE B 1 105 ? 11.727 -10.789 -24.234 1 83 105 ILE B CA 1
ATOM 3608 C C . ILE B 1 105 ? 11.641 -12.234 -23.734 1 83 105 ILE B C 1
ATOM 3610 O O . ILE B 1 105 ? 11.109 -13.102 -24.438 1 83 105 ILE B O 1
ATOM 3614 N N . ARG B 1 106 ? 12.141 -12.453 -22.609 1 86 106 ARG B N 1
ATOM 3615 C CA . ARG B 1 106 ? 12.062 -13.789 -22.016 1 86 106 ARG B CA 1
ATOM 3616 C C . ARG B 1 106 ? 10.609 -14.242 -21.859 1 86 106 ARG B C 1
ATOM 3618 O O . ARG B 1 106 ? 10.266 -15.359 -22.234 1 86 106 ARG B O 1
ATOM 3625 N N . TYR B 1 107 ? 9.867 -13.383 -21.375 1 87.69 107 TYR B N 1
ATOM 3626 C CA . TYR B 1 107 ? 8.461 -13.695 -21.141 1 87.69 107 TYR B CA 1
ATOM 3627 C C . TYR B 1 107 ? 7.742 -13.977 -22.453 1 87.69 107 TYR B C 1
ATOM 3629 O O . TYR B 1 107 ? 6.957 -14.93 -22.547 1 87.69 107 TYR B O 1
ATOM 3637 N N . GLN B 1 108 ? 8.07 -13.242 -23.391 1 89.19 108 GLN B N 1
ATOM 3638 C CA . GLN B 1 108 ? 7.449 -13.422 -24.703 1 89.19 108 GLN B CA 1
ATOM 3639 C C . GLN B 1 108 ? 7.859 -14.75 -25.328 1 89.19 108 GLN B C 1
ATOM 3641 O O . GLN B 1 108 ? 7.035 -15.445 -25.922 1 89.19 108 GLN B O 1
ATOM 3646 N N . ALA B 1 109 ? 9.102 -15.039 -25.141 1 90.88 109 ALA B N 1
ATOM 3647 C CA . ALA B 1 109 ? 9.602 -16.297 -25.688 1 90.88 109 ALA B CA 1
ATOM 3648 C C . ALA B 1 109 ? 8.914 -17.5 -25.016 1 90.88 109 ALA B C 1
ATOM 3650 O O . ALA B 1 109 ? 8.539 -18.453 -25.703 1 90.88 109 ALA B O 1
ATOM 3651 N N . ILE B 1 110 ? 8.695 -17.406 -23.781 1 94.25 110 ILE B N 1
ATOM 3652 C CA . ILE B 1 110 ? 8.055 -18.484 -23.016 1 94.25 110 ILE B CA 1
ATOM 3653 C C . ILE B 1 110 ? 6.602 -18.625 -23.453 1 94.25 110 ILE B C 1
ATOM 3655 O O . ILE B 1 110 ? 6.133 -19.734 -23.719 1 94.25 110 ILE B O 1
ATOM 3659 N N . VAL B 1 111 ? 5.93 -17.531 -23.578 1 94 111 VAL B N 1
ATOM 3660 C CA . VAL B 1 111 ? 4.516 -17.547 -23.938 1 94 111 VAL B CA 1
ATOM 3661 C C . VAL B 1 111 ? 4.348 -18.062 -25.359 1 94 111 VAL B C 1
ATOM 3663 O O . VAL B 1 111 ? 3.457 -18.875 -25.625 1 94 111 VAL B O 1
ATOM 3666 N N . ARG B 1 112 ? 5.203 -17.656 -26.234 1 94.25 112 ARG B N 1
ATOM 3667 C CA . ARG B 1 112 ? 5.156 -18.109 -27.609 1 94.25 112 ARG B CA 1
ATOM 3668 C C . ARG B 1 112 ? 5.34 -19.609 -27.703 1 94.25 112 ARG B C 1
ATOM 3670 O O . ARG B 1 112 ? 4.621 -20.297 -28.438 1 94.25 112 ARG B O 1
ATOM 3677 N N . HIS B 1 113 ? 6.305 -20.062 -27 1 95.5 113 HIS B N 1
ATOM 3678 C CA . HIS B 1 113 ? 6.543 -21.5 -26.969 1 95.5 113 HIS B CA 1
ATOM 3679 C C . HIS B 1 113 ? 5.324 -22.25 -26.453 1 95.5 113 HIS B C 1
ATOM 3681 O O . HIS B 1 113 ? 4.957 -23.297 -27 1 95.5 113 HIS B O 1
ATOM 3687 N N . ALA B 1 114 ? 4.719 -21.766 -25.422 1 95.88 114 ALA B N 1
ATOM 3688 C CA . ALA B 1 114 ? 3.543 -22.391 -24.828 1 95.88 114 ALA B CA 1
ATOM 3689 C C . ALA B 1 114 ? 2.389 -22.438 -25.828 1 95.88 114 ALA B C 1
ATOM 3691 O O . ALA B 1 114 ? 1.693 -23.453 -25.938 1 95.88 114 ALA B O 1
ATOM 3692 N N . ILE B 1 115 ? 2.219 -21.406 -26.531 1 94.12 115 ILE B N 1
ATOM 3693 C CA . ILE B 1 115 ? 1.149 -21.312 -27.531 1 94.12 115 ILE B CA 1
ATOM 3694 C C . ILE B 1 115 ? 1.421 -22.297 -28.656 1 94.12 115 ILE B C 1
ATOM 3696 O O . ILE B 1 115 ? 0.543 -23.078 -29.047 1 94.12 115 ILE B O 1
ATOM 3700 N N . GLN B 1 116 ? 2.607 -22.266 -29.172 1 95.06 116 GLN B N 1
ATOM 3701 C CA . GLN B 1 116 ? 3 -23.109 -30.312 1 95.06 116 GLN B CA 1
ATOM 3702 C C . GLN B 1 116 ? 2.855 -24.578 -29.969 1 95.06 116 GLN B C 1
ATOM 3704 O O . GLN B 1 116 ? 2.527 -25.391 -30.844 1 95.06 116 GLN B O 1
ATOM 3709 N N . ASN B 1 117 ? 3.055 -24.953 -28.75 1 94.75 117 ASN B N 1
ATOM 3710 C CA . ASN B 1 117 ? 3.035 -26.359 -28.344 1 94.75 117 ASN B CA 1
ATOM 3711 C C . ASN B 1 117 ? 1.768 -26.703 -27.562 1 94.75 117 ASN B C 1
ATOM 3713 O O . ASN B 1 117 ? 1.678 -27.781 -26.969 1 94.75 117 ASN B O 1
ATOM 3717 N N . SER B 1 118 ? 0.796 -25.75 -27.438 1 91.62 118 SER B N 1
ATOM 3718 C CA . SER B 1 118 ? -0.532 -25.953 -26.859 1 91.62 118 SER B CA 1
ATOM 3719 C C . SER B 1 118 ? -0.445 -26.391 -25.406 1 91.62 118 SER B C 1
ATOM 3721 O O . SER B 1 118 ? -1.071 -27.375 -25 1 91.62 118 SER B O 1
ATOM 3723 N N . HIS B 1 119 ? 0.39 -25.734 -24.719 1 93.88 119 HIS B N 1
ATOM 3724 C CA . HIS B 1 119 ? 0.414 -25.953 -23.281 1 93.88 119 HIS B CA 1
ATOM 3725 C C . HIS B 1 119 ? -0.751 -25.25 -22.594 1 93.88 119 HIS B C 1
ATOM 3727 O O . HIS B 1 119 ? -1.188 -24.188 -23.031 1 93.88 119 HIS B O 1
ATOM 3733 N N . ASP B 1 120 ? -1.144 -25.812 -21.484 1 90 120 ASP B N 1
ATOM 3734 C CA . ASP B 1 120 ? -2.248 -25.234 -20.734 1 90 120 ASP B CA 1
ATOM 3735 C C . ASP B 1 120 ? -1.735 -24.266 -19.656 1 90 120 ASP B C 1
ATOM 3737 O O . ASP B 1 120 ? -2.387 -23.266 -19.359 1 90 120 ASP B O 1
ATOM 3741 N N . ILE B 1 121 ? -0.572 -24.641 -19.125 1 91.94 121 ILE B N 1
ATOM 3742 C CA . ILE B 1 121 ? -0.109 -23.906 -17.953 1 91.94 121 ILE B CA 1
ATOM 3743 C C . ILE B 1 121 ? 1.389 -23.625 -18.078 1 91.94 121 ILE B C 1
ATOM 3745 O O . ILE B 1 121 ? 2.16 -24.516 -18.453 1 91.94 121 ILE B O 1
ATOM 3749 N N . ILE B 1 122 ? 1.731 -22.406 -17.781 1 94.69 122 ILE B N 1
ATOM 3750 C CA . ILE B 1 122 ? 3.129 -22.031 -17.594 1 94.69 122 ILE B CA 1
ATOM 3751 C C . ILE B 1 122 ? 3.439 -21.922 -16.109 1 94.69 122 ILE B C 1
ATOM 3753 O O . ILE B 1 122 ? 2.725 -21.234 -15.367 1 94.69 122 ILE B O 1
ATOM 3757 N N . VAL B 1 123 ? 4.48 -22.609 -15.719 1 93.19 123 VAL B N 1
ATOM 3758 C CA . VAL B 1 123 ? 4.844 -22.578 -14.305 1 93.19 123 VAL B CA 1
ATOM 3759 C C . VAL B 1 123 ? 6.199 -21.906 -14.133 1 93.19 123 VAL B C 1
ATOM 3761 O O . VAL B 1 123 ? 7.152 -22.203 -14.859 1 93.19 123 VAL B O 1
ATOM 3764 N N . THR B 1 124 ? 6.238 -20.938 -13.195 1 93.06 124 THR B N 1
ATOM 3765 C CA . THR B 1 124 ? 7.504 -20.266 -12.914 1 93.06 124 THR B CA 1
ATOM 3766 C C . THR B 1 124 ? 7.906 -20.469 -11.461 1 93.06 124 THR B C 1
ATOM 3768 O O . THR B 1 124 ? 7.074 -20.828 -10.617 1 93.06 124 THR B O 1
ATOM 3771 N N . GLY B 1 125 ? 9.227 -20.281 -11.172 1 92.25 125 GLY B N 1
ATOM 3772 C CA . GLY B 1 125 ? 9.75 -20.531 -9.844 1 92.25 125 GLY B CA 1
ATOM 3773 C C . GLY B 1 125 ? 9.844 -19.266 -8.992 1 92.25 125 GLY B C 1
ATOM 3774 O O . GLY B 1 125 ? 10.688 -19.188 -8.102 1 92.25 125 GLY B O 1
ATOM 3775 N N . HIS B 1 126 ? 8.977 -18.312 -9.281 1 90.81 126 HIS B N 1
ATOM 3776 C CA . HIS B 1 126 ? 8.984 -17.109 -8.477 1 90.81 126 HIS B CA 1
ATOM 3777 C C . HIS B 1 126 ? 8.547 -17.391 -7.047 1 90.81 126 HIS B C 1
ATOM 3779 O O . HIS B 1 126 ? 7.613 -18.172 -6.82 1 90.81 126 HIS B O 1
ATOM 3785 N N . ASN B 1 127 ? 9.258 -16.797 -6.102 1 90.62 127 ASN B N 1
ATOM 3786 C CA . ASN B 1 127 ? 8.977 -17.047 -4.691 1 90.62 127 ASN B CA 1
ATOM 3787 C C . ASN B 1 127 ? 8.555 -15.766 -3.977 1 90.62 127 ASN B C 1
ATOM 3789 O O . ASN B 1 127 ? 8.25 -14.758 -4.621 1 90.62 127 ASN B O 1
ATOM 3793 N N . GLN B 1 128 ? 8.547 -15.852 -2.723 1 90.06 128 GLN B N 1
ATOM 3794 C CA . GLN B 1 128 ? 8.07 -14.742 -1.901 1 90.06 128 GLN B CA 1
ATOM 3795 C C . GLN B 1 128 ? 9 -13.531 -2.023 1 90.06 128 GLN B C 1
ATOM 3797 O O . GLN B 1 128 ? 8.539 -12.391 -2.021 1 90.06 128 GLN B O 1
ATOM 3802 N N . THR B 1 129 ? 10.219 -13.82 -2.121 1 89.44 129 THR B N 1
ATOM 3803 C CA . THR B 1 129 ? 11.188 -12.742 -2.244 1 89.44 129 THR B CA 1
ATOM 3804 C C . THR B 1 129 ? 10.984 -11.977 -3.549 1 89.44 129 THR B C 1
ATOM 3806 O O . THR B 1 129 ? 11.148 -10.758 -3.59 1 89.44 129 THR B O 1
ATOM 3809 N N . ASP B 1 130 ? 10.648 -12.703 -4.574 1 90.25 130 ASP B N 1
ATOM 3810 C CA . ASP B 1 130 ? 10.359 -12.055 -5.852 1 90.25 130 ASP B CA 1
ATOM 3811 C C . ASP B 1 130 ? 9.164 -11.117 -5.73 1 90.25 130 ASP B C 1
ATOM 3813 O O . ASP B 1 130 ? 9.125 -10.07 -6.383 1 90.25 130 ASP B O 1
ATOM 3817 N N . GLN B 1 131 ? 8.25 -11.523 -4.961 1 91.94 131 GLN B N 1
ATOM 3818 C CA . GLN B 1 131 ? 7.07 -10.695 -4.742 1 91.94 131 GLN B CA 1
ATOM 3819 C C . GLN B 1 131 ? 7.445 -9.383 -4.051 1 91.94 131 GLN B C 1
ATOM 3821 O O . GLN B 1 131 ? 6.992 -8.312 -4.453 1 91.94 131 GLN B O 1
ATOM 3826 N N . VAL B 1 132 ? 8.258 -9.492 -3.066 1 93.06 132 VAL B N 1
ATOM 3827 C CA . VAL B 1 132 ? 8.703 -8.32 -2.32 1 93.06 132 VAL B CA 1
ATOM 3828 C C . VAL B 1 132 ? 9.5 -7.395 -3.24 1 93.06 132 VAL B C 1
ATOM 3830 O O . VAL B 1 132 ? 9.297 -6.18 -3.234 1 93.06 132 VAL B O 1
ATOM 3833 N N . GLU B 1 133 ? 10.352 -8.039 -4.062 1 92.38 133 GLU B N 1
ATOM 3834 C CA . GLU B 1 133 ? 11.164 -7.266 -4.992 1 92.38 133 GLU B CA 1
ATOM 3835 C C . GLU B 1 133 ? 10.289 -6.496 -5.98 1 92.38 133 GLU B C 1
ATOM 3837 O O . GLU B 1 133 ? 10.516 -5.305 -6.215 1 92.38 133 GLU B O 1
ATOM 3842 N N . THR B 1 134 ? 9.352 -7.195 -6.508 1 91.81 134 THR B N 1
ATOM 3843 C CA . THR B 1 134 ? 8.461 -6.578 -7.488 1 91.81 134 THR B CA 1
ATOM 3844 C C . THR B 1 134 ? 7.652 -5.449 -6.852 1 91.81 134 THR B C 1
ATOM 3846 O O . THR B 1 134 ? 7.496 -4.379 -7.449 1 91.81 134 THR B O 1
ATOM 3849 N N . PHE B 1 135 ? 7.207 -5.625 -5.637 1 92.69 135 PHE B N 1
ATOM 3850 C CA . PHE B 1 135 ? 6.453 -4.609 -4.91 1 92.69 135 PHE B CA 1
ATOM 3851 C C . PHE B 1 135 ? 7.285 -3.348 -4.727 1 92.69 135 PHE B C 1
ATOM 3853 O O . PHE B 1 135 ? 6.82 -2.244 -5.016 1 92.69 135 PHE B O 1
ATOM 3860 N N . LEU B 1 136 ? 8.484 -3.564 -4.242 1 94.5 136 LEU B N 1
ATOM 3861 C CA . LEU B 1 136 ? 9.352 -2.426 -3.959 1 94.5 136 LEU B CA 1
ATOM 3862 C C . LEU B 1 136 ? 9.688 -1.669 -5.242 1 94.5 136 LEU B C 1
ATOM 3864 O O . LEU B 1 136 ? 9.68 -0.436 -5.258 1 94.5 136 LEU B O 1
ATOM 3868 N N . LEU B 1 137 ? 9.922 -2.385 -6.277 1 92.31 137 LEU B N 1
ATOM 3869 C CA . LEU B 1 137 ? 10.219 -1.756 -7.559 1 92.31 137 LEU B CA 1
ATOM 3870 C C . LEU B 1 137 ? 9.031 -0.936 -8.055 1 92.31 137 LEU B C 1
ATOM 3872 O O . LEU B 1 137 ? 9.203 0.201 -8.5 1 92.31 137 LEU B O 1
ATOM 3876 N N . ASN B 1 138 ? 7.863 -1.504 -7.973 1 92.5 138 ASN B N 1
ATOM 3877 C CA . ASN B 1 138 ? 6.66 -0.81 -8.414 1 92.5 138 ASN B CA 1
ATOM 3878 C C . ASN B 1 138 ? 6.383 0.427 -7.562 1 92.5 138 ASN B C 1
ATOM 3880 O O . ASN B 1 138 ? 5.984 1.47 -8.086 1 92.5 138 ASN B O 1
ATOM 3884 N N . LEU B 1 139 ? 6.598 0.27 -6.324 1 92.5 139 LEU B N 1
ATOM 3885 C CA . LEU B 1 139 ? 6.406 1.394 -5.418 1 92.5 139 LEU B CA 1
ATOM 3886 C C . LEU B 1 139 ? 7.324 2.555 -5.781 1 92.5 139 LEU B C 1
ATOM 3888 O O . LEU B 1 139 ? 6.887 3.707 -5.828 1 92.5 139 LEU B O 1
ATOM 3892 N N . MET B 1 140 ? 8.57 2.227 -6.074 1 93 140 MET B N 1
ATOM 3893 C CA . MET B 1 140 ? 9.57 3.248 -6.375 1 93 140 MET B CA 1
ATOM 3894 C C . MET B 1 140 ? 9.281 3.906 -7.719 1 93 140 MET B C 1
ATOM 3896 O O . MET B 1 140 ? 9.539 5.102 -7.898 1 93 140 MET B O 1
ATOM 3900 N N . ARG B 1 141 ? 8.734 3.17 -8.625 1 90.06 141 ARG B N 1
ATOM 3901 C CA . ARG B 1 141 ? 8.43 3.682 -9.953 1 90.06 141 ARG B CA 1
ATOM 3902 C C . ARG B 1 141 ? 7.098 4.422 -9.969 1 90.06 141 ARG B C 1
ATOM 3904 O O . ARG B 1 141 ? 6.836 5.227 -10.867 1 90.06 141 ARG B O 1
ATOM 3911 N N . GLY B 1 142 ? 6.312 4.094 -9.016 1 89.44 142 GLY B N 1
ATOM 3912 C CA . GLY B 1 142 ? 4.973 4.652 -8.969 1 89.44 142 GLY B CA 1
ATOM 3913 C C . GLY B 1 142 ? 3.898 3.658 -9.359 1 89.44 142 GLY B C 1
ATOM 3914 O O . GLY B 1 142 ? 3.973 3.043 -10.422 1 89.44 142 GLY B O 1
ATOM 3915 N N . THR B 1 143 ? 2.934 3.439 -8.453 1 88.12 143 THR B N 1
ATOM 3916 C CA . THR B 1 143 ? 1.873 2.473 -8.719 1 88.12 143 THR B CA 1
ATOM 3917 C C . THR B 1 143 ? 0.66 2.748 -7.836 1 88.12 143 THR B C 1
ATOM 3919 O O . THR B 1 143 ? 0.723 3.574 -6.922 1 88.12 143 THR B O 1
ATOM 3922 N N . GLY B 1 144 ? -0.412 2.225 -8.266 1 86.62 144 GLY B N 1
ATOM 3923 C CA . GLY B 1 144 ? -1.581 2.182 -7.402 1 86.62 144 GLY B CA 1
ATOM 3924 C C . GLY B 1 144 ? -1.76 0.848 -6.707 1 86.62 144 GLY B C 1
ATOM 3925 O O . GLY B 1 144 ? -0.859 0.006 -6.723 1 86.62 144 GLY B O 1
ATOM 3926 N N . LEU B 1 145 ? -2.852 0.656 -6.012 1 84.75 145 LEU B N 1
ATOM 3927 C CA . LEU B 1 145 ? -3.119 -0.581 -5.289 1 84.75 145 LEU B CA 1
ATOM 3928 C C . LEU B 1 145 ? -3.119 -1.777 -6.234 1 84.75 145 LEU B C 1
ATOM 3930 O O . LEU B 1 145 ? -2.666 -2.865 -5.867 1 84.75 145 LEU B O 1
ATOM 3934 N N . GLU B 1 146 ? -3.551 -1.521 -7.41 1 81 146 GLU B N 1
ATOM 3935 C CA . GLU B 1 146 ? -3.596 -2.6 -8.391 1 81 146 GLU B CA 1
ATOM 3936 C C . GLU B 1 146 ? -2.191 -3.059 -8.773 1 81 146 GLU B C 1
ATOM 3938 O O . GLU B 1 146 ? -1.968 -4.242 -9.031 1 81 146 GLU B O 1
ATOM 3943 N N . GLY B 1 147 ? -1.33 -2.127 -8.773 1 79.12 147 GLY B N 1
ATOM 3944 C CA . GLY B 1 147 ? 0.033 -2.43 -9.18 1 79.12 147 GLY B CA 1
ATOM 3945 C C . GLY B 1 147 ? 0.844 -3.102 -8.086 1 79.12 147 GLY B C 1
ATOM 3946 O O . GLY B 1 147 ? 1.915 -3.652 -8.352 1 79.12 147 GLY B O 1
ATOM 3947 N N . LEU B 1 148 ? 0.319 -3.1 -6.863 1 79.44 148 LEU B N 1
ATOM 3948 C CA . LEU B 1 148 ? 1.029 -3.713 -5.746 1 79.44 148 LEU B CA 1
ATOM 3949 C C . LEU B 1 148 ? 1.005 -5.234 -5.855 1 79.44 148 LEU B C 1
ATOM 3951 O O . LEU B 1 148 ? 1.938 -5.91 -5.41 1 79.44 148 LEU B O 1
ATOM 3955 N N . SER B 1 149 ? -0.072 -5.73 -6.457 1 71.19 149 SER B N 1
ATOM 3956 C CA . SER B 1 149 ? -0.249 -7.172 -6.602 1 71.19 149 SER B CA 1
ATOM 3957 C C . SER B 1 149 ? 0.277 -7.66 -7.945 1 71.19 149 SER B C 1
ATOM 3959 O O . SER B 1 149 ? -0.351 -8.5 -8.602 1 71.19 149 SER B O 1
ATOM 3961 N N . SER B 1 150 ? 1.486 -7.266 -8.289 1 73 150 SER B N 1
ATOM 3962 C CA . SER B 1 150 ? 1.955 -7.457 -9.656 1 73 150 SER B CA 1
ATOM 3963 C C . SER B 1 150 ? 2.5 -8.867 -9.859 1 73 150 SER B C 1
ATOM 3965 O O . SER B 1 150 ? 2.742 -9.289 -10.992 1 73 150 SER B O 1
ATOM 3967 N N . LEU B 1 151 ? 2.65 -9.656 -8.852 1 86 151 LEU B N 1
ATOM 3968 C CA . LEU B 1 151 ? 3.098 -11.031 -9.023 1 86 151 LEU B CA 1
ATOM 3969 C C . LEU B 1 151 ? 2.111 -12.008 -8.391 1 86 151 LEU B C 1
ATOM 3971 O O . LEU B 1 151 ? 2.436 -12.664 -7.402 1 86 151 LEU B O 1
ATOM 3975 N N . PRO B 1 152 ? 0.993 -12.094 -9.102 1 82.5 152 PRO B N 1
ATOM 3976 C CA . PRO B 1 152 ? -0.055 -12.953 -8.539 1 82.5 152 PRO B CA 1
ATOM 3977 C C . PRO B 1 152 ? 0.274 -14.438 -8.656 1 82.5 152 PRO B C 1
ATOM 3979 O O . PRO B 1 152 ? 1.111 -14.828 -9.469 1 82.5 152 PRO B O 1
ATOM 3982 N N . TYR B 1 153 ? -0.4 -15.141 -7.848 1 85.69 153 TYR B N 1
ATOM 3983 C CA . TYR B 1 153 ? -0.27 -16.594 -7.871 1 85.69 153 TYR B CA 1
ATOM 3984 C C . TYR B 1 153 ? -0.657 -17.156 -9.234 1 85.69 153 TYR B C 1
ATOM 3986 O O . TYR B 1 153 ? 0.038 -18.016 -9.781 1 85.69 153 TYR B O 1
ATOM 3994 N N . ILE B 1 154 ? -1.757 -16.688 -9.773 1 86.31 154 ILE B N 1
ATOM 3995 C CA . ILE B 1 154 ? -2.244 -17.094 -11.086 1 86.31 154 ILE B CA 1
ATOM 3996 C C . ILE B 1 154 ? -2.471 -15.852 -11.953 1 86.31 154 ILE B C 1
ATOM 3998 O O . ILE B 1 154 ? -3.004 -14.844 -11.484 1 86.31 154 ILE B O 1
ATOM 4002 N N . ARG B 1 155 ? -1.994 -15.945 -13.195 1 85.75 155 ARG B N 1
ATOM 4003 C CA . ARG B 1 155 ? -2.232 -14.906 -14.18 1 85.75 155 ARG B CA 1
ATOM 4004 C C . ARG B 1 155 ? -2.719 -15.5 -15.5 1 85.75 155 ARG B C 1
ATOM 4006 O O . ARG B 1 155 ? -2.059 -16.359 -16.078 1 85.75 155 ARG B O 1
ATOM 4013 N N . LYS B 1 156 ? -3.854 -15.008 -15.914 1 86.31 156 LYS B N 1
ATOM 4014 C CA . LYS B 1 156 ? -4.363 -15.461 -17.203 1 86.31 156 LYS B CA 1
ATOM 4015 C C . LYS B 1 156 ? -3.715 -14.695 -18.344 1 86.31 156 LYS B C 1
ATOM 4017 O O . LYS B 1 156 ? -3.697 -13.461 -18.344 1 86.31 156 LYS B O 1
ATOM 4022 N N . ILE B 1 157 ? -3.15 -15.414 -19.219 1 86.44 157 ILE B N 1
ATOM 4023 C CA . ILE B 1 157 ? -2.52 -14.797 -20.391 1 86.44 157 ILE B CA 1
ATOM 4024 C C . ILE B 1 157 ? -3.498 -14.789 -21.562 1 86.44 157 ILE B C 1
ATOM 4026 O O . ILE B 1 157 ? -3.709 -13.75 -22.188 1 86.44 157 ILE B O 1
ATOM 4030 N N . THR B 1 158 ? -4.027 -15.945 -21.828 1 84.94 158 THR B N 1
ATOM 4031 C CA . THR B 1 158 ? -5.098 -16.141 -22.797 1 84.94 158 THR B CA 1
ATOM 4032 C C . THR B 1 158 ? -6.207 -17.016 -22.219 1 84.94 158 THR B C 1
ATOM 4034 O O . THR B 1 158 ? -6.133 -17.438 -21.062 1 84.94 158 THR B O 1
ATOM 4037 N N . ASP B 1 159 ? -7.199 -17.172 -22.938 1 83.06 159 ASP B N 1
ATOM 4038 C CA . ASP B 1 159 ? -8.289 -18.031 -22.484 1 83.06 159 ASP B CA 1
ATOM 4039 C C . ASP B 1 159 ? -7.805 -19.453 -22.281 1 83.06 159 ASP B C 1
ATOM 4041 O O . ASP B 1 159 ? -8.43 -20.234 -21.547 1 83.06 159 ASP B O 1
ATOM 4045 N N . GLN B 1 160 ? -6.68 -19.75 -22.859 1 85.06 160 GLN B N 1
ATOM 4046 C CA . GLN B 1 160 ? -6.234 -21.141 -22.828 1 85.06 160 GLN B CA 1
ATOM 4047 C C . GLN B 1 160 ? -4.98 -21.297 -21.969 1 85.06 160 GLN B C 1
ATOM 4049 O O . GLN B 1 160 ? -4.652 -22.406 -21.531 1 85.06 160 GLN B O 1
ATOM 4054 N N . ILE B 1 161 ? -4.273 -20.234 -21.781 1 90.31 161 ILE B N 1
ATOM 4055 C CA . ILE B 1 161 ? -2.979 -20.328 -21.125 1 90.31 161 ILE B CA 1
ATOM 4056 C C . ILE B 1 161 ? -2.979 -19.484 -19.859 1 90.31 161 ILE B C 1
ATOM 4058 O O . ILE B 1 161 ? -3.41 -18.328 -19.875 1 90.31 161 ILE B O 1
ATOM 4062 N N . GLN B 1 162 ? -2.48 -20.078 -18.781 1 90.75 162 GLN B N 1
ATOM 4063 C CA . GLN B 1 162 ? -2.311 -19.344 -17.531 1 90.75 162 GLN B CA 1
ATOM 4064 C C . GLN B 1 162 ? -0.908 -19.547 -16.969 1 90.75 162 GLN B C 1
ATOM 4066 O O . GLN B 1 162 ? -0.282 -20.578 -17.188 1 90.75 162 GLN B O 1
ATOM 4071 N N . VAL B 1 163 ? -0.475 -18.547 -16.266 1 92.12 163 VAL B N 1
ATOM 4072 C CA . VAL B 1 163 ? 0.797 -18.625 -15.547 1 92.12 163 VAL B CA 1
ATOM 4073 C C . VAL B 1 163 ? 0.546 -18.875 -14.062 1 92.12 163 VAL B C 1
ATOM 4075 O O . VAL B 1 163 ? -0.268 -18.188 -13.438 1 92.12 163 VAL B O 1
ATOM 4078 N N . ILE B 1 164 ? 1.205 -19.875 -13.562 1 90.19 164 ILE B N 1
ATOM 4079 C CA . ILE B 1 164 ? 1.068 -20.188 -12.148 1 90.19 164 ILE B CA 1
ATOM 4080 C C . ILE B 1 164 ? 2.432 -20.094 -11.469 1 90.19 164 ILE B C 1
ATOM 4082 O O . ILE B 1 164 ? 3.443 -20.516 -12.031 1 90.19 164 ILE B O 1
ATOM 4086 N N . ARG B 1 165 ? 2.41 -19.609 -10.281 1 91.38 165 ARG B N 1
ATOM 4087 C CA . ARG B 1 165 ? 3.621 -19.469 -9.477 1 91.38 165 ARG B CA 1
ATOM 4088 C C . ARG B 1 165 ? 3.477 -20.203 -8.141 1 91.38 165 ARG B C 1
ATOM 4090 O O . ARG B 1 165 ? 3.256 -19.562 -7.109 1 91.38 165 ARG B O 1
ATOM 4097 N N . PRO B 1 166 ? 3.783 -21.438 -8.164 1 90.19 166 PRO B N 1
ATOM 4098 C CA . PRO B 1 166 ? 3.492 -22.25 -6.984 1 90.19 166 PRO B CA 1
ATOM 4099 C C . PRO B 1 166 ? 4.332 -21.875 -5.77 1 90.19 166 PRO B C 1
ATOM 4101 O O . PRO B 1 166 ? 3.922 -22.094 -4.633 1 90.19 166 PRO B O 1
ATOM 4104 N N . LEU B 1 167 ? 5.512 -21.328 -5.969 1 91.88 167 LEU B N 1
ATOM 4105 C CA . LEU B 1 167 ? 6.43 -21.047 -4.871 1 91.88 167 LEU B CA 1
ATOM 4106 C C . LEU B 1 167 ? 6.23 -19.625 -4.34 1 91.88 167 LEU B C 1
ATOM 4108 O O . LEU B 1 167 ? 6.988 -19.172 -3.482 1 91.88 167 LEU B O 1
ATOM 4112 N N . ILE B 1 168 ? 5.215 -18.969 -4.758 1 90.12 168 ILE B N 1
ATOM 4113 C CA . ILE B 1 168 ? 5.059 -17.547 -4.496 1 90.12 168 ILE B CA 1
ATOM 4114 C C . ILE B 1 168 ? 4.875 -17.312 -2.998 1 90.12 168 ILE B C 1
ATOM 4116 O O . ILE B 1 168 ? 5.152 -16.234 -2.492 1 90.12 168 ILE B O 1
ATOM 4120 N N . HIS B 1 169 ? 4.441 -18.359 -2.25 1 85.94 169 HIS B N 1
ATOM 4121 C CA . HIS B 1 169 ? 4.223 -18.219 -0.815 1 85.94 169 HIS B CA 1
ATOM 4122 C C . HIS B 1 169 ? 5.293 -18.953 -0.02 1 85.94 169 HIS B C 1
ATOM 4124 O O . HIS B 1 169 ? 5.145 -19.172 1.187 1 85.94 169 HIS B O 1
ATOM 4130 N N . ILE B 1 170 ? 6.289 -19.359 -0.704 1 88.62 170 ILE B N 1
ATOM 4131 C CA . ILE B 1 170 ? 7.387 -20.078 -0.053 1 88.62 170 ILE B CA 1
ATOM 4132 C C . ILE B 1 170 ? 8.586 -19.141 0.089 1 88.62 170 ILE B C 1
ATOM 4134 O O . ILE B 1 170 ? 8.953 -18.438 -0.855 1 88.62 170 ILE B O 1
ATOM 4138 N N . ASN B 1 171 ? 9.148 -19.141 1.271 1 87.38 171 ASN B N 1
ATOM 4139 C CA . ASN B 1 171 ? 10.273 -18.234 1.486 1 87.38 171 ASN B CA 1
ATOM 4140 C C . ASN B 1 171 ? 11.586 -18.859 1.041 1 87.38 171 ASN B C 1
ATOM 4142 O O . ASN B 1 171 ? 11.656 -20.062 0.801 1 87.38 171 ASN B O 1
ATOM 4146 N N . THR B 1 172 ? 12.586 -18.016 0.969 1 85.88 172 THR B N 1
ATOM 4147 C CA . THR B 1 172 ? 13.898 -18.422 0.489 1 85.88 172 THR B CA 1
ATOM 4148 C C . THR B 1 172 ? 14.516 -19.453 1.423 1 85.88 172 THR B C 1
ATOM 4150 O O . THR B 1 172 ? 15.219 -20.375 0.973 1 85.88 172 THR B O 1
ATOM 4153 N N . GLY B 1 173 ? 14.289 -19.297 2.684 1 86.81 173 GLY B N 1
ATOM 4154 C CA . GLY B 1 173 ? 14.789 -20.281 3.641 1 86.81 173 GLY B CA 1
ATOM 4155 C C . GLY B 1 173 ? 14.242 -21.672 3.406 1 86.81 173 GLY B C 1
ATOM 4156 O O . GLY B 1 173 ? 14.992 -22.656 3.451 1 86.81 173 GLY B O 1
ATOM 4157 N N . ASP B 1 174 ? 12.984 -21.766 3.178 1 90.88 174 ASP B N 1
ATOM 4158 C CA . ASP B 1 174 ? 12.344 -23.031 2.896 1 90.88 174 ASP B CA 1
ATOM 4159 C C . ASP B 1 174 ? 12.898 -23.672 1.621 1 90.88 174 ASP B C 1
ATOM 4161 O O . ASP B 1 174 ? 13.117 -24.875 1.564 1 90.88 174 ASP B O 1
ATOM 4165 N N . VAL B 1 175 ? 13.133 -22.859 0.642 1 91.62 175 VAL B N 1
ATOM 4166 C CA . VAL B 1 175 ? 13.656 -23.328 -0.634 1 91.62 175 VAL B CA 1
ATOM 4167 C C . VAL B 1 175 ? 15.07 -23.891 -0.438 1 91.62 175 VAL B C 1
ATOM 4169 O O . VAL B 1 175 ? 15.391 -24.969 -0.934 1 91.62 175 VAL B O 1
ATOM 4172 N N . LEU B 1 176 ? 15.844 -23.156 0.259 1 89.88 176 LEU B N 1
ATOM 4173 C CA . LEU B 1 176 ? 17.219 -23.578 0.516 1 89.88 176 LEU B CA 1
ATOM 4174 C C . LEU B 1 176 ? 17.25 -24.891 1.307 1 89.88 176 LEU B C 1
ATOM 4176 O O . LEU B 1 176 ? 18.031 -25.781 0.994 1 89.88 176 LEU B O 1
ATOM 4180 N N . TRP B 1 177 ? 16.469 -24.953 2.299 1 92.62 177 TRP B N 1
ATOM 4181 C CA . TRP B 1 177 ? 16.375 -26.172 3.094 1 92.62 177 TRP B CA 1
ATOM 4182 C C . TRP B 1 177 ? 15.992 -27.359 2.219 1 92.62 177 TRP B C 1
ATOM 4184 O O . TRP B 1 177 ? 16.594 -28.422 2.328 1 92.62 177 TRP B O 1
ATOM 4194 N N . PHE B 1 178 ? 15.031 -27.141 1.38 1 93.81 178 PHE B N 1
ATOM 4195 C CA . PHE B 1 178 ? 14.539 -28.188 0.491 1 93.81 178 PHE B CA 1
ATOM 4196 C C . PHE B 1 178 ? 15.633 -28.656 -0.461 1 93.81 178 PHE B C 1
ATOM 4198 O O . PHE B 1 178 ? 15.828 -29.859 -0.663 1 93.81 178 PHE B O 1
ATOM 4205 N N . CYS B 1 179 ? 16.344 -27.719 -1.038 1 91.69 179 CYS B N 1
ATOM 4206 C CA . CYS B 1 179 ? 17.422 -28.047 -1.965 1 91.69 179 CYS B CA 1
ATOM 4207 C C . CYS B 1 179 ? 18.531 -28.828 -1.267 1 91.69 179 CYS B C 1
ATOM 4209 O O . CYS B 1 179 ? 19.078 -29.781 -1.834 1 91.69 179 CYS B O 1
ATOM 4211 N N . ARG B 1 180 ? 18.797 -28.469 -0.096 1 91.69 180 ARG B N 1
ATOM 4212 C CA . ARG B 1 180 ? 19.812 -29.188 0.677 1 91.69 180 ARG B CA 1
ATOM 4213 C C . ARG B 1 180 ? 19.344 -30.594 1.039 1 91.69 180 ARG B C 1
ATOM 4215 O O . ARG B 1 180 ? 20.094 -31.547 0.918 1 91.69 180 ARG B O 1
ATOM 4222 N N . LYS B 1 181 ? 18.172 -30.656 1.476 1 93.56 181 LYS B N 1
ATOM 4223 C CA . LYS B 1 181 ? 17.594 -31.938 1.904 1 93.56 181 LYS B CA 1
ATOM 4224 C C . LYS B 1 181 ? 17.656 -32.969 0.788 1 93.56 181 LYS B C 1
ATOM 4226 O O . LYS B 1 181 ? 17.906 -34.156 1.043 1 93.56 181 LYS B O 1
ATOM 4231 N N . PHE B 1 182 ? 17.453 -32.562 -0.396 1 92.44 182 PHE B N 1
ATOM 4232 C CA . PHE B 1 182 ? 17.391 -33.5 -1.517 1 92.44 182 PHE B CA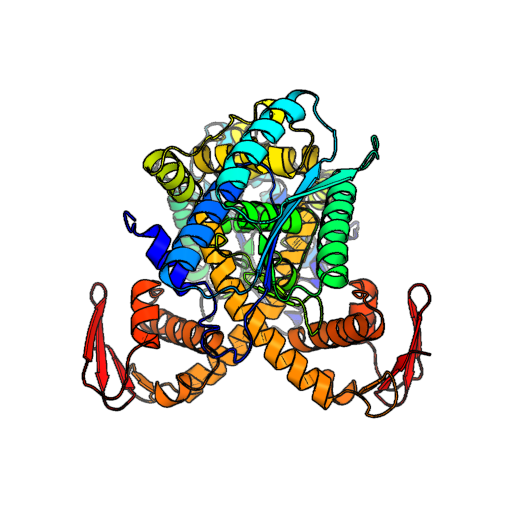 1
ATOM 4233 C C . PHE B 1 182 ? 18.656 -33.406 -2.361 1 92.44 182 PHE B C 1
ATOM 4235 O O . PHE B 1 182 ? 18.688 -33.938 -3.479 1 92.44 182 PHE B O 1
ATOM 4242 N N . ASN B 1 183 ? 19.641 -32.688 -1.939 1 88.19 183 ASN B N 1
ATOM 4243 C CA . ASN B 1 183 ? 20.953 -32.562 -2.574 1 88.19 183 ASN B CA 1
ATOM 4244 C C . ASN B 1 183 ? 20.828 -32.094 -4.02 1 88.19 183 ASN B C 1
ATOM 4246 O O . ASN B 1 183 ? 21.422 -32.688 -4.922 1 88.19 183 ASN B O 1
ATOM 4250 N N . LEU B 1 184 ? 20.078 -31.125 -4.176 1 87.25 184 LEU B N 1
ATOM 4251 C CA . LEU B 1 184 ? 19.953 -30.562 -5.512 1 87.25 184 LEU B CA 1
ATOM 4252 C C . LEU B 1 184 ? 21.188 -29.734 -5.875 1 87.25 184 LEU B C 1
ATOM 4254 O O . LEU B 1 184 ? 21.812 -29.125 -5.004 1 87.25 184 LEU B O 1
ATOM 4258 N N . PRO B 1 185 ? 21.609 -29.719 -7.086 1 82.38 185 PRO B N 1
ATOM 4259 C CA . PRO B 1 185 ? 22.828 -29.031 -7.5 1 82.38 185 PRO B CA 1
ATOM 4260 C C . PRO B 1 185 ? 22.641 -27.516 -7.566 1 82.38 185 PRO B C 1
ATOM 4262 O O . PRO B 1 185 ? 22.391 -26.969 -8.641 1 82.38 185 PRO B O 1
ATOM 4265 N N . ILE B 1 186 ? 22.812 -26.844 -6.453 1 77.19 186 ILE B N 1
ATOM 4266 C CA . ILE B 1 186 ? 22.656 -25.391 -6.398 1 77.19 186 ILE B CA 1
ATOM 4267 C C . ILE B 1 186 ? 24 -24.719 -6.742 1 77.19 186 ILE B C 1
ATOM 4269 O O . ILE B 1 186 ? 25.047 -25.172 -6.289 1 77.19 186 ILE B O 1
ATOM 4273 N N . TRP B 1 187 ? 24 -23.875 -7.781 1 63.75 187 TRP B N 1
ATOM 4274 C CA . TRP B 1 187 ? 25.219 -23.141 -8.125 1 63.75 187 TRP B CA 1
ATOM 4275 C C . TRP B 1 187 ? 25.172 -21.719 -7.598 1 63.75 187 TRP B C 1
ATOM 4277 O O . TRP B 1 187 ? 24.094 -21.109 -7.523 1 63.75 187 TRP B O 1
ATOM 4287 N N . SER B 1 188 ? 26.203 -21.375 -6.77 1 55.09 188 SER B N 1
ATOM 4288 C CA . SER B 1 188 ? 26.266 -20 -6.281 1 55.09 188 SER B CA 1
ATOM 4289 C C . SER B 1 188 ? 26.328 -19 -7.434 1 55.09 188 SER B C 1
ATOM 4291 O O . SER B 1 188 ? 27.125 -19.156 -8.352 1 55.09 188 SER B O 1
ATOM 4293 N N . ASP B 1 189 ? 25.312 -18.578 -7.852 1 50.38 189 ASP B N 1
ATOM 4294 C CA . ASP B 1 189 ? 25.312 -17.547 -8.898 1 50.38 189 ASP B CA 1
ATOM 4295 C C . ASP B 1 189 ? 26.266 -16.422 -8.555 1 50.38 189 ASP B C 1
ATOM 4297 O O . ASP B 1 189 ? 26 -15.617 -7.652 1 50.38 189 ASP B O 1
ATOM 4301 N N . LYS B 1 190 ? 27.562 -16.672 -8.664 1 45.97 190 LYS B N 1
ATOM 4302 C CA . LYS B 1 190 ? 28.516 -15.586 -8.43 1 45.97 190 LYS B CA 1
ATOM 4303 C C . LYS B 1 190 ? 28.078 -14.305 -9.117 1 45.97 190 LYS B C 1
ATOM 4305 O O . LYS B 1 190 ? 28.547 -13.211 -8.781 1 45.97 190 LYS B O 1
ATOM 4310 N N . THR B 1 191 ? 27.594 -14.367 -10.289 1 45.81 191 THR B N 1
ATOM 4311 C CA . THR B 1 191 ? 27.422 -13.148 -11.078 1 45.81 191 THR B CA 1
ATOM 4312 C C . THR B 1 191 ? 26.359 -12.25 -10.445 1 45.81 191 THR B C 1
ATOM 4314 O O . THR B 1 191 ? 25.906 -11.289 -11.07 1 45.81 191 THR B O 1
ATOM 4317 N N . ASN B 1 192 ? 25.656 -12.812 -9.523 1 47.16 192 ASN B N 1
ATOM 4318 C CA . ASN B 1 192 ? 24.531 -12.094 -8.938 1 47.16 192 ASN B CA 1
ATOM 4319 C C . ASN B 1 192 ? 24.922 -10.672 -8.531 1 47.16 192 ASN B C 1
ATOM 4321 O O . ASN B 1 192 ? 24.078 -9.898 -8.078 1 47.16 192 ASN B O 1
ATOM 4325 N N . PHE B 1 193 ? 26.312 -10.453 -8.594 1 46.41 193 PHE B N 1
ATOM 4326 C CA . PHE B 1 193 ? 26.734 -9.258 -7.887 1 46.41 193 PHE B CA 1
ATOM 4327 C C . PHE B 1 193 ? 26.641 -8.031 -8.781 1 46.41 193 PHE B C 1
ATOM 4329 O O . PHE B 1 193 ? 27.141 -6.957 -8.438 1 46.41 193 PHE B O 1
ATOM 4336 N N . TYR B 1 194 ? 26.312 -8.328 -10.039 1 51.03 194 TYR B N 1
ATOM 4337 C CA . TYR B 1 194 ? 26.281 -7.027 -10.688 1 51.03 194 TYR B CA 1
ATOM 4338 C C . TYR B 1 194 ? 25.062 -6.23 -10.242 1 51.03 194 TYR B C 1
ATOM 4340 O O . TYR B 1 194 ? 23.922 -6.574 -10.602 1 51.03 194 TYR B O 1
ATOM 4348 N N . TYR B 1 195 ? 25.328 -5.434 -9.328 1 56.19 195 TYR B N 1
ATOM 4349 C CA . TYR B 1 195 ? 24.391 -4.516 -8.695 1 56.19 195 TYR B CA 1
ATOM 4350 C C . TYR B 1 195 ? 23.766 -3.584 -9.734 1 56.19 195 TYR B C 1
ATOM 4352 O O . TYR B 1 195 ? 23.062 -2.637 -9.375 1 56.19 195 TYR B O 1
ATOM 4360 N N . THR B 1 196 ? 24.016 -3.912 -11.047 1 61.34 196 THR B N 1
ATOM 4361 C CA . THR B 1 196 ? 23.469 -2.959 -12.008 1 61.34 196 THR B CA 1
ATOM 4362 C C . THR B 1 196 ? 21.984 -3.223 -12.234 1 61.34 196 THR B C 1
ATOM 4364 O O . THR B 1 196 ? 21.266 -2.379 -12.797 1 61.34 196 THR B O 1
ATOM 4367 N N . ASN B 1 197 ? 21.516 -4.254 -11.695 1 80.19 197 ASN B N 1
ATOM 4368 C CA . ASN B 1 197 ? 20.109 -4.574 -11.844 1 80.19 197 ASN B CA 1
ATOM 4369 C C . ASN B 1 197 ? 19.312 -4.211 -10.586 1 80.19 197 ASN B C 1
ATOM 4371 O O . ASN B 1 197 ? 19.781 -4.426 -9.469 1 80.19 197 ASN B O 1
ATOM 4375 N N . PHE B 1 198 ? 18.219 -3.529 -10.805 1 86.81 198 PHE B N 1
ATOM 4376 C CA . PHE B 1 198 ? 17.375 -3.053 -9.711 1 86.81 198 PHE B CA 1
ATOM 4377 C C . PHE B 1 198 ? 17 -4.195 -8.773 1 86.81 198 PHE B C 1
ATOM 4379 O O . PHE B 1 198 ? 17.016 -4.035 -7.551 1 86.81 198 PHE B O 1
ATOM 4386 N N . ARG B 1 199 ? 16.812 -5.316 -9.305 1 84.12 199 ARG B N 1
ATOM 4387 C CA . ARG B 1 199 ? 16.375 -6.449 -8.492 1 84.12 199 ARG B CA 1
ATOM 4388 C C . ARG B 1 199 ? 17.5 -6.969 -7.617 1 84.12 199 ARG B C 1
ATOM 4390 O O . ARG B 1 199 ? 17.297 -7.289 -6.445 1 84.12 199 ARG B O 1
ATOM 4397 N N . ASN B 1 200 ? 18.672 -7.062 -8.219 1 84.88 200 ASN B N 1
ATOM 4398 C CA . ASN B 1 200 ? 19.844 -7.508 -7.457 1 84.88 200 ASN B CA 1
ATOM 4399 C C . ASN B 1 200 ? 20.172 -6.531 -6.328 1 84.88 200 ASN B C 1
ATOM 4401 O O . ASN B 1 200 ? 20.547 -6.953 -5.23 1 84.88 200 ASN B O 1
ATOM 4405 N N . ARG B 1 201 ? 20 -5.312 -6.688 1 90.69 201 ARG B N 1
ATOM 4406 C CA . ARG B 1 201 ? 20.266 -4.297 -5.676 1 90.69 201 ARG B CA 1
ATOM 4407 C C . ARG B 1 201 ? 19.281 -4.395 -4.523 1 90.69 201 ARG B C 1
ATOM 4409 O O . ARG B 1 201 ? 19.656 -4.242 -3.359 1 90.69 201 ARG B O 1
ATOM 4416 N N . ILE B 1 202 ? 18.047 -4.656 -4.828 1 93.12 202 ILE B N 1
ATOM 4417 C CA . ILE B 1 202 ? 17.031 -4.82 -3.793 1 93.12 202 ILE B CA 1
ATOM 4418 C C . ILE B 1 202 ? 17.344 -6.055 -2.949 1 93.12 202 ILE B C 1
ATOM 4420 O O . ILE B 1 202 ? 17.359 -5.988 -1.719 1 93.12 202 ILE B O 1
ATOM 4424 N N . ARG B 1 203 ? 17.688 -7.062 -3.602 1 87.5 203 ARG B N 1
ATOM 4425 C CA . ARG B 1 203 ? 17.859 -8.359 -2.953 1 87.5 203 ARG B CA 1
ATOM 4426 C C . ARG B 1 203 ? 19.109 -8.383 -2.078 1 87.5 203 ARG B C 1
ATOM 4428 O O . ARG B 1 203 ? 19.078 -8.906 -0.962 1 87.5 203 ARG B O 1
ATOM 4435 N N . TYR B 1 204 ? 20.141 -7.785 -2.539 1 89.25 204 TYR B N 1
ATOM 4436 C CA . TYR B 1 204 ? 21.422 -8.031 -1.889 1 89.25 204 TYR B CA 1
ATOM 4437 C C . TYR B 1 204 ? 21.891 -6.805 -1.117 1 89.25 204 TYR B C 1
ATOM 4439 O O . TYR B 1 204 ? 22.812 -6.891 -0.293 1 89.25 204 TYR B O 1
ATOM 4447 N N . GLU B 1 205 ? 21.266 -5.68 -1.329 1 93.31 205 GLU B N 1
ATOM 4448 C CA . GLU B 1 205 ? 21.688 -4.465 -0.635 1 93.31 205 GLU B CA 1
ATOM 4449 C C . GLU B 1 205 ? 20.531 -3.881 0.185 1 93.31 205 GLU B C 1
ATOM 4451 O O . GLU B 1 205 ? 20.625 -3.795 1.412 1 93.31 205 GLU B O 1
ATOM 4456 N N . LEU B 1 206 ? 19.469 -3.621 -0.45 1 94.94 206 LEU B N 1
ATOM 4457 C CA . LEU B 1 206 ? 18.391 -2.896 0.2 1 94.94 206 LEU B CA 1
ATOM 4458 C C . LEU B 1 206 ? 17.734 -3.746 1.291 1 94.94 206 LEU B C 1
ATOM 4460 O O . LEU B 1 206 ? 17.609 -3.303 2.436 1 94.94 206 LEU B O 1
ATOM 4464 N N . LEU B 1 207 ? 17.375 -4.914 0.931 1 94.31 207 LEU B N 1
ATOM 4465 C CA . LEU B 1 207 ? 16.656 -5.75 1.88 1 94.31 207 LEU B CA 1
ATOM 4466 C C . LEU B 1 207 ? 17.516 -6.078 3.092 1 94.31 207 LEU B C 1
ATOM 4468 O O . LEU B 1 207 ? 17.078 -5.93 4.234 1 94.31 207 LEU B O 1
ATOM 4472 N N . PRO B 1 208 ? 18.797 -6.496 2.873 1 94.31 208 PRO B N 1
ATOM 4473 C CA . PRO B 1 208 ? 19.656 -6.707 4.043 1 94.31 208 PRO B CA 1
ATOM 4474 C C . PRO B 1 208 ? 19.812 -5.453 4.898 1 94.31 208 PRO B C 1
ATOM 4476 O O . PRO B 1 208 ? 19.812 -5.539 6.129 1 94.31 208 PRO B O 1
ATOM 4479 N N . TYR B 1 209 ? 19.891 -4.344 4.242 1 94.88 209 TYR B N 1
ATOM 4480 C CA . TYR B 1 209 ? 19.984 -3.066 4.941 1 94.88 209 TYR B CA 1
ATOM 4481 C C . TYR B 1 209 ? 18.734 -2.82 5.789 1 94.88 209 TYR B C 1
ATOM 4483 O O . TYR B 1 209 ? 18.844 -2.459 6.961 1 94.88 209 TYR B O 1
ATOM 4491 N N . LEU B 1 210 ? 17.609 -3.043 5.285 1 96 210 LEU B N 1
ATOM 4492 C CA . LEU B 1 210 ? 16.344 -2.822 5.988 1 96 210 LEU B CA 1
ATOM 4493 C C . LEU B 1 210 ? 16.188 -3.795 7.152 1 96 210 LEU B C 1
ATOM 4495 O O . LEU B 1 210 ? 15.727 -3.412 8.227 1 96 210 LEU B O 1
ATOM 4499 N N . LYS B 1 211 ? 16.594 -5.023 6.953 1 94.5 211 LYS B N 1
ATOM 4500 C CA . LYS B 1 211 ? 16.516 -6.043 7.996 1 94.5 211 LYS B CA 1
ATOM 4501 C C . LYS B 1 211 ? 17.422 -5.695 9.172 1 94.5 211 LYS B C 1
ATOM 4503 O O . LYS B 1 211 ? 17.047 -5.867 10.328 1 94.5 211 LYS B O 1
ATOM 4508 N N . GLU B 1 212 ? 18.5 -5.184 8.852 1 93.75 212 GLU B N 1
ATOM 4509 C CA . GLU B 1 212 ? 19.516 -4.902 9.867 1 93.75 212 GLU B CA 1
ATOM 4510 C C . GLU B 1 212 ? 19.156 -3.666 10.68 1 93.75 212 GLU B C 1
ATOM 4512 O O . GLU B 1 212 ? 19.281 -3.67 11.906 1 93.75 212 GLU B O 1
ATOM 4517 N N . TYR B 1 213 ? 18.656 -2.662 10.086 1 92.12 213 TYR B N 1
ATOM 4518 C CA . TYR B 1 213 ? 18.594 -1.366 10.758 1 92.12 213 TYR B CA 1
ATOM 4519 C C . TYR B 1 213 ? 17.156 -1.028 11.141 1 92.12 213 TYR B C 1
ATOM 4521 O O . TYR B 1 213 ? 16.922 -0.139 11.969 1 92.12 213 TYR B O 1
ATOM 4529 N N . PHE B 1 214 ? 16.219 -1.696 10.586 1 92.88 214 PHE B N 1
ATOM 4530 C CA . PHE B 1 214 ? 14.852 -1.292 10.859 1 92.88 214 PHE B CA 1
ATOM 4531 C C . PHE B 1 214 ? 14.07 -2.426 11.516 1 92.88 214 PHE B C 1
ATOM 4533 O O . PHE B 1 214 ? 13.602 -2.287 12.648 1 92.88 214 PHE B O 1
ATOM 4540 N N . HIS B 1 215 ? 13.922 -3.553 10.812 1 93.38 215 HIS B N 1
ATOM 4541 C CA . HIS B 1 215 ? 13.156 -4.652 11.383 1 93.38 215 HIS B CA 1
ATOM 4542 C C . HIS B 1 215 ? 13.57 -5.988 10.773 1 93.38 215 HIS B C 1
ATOM 4544 O O . HIS B 1 215 ? 13.523 -6.16 9.555 1 93.38 215 HIS B O 1
ATOM 4550 N N . PRO B 1 216 ? 13.82 -6.988 11.578 1 93.62 216 PRO B N 1
ATOM 4551 C CA . PRO B 1 216 ? 14.289 -8.273 11.055 1 93.62 216 PRO B CA 1
ATOM 4552 C C . PRO B 1 216 ? 13.227 -9 10.242 1 93.62 216 PRO B C 1
ATOM 4554 O O . PRO B 1 216 ? 13.555 -9.797 9.359 1 93.62 216 PRO B O 1
ATOM 4557 N N . LYS B 1 217 ? 11.984 -8.766 10.477 1 93.56 217 LYS B N 1
ATOM 4558 C CA . LYS B 1 217 ? 10.891 -9.469 9.805 1 93.56 217 LYS B CA 1
ATOM 4559 C C . LYS B 1 217 ? 10.258 -8.602 8.727 1 93.56 217 LYS B C 1
ATOM 4561 O O . LYS B 1 217 ? 9.062 -8.703 8.461 1 93.56 217 LYS B O 1
ATOM 4566 N N . ILE B 1 218 ? 11.055 -7.801 8.125 1 93.94 218 ILE B N 1
ATOM 4567 C CA . ILE B 1 218 ? 10.531 -6.832 7.168 1 93.94 218 ILE B CA 1
ATOM 4568 C C . ILE B 1 218 ? 9.906 -7.559 5.98 1 93.94 218 ILE B C 1
ATOM 4570 O O . ILE B 1 218 ? 8.852 -7.156 5.484 1 93.94 218 ILE B O 1
ATOM 4574 N N . GLU B 1 219 ? 10.508 -8.57 5.445 1 92.12 219 GLU B N 1
ATOM 4575 C CA . GLU B 1 219 ? 9.969 -9.297 4.301 1 92.12 219 GLU B CA 1
ATOM 4576 C C . GLU B 1 219 ? 8.602 -9.891 4.617 1 92.12 219 GLU B C 1
ATOM 4578 O O . GLU B 1 219 ? 7.664 -9.758 3.83 1 92.12 219 GLU B O 1
ATOM 4583 N N . SER B 1 220 ? 8.531 -10.516 5.773 1 91.81 220 SER B N 1
ATOM 4584 C CA . SER B 1 220 ? 7.262 -11.094 6.195 1 91.81 220 SER B CA 1
ATOM 4585 C C . SER B 1 220 ? 6.195 -10.023 6.379 1 91.81 220 SER B C 1
ATOM 4587 O O . SER B 1 220 ? 5.027 -10.234 6.055 1 91.81 220 SER B O 1
ATOM 4589 N N . ASN B 1 221 ? 6.602 -8.898 6.875 1 93.19 221 ASN B N 1
ATOM 4590 C CA . ASN B 1 221 ? 5.672 -7.793 7.074 1 93.19 221 ASN B CA 1
ATOM 4591 C C . ASN B 1 221 ? 5.148 -7.254 5.742 1 93.19 221 ASN B C 1
ATOM 4593 O O . ASN B 1 221 ? 3.961 -6.961 5.609 1 93.19 221 ASN B O 1
ATOM 4597 N N . ILE B 1 222 ? 6.035 -7.176 4.801 1 92.81 222 ILE B N 1
ATOM 4598 C CA . ILE B 1 222 ? 5.641 -6.703 3.479 1 92.81 222 ILE B CA 1
ATOM 4599 C C . ILE B 1 222 ? 4.691 -7.707 2.832 1 92.81 222 ILE B C 1
ATOM 4601 O O . ILE B 1 222 ? 3.689 -7.324 2.227 1 92.81 222 ILE B O 1
ATOM 4605 N N . ILE B 1 223 ? 4.992 -8.953 3.012 1 91.69 223 ILE B N 1
ATOM 4606 C CA . ILE B 1 223 ? 4.152 -10 2.441 1 91.69 223 ILE B CA 1
ATOM 4607 C C . ILE B 1 223 ? 2.762 -9.938 3.066 1 91.69 223 ILE B C 1
ATOM 4609 O O . ILE B 1 223 ? 1.754 -10.078 2.369 1 91.69 223 ILE B O 1
ATOM 4613 N N . ASN B 1 224 ? 2.725 -9.758 4.352 1 90.38 224 ASN B N 1
ATOM 4614 C CA . ASN B 1 224 ? 1.44 -9.617 5.027 1 90.38 224 ASN B CA 1
ATOM 4615 C C . ASN B 1 224 ? 0.668 -8.406 4.508 1 90.38 224 ASN B C 1
ATOM 4617 O O . ASN B 1 224 ? -0.543 -8.477 4.297 1 90.38 224 ASN B O 1
ATOM 4621 N N . PHE B 1 225 ? 1.348 -7.375 4.332 1 92.12 225 PHE B N 1
ATOM 4622 C CA . PHE B 1 225 ? 0.743 -6.172 3.77 1 92.12 225 PHE B CA 1
ATOM 4623 C C . PHE B 1 225 ? 0.164 -6.453 2.389 1 92.12 225 PHE B C 1
ATOM 4625 O O . PHE B 1 225 ? -0.958 -6.043 2.084 1 92.12 225 PHE B O 1
ATOM 4632 N N . LEU B 1 226 ? 0.953 -7.09 1.588 1 91.5 226 LEU B N 1
ATOM 4633 C CA . LEU B 1 226 ? 0.52 -7.414 0.232 1 91.5 226 LEU B CA 1
ATOM 4634 C C . LEU B 1 226 ? -0.707 -8.32 0.253 1 91.5 226 LEU B C 1
ATOM 4636 O O . LEU B 1 226 ? -1.619 -8.156 -0.56 1 91.5 226 LEU B O 1
ATOM 4640 N N . SER B 1 227 ? -0.722 -9.266 1.141 1 89.56 227 SER B N 1
ATOM 4641 C CA . SER B 1 227 ? -1.852 -10.18 1.27 1 89.56 227 SER B CA 1
ATOM 4642 C C . SER B 1 227 ? -3.123 -9.438 1.659 1 89.56 227 SER B C 1
ATOM 4644 O O . SER B 1 227 ? -4.18 -9.633 1.054 1 89.56 227 SER B O 1
ATOM 4646 N N . LEU B 1 228 ? -3.031 -8.555 2.578 1 90.25 228 LEU B N 1
ATOM 4647 C CA . LEU B 1 228 ? -4.172 -7.762 3.018 1 90.25 228 LEU B CA 1
ATOM 4648 C C . LEU B 1 228 ? -4.645 -6.828 1.908 1 90.25 228 LEU B C 1
ATOM 4650 O O . LEU B 1 228 ? -5.848 -6.723 1.648 1 90.25 228 LEU B O 1
ATOM 4654 N N . SER B 1 229 ? -3.703 -6.223 1.281 1 91.75 229 SER B N 1
ATOM 4655 C CA . SER B 1 229 ? -4.02 -5.281 0.211 1 91.75 229 SER B CA 1
ATOM 4656 C C . SER B 1 229 ? -4.695 -5.984 -0.962 1 91.75 229 SER B C 1
ATOM 4658 O O . SER B 1 229 ? -5.555 -5.402 -1.629 1 91.75 229 SER B O 1
ATOM 4660 N N . SER B 1 230 ? -4.246 -7.203 -1.216 1 91.25 230 SER B N 1
ATOM 4661 C CA . SER B 1 230 ? -4.82 -7.961 -2.322 1 91.25 230 SER B CA 1
ATOM 4662 C C . SER B 1 230 ? -6.301 -8.242 -2.088 1 91.25 230 SER B C 1
ATOM 4664 O O . SER B 1 230 ? -7.105 -8.18 -3.02 1 91.25 230 SER B O 1
ATOM 4666 N N . ILE B 1 231 ? -6.668 -8.547 -0.894 1 92.19 231 ILE B N 1
ATOM 4667 C CA . ILE B 1 231 ? -8.055 -8.812 -0.53 1 92.19 231 ILE B CA 1
ATOM 4668 C C . ILE B 1 231 ? -8.891 -7.547 -0.724 1 92.19 231 ILE B C 1
ATOM 4670 O O . ILE B 1 231 ? -9.977 -7.598 -1.303 1 92.19 231 ILE B O 1
ATOM 4674 N N . GLU B 1 232 ? -8.375 -6.492 -0.297 1 94 232 GLU B N 1
ATOM 4675 C CA . GLU B 1 232 ? -9.078 -5.223 -0.41 1 94 232 GLU B CA 1
ATOM 4676 C C . GLU B 1 232 ? -9.172 -4.766 -1.864 1 94 232 GLU B C 1
ATOM 4678 O O . GLU B 1 232 ? -10.195 -4.238 -2.291 1 94 232 GLU B O 1
ATOM 4683 N N . ASN B 1 233 ? -8.102 -4.977 -2.553 1 93.19 233 ASN B N 1
ATOM 4684 C CA . ASN B 1 233 ? -8.109 -4.656 -3.977 1 93.19 233 ASN B CA 1
ATOM 4685 C C . ASN B 1 233 ? -9.172 -5.461 -4.727 1 93.19 233 ASN B C 1
ATOM 4687 O O . ASN B 1 233 ? -9.828 -4.941 -5.633 1 93.19 233 ASN B O 1
ATOM 4691 N N . GLU B 1 234 ? -9.266 -6.703 -4.383 1 93.44 234 GLU B N 1
ATOM 4692 C CA . GLU B 1 234 ? -10.25 -7.562 -5.035 1 93.44 234 GLU B CA 1
ATOM 4693 C C . GLU B 1 234 ? -11.672 -7.059 -4.797 1 93.44 234 GLU B C 1
ATOM 4695 O O . GLU B 1 234 ? -12.508 -7.094 -5.699 1 93.44 234 GLU B O 1
ATOM 4700 N N . TYR B 1 235 ? -11.93 -6.609 -3.629 1 96.38 235 TYR B N 1
ATOM 4701 C CA . TYR B 1 235 ? -13.234 -6.047 -3.305 1 96.38 235 TYR B CA 1
ATOM 4702 C C . TYR B 1 235 ? -13.562 -4.867 -4.211 1 96.38 235 TYR B C 1
ATOM 4704 O O . TYR B 1 235 ? -14.648 -4.805 -4.789 1 96.38 235 TYR B O 1
ATOM 4712 N N . ILE B 1 236 ? -12.617 -3.967 -4.359 1 96.44 236 ILE B N 1
ATOM 4713 C CA . ILE B 1 236 ? -12.828 -2.775 -5.172 1 96.44 236 ILE B CA 1
ATOM 4714 C C . ILE B 1 236 ? -12.953 -3.168 -6.641 1 96.44 236 ILE B C 1
ATOM 4716 O O . ILE B 1 236 ? -13.805 -2.639 -7.359 1 96.44 236 ILE B O 1
ATOM 4720 N N . LYS B 1 237 ? -12.102 -4.07 -7.027 1 93.94 237 LYS B N 1
ATOM 4721 C CA . LYS B 1 237 ? -12.117 -4.531 -8.414 1 93.94 237 LYS B CA 1
ATOM 4722 C C . LYS B 1 237 ? -13.469 -5.137 -8.773 1 93.94 237 LYS B C 1
ATOM 4724 O O . LYS B 1 237 ? -14.039 -4.816 -9.82 1 93.94 237 LYS B O 1
ATOM 4729 N N . GLN B 1 238 ? -14 -5.988 -7.898 1 95.88 238 GLN B N 1
ATOM 4730 C CA . GLN B 1 238 ? -15.289 -6.629 -8.141 1 95.88 238 GLN B CA 1
ATOM 4731 C C . GLN B 1 238 ? -16.406 -5.59 -8.289 1 95.88 238 GLN B C 1
ATOM 4733 O O . GLN B 1 238 ? -17.219 -5.676 -9.203 1 95.88 238 GLN B O 1
ATOM 4738 N N . ASN B 1 239 ? -16.375 -4.668 -7.414 1 97.06 239 ASN B N 1
ATOM 4739 C CA . ASN B 1 239 ? -17.391 -3.635 -7.465 1 97.06 239 ASN B CA 1
ATOM 4740 C C . ASN B 1 239 ? -17.219 -2.727 -8.68 1 97.06 239 ASN B C 1
ATOM 4742 O O . ASN B 1 239 ? -18.203 -2.252 -9.258 1 97.06 239 ASN B O 1
ATOM 4746 N N . SER B 1 240 ? -15.992 -2.479 -9.07 1 96.81 240 SER B N 1
ATOM 4747 C CA . SER B 1 240 ? -15.719 -1.656 -10.242 1 96.81 240 SER B CA 1
ATOM 4748 C C . SER B 1 240 ? -16.172 -2.352 -11.523 1 96.81 240 SER B C 1
ATOM 4750 O O . SER B 1 240 ? -16.703 -1.711 -12.43 1 96.81 240 SER B O 1
ATOM 4752 N N . ILE B 1 241 ? -15.914 -3.623 -11.547 1 96.12 241 ILE B N 1
ATOM 4753 C CA . ILE B 1 241 ? -16.312 -4.395 -12.727 1 96.12 241 ILE B CA 1
ATOM 4754 C C . ILE B 1 241 ? -17.828 -4.395 -12.852 1 96.12 241 ILE B C 1
ATOM 4756 O O . ILE B 1 241 ? -18.359 -4.199 -13.945 1 96.12 241 ILE B O 1
ATOM 4760 N N . LYS B 1 242 ? -18.516 -4.625 -11.75 1 97 242 LYS B N 1
ATOM 4761 C CA . LYS B 1 242 ? -19.984 -4.578 -11.75 1 97 242 LYS B CA 1
ATOM 4762 C C . LYS B 1 242 ? -20.484 -3.234 -12.258 1 97 242 LYS B C 1
ATOM 4764 O O . LYS B 1 242 ? -21.406 -3.186 -13.086 1 97 242 LYS B O 1
ATOM 4769 N N . LEU B 1 243 ? -19.906 -2.186 -11.812 1 97.06 243 LEU B N 1
ATOM 4770 C CA . LEU B 1 243 ? -20.297 -0.838 -12.211 1 97.06 243 LEU B CA 1
ATOM 4771 C C . LEU B 1 243 ? -19.984 -0.587 -13.68 1 97.06 243 LEU B C 1
ATOM 4773 O O . LEU B 1 243 ? -20.766 0.059 -14.383 1 97.06 243 LEU B O 1
ATOM 4777 N N . TYR B 1 244 ? -18.859 -1.069 -14.094 1 96.56 244 TYR B N 1
ATOM 4778 C CA . TYR B 1 244 ? -18.469 -0.936 -15.492 1 96.56 244 TYR B CA 1
ATOM 4779 C C . TYR B 1 244 ? -19.484 -1.622 -16.406 1 96.56 244 TYR B C 1
ATOM 4781 O O . TYR B 1 244 ? -19.938 -1.037 -17.391 1 96.56 244 TYR B O 1
ATOM 4789 N N . LEU B 1 245 ? -19.844 -2.816 -16.016 1 96.06 245 LEU B N 1
ATOM 4790 C CA . LEU B 1 245 ? -20.797 -3.59 -16.812 1 96.06 245 LEU B CA 1
ATOM 4791 C C . LEU B 1 245 ? -22.156 -2.92 -16.828 1 96.06 245 LEU B C 1
ATOM 4793 O O . LEU B 1 245 ? -22.859 -2.961 -17.844 1 96.06 245 LEU B O 1
ATOM 4797 N N . ALA B 1 246 ? -22.5 -2.281 -15.773 1 95.94 246 ALA B N 1
ATOM 4798 C CA . ALA B 1 246 ? -23.781 -1.596 -15.672 1 95.94 246 ALA B CA 1
ATOM 4799 C C . ALA B 1 246 ? -23.781 -0.302 -16.484 1 95.94 246 ALA B C 1
ATOM 4801 O O . ALA B 1 246 ? -24.844 0.205 -16.859 1 95.94 246 ALA B O 1
ATOM 4802 N N . SER B 1 247 ? -22.656 0.245 -16.75 1 95.88 247 SER B N 1
ATOM 4803 C CA . SER B 1 247 ? -22.578 1.569 -1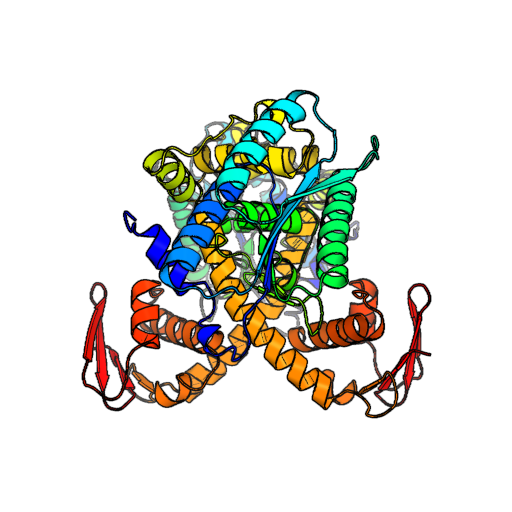7.359 1 95.88 247 SER B CA 1
ATOM 4804 C C . SER B 1 247 ? -22.156 1.482 -18.828 1 95.88 247 SER B C 1
ATOM 4806 O O . SER B 1 247 ? -22.281 2.461 -19.578 1 95.88 247 SER B O 1
ATOM 4808 N N . ARG B 1 248 ? -21.625 0.368 -19.219 1 95.25 248 ARG B N 1
ATOM 4809 C CA . ARG B 1 248 ? -21.062 0.234 -20.562 1 95.25 248 ARG B CA 1
ATOM 4810 C C . ARG B 1 248 ? -22.172 0.17 -21.609 1 95.25 248 ARG B C 1
ATOM 4812 O O . ARG B 1 248 ? -23.266 -0.35 -21.344 1 95.25 248 ARG B O 1
ATOM 4819 N N . HIS B 1 249 ? -21.906 0.702 -22.766 1 92.81 249 HIS B N 1
ATOM 4820 C CA . HIS B 1 249 ? -22.859 0.644 -23.875 1 92.81 249 HIS B CA 1
ATOM 4821 C C . HIS B 1 249 ? -22.844 -0.728 -24.547 1 92.81 249 HIS B C 1
ATOM 4823 O O . HIS B 1 249 ? -21.781 -1.365 -24.641 1 92.81 249 HIS B O 1
ATOM 4829 N N . SER B 1 250 ? -23.938 -1.105 -25.062 1 90.31 250 SER B N 1
ATOM 4830 C CA . SER B 1 250 ? -24.078 -2.449 -25.609 1 90.31 250 SER B CA 1
ATOM 4831 C C . SER B 1 250 ? -23.375 -2.566 -26.953 1 90.31 250 SER B C 1
ATOM 4833 O O . SER B 1 250 ? -22.906 -3.643 -27.328 1 90.31 250 SER B O 1
ATOM 4835 N N . HIS B 1 251 ? -23.234 -1.499 -27.703 1 89.06 251 HIS B N 1
ATOM 4836 C CA . HIS B 1 251 ? -22.766 -1.621 -29.078 1 89.06 251 HIS B CA 1
ATOM 4837 C C . HIS B 1 251 ? -21.562 -0.728 -29.328 1 89.06 251 HIS B C 1
ATOM 4839 O O . HIS B 1 251 ? -20.734 -1.031 -30.188 1 89.06 251 HIS B O 1
ATOM 4845 N N . TYR B 1 252 ? -21.469 0.306 -28.625 1 89 252 TYR B N 1
ATOM 4846 C CA . TYR B 1 252 ? -20.422 1.283 -28.891 1 89 252 TYR B CA 1
ATOM 4847 C C . TYR B 1 252 ? -19.375 1.271 -27.781 1 89 252 TYR B C 1
ATOM 4849 O O . TYR B 1 252 ? -19.641 0.761 -26.688 1 89 252 TYR B O 1
ATOM 4857 N N . ILE B 1 253 ? -18.219 1.743 -28.094 1 93.44 253 ILE B N 1
ATOM 4858 C CA . ILE B 1 253 ? -17.188 1.959 -27.078 1 93.44 253 ILE B CA 1
ATOM 4859 C C . ILE B 1 253 ? -17.5 3.225 -26.281 1 93.44 253 ILE B C 1
ATOM 4861 O O . ILE B 1 253 ? -17 4.305 -26.594 1 93.44 253 ILE B O 1
ATOM 4865 N N . ALA B 1 254 ? -18.438 3.025 -25.359 1 94.56 254 ALA B N 1
ATOM 4866 C CA . ALA B 1 254 ? -18.938 4.16 -24.594 1 94.56 254 ALA B CA 1
ATOM 4867 C C . ALA B 1 254 ? -19.391 3.725 -23.203 1 94.56 254 ALA B C 1
ATOM 4869 O O . ALA B 1 254 ? -19.734 2.562 -22.984 1 94.56 254 ALA B O 1
ATOM 4870 N N . ILE B 1 255 ? -19.297 4.664 -22.297 1 94.44 255 ILE B N 1
ATOM 4871 C CA . ILE B 1 255 ? -19.781 4.406 -20.953 1 94.44 255 ILE B CA 1
ATOM 4872 C C . ILE B 1 255 ? -20.672 5.562 -20.5 1 94.44 255 ILE B C 1
ATOM 4874 O O . ILE B 1 255 ? -20.422 6.719 -20.828 1 94.44 255 ILE B O 1
ATOM 4878 N N . ASN B 1 256 ? -21.719 5.238 -19.781 1 92.94 256 ASN B N 1
ATOM 4879 C CA . ASN B 1 256 ? -22.641 6.23 -19.25 1 92.94 256 ASN B CA 1
ATOM 4880 C C . ASN B 1 256 ? -22.109 6.84 -17.953 1 92.94 256 ASN B C 1
ATOM 4882 O O . ASN B 1 256 ? -22.234 6.238 -16.891 1 92.94 256 ASN B O 1
ATOM 4886 N N . TYR B 1 257 ? -21.703 8.008 -17.953 1 89.69 257 TYR B N 1
ATOM 4887 C CA . TYR B 1 257 ? -21.031 8.617 -16.797 1 89.69 257 TYR B CA 1
ATOM 4888 C C . TYR B 1 257 ? -22.047 9.016 -15.734 1 89.69 257 TYR B C 1
ATOM 4890 O O . TYR B 1 257 ? -21.688 9.188 -14.562 1 89.69 257 TYR B O 1
ATOM 4898 N N . LYS B 1 258 ? -23.234 9.203 -16.062 1 89.69 258 LYS B N 1
ATOM 4899 C CA . LYS B 1 258 ? -24.266 9.523 -15.078 1 89.69 258 LYS B CA 1
ATOM 4900 C C . LYS B 1 258 ? -24.344 8.438 -14.008 1 89.69 258 LYS B C 1
ATOM 4902 O O . LYS B 1 258 ? -24.578 8.734 -12.836 1 89.69 258 LYS B O 1
ATOM 4907 N N . ILE B 1 259 ? -24.141 7.25 -14.438 1 92.56 259 ILE B N 1
ATOM 4908 C CA . ILE B 1 259 ? -24.203 6.105 -13.531 1 92.56 259 ILE B CA 1
ATOM 4909 C C . ILE B 1 259 ? -22.969 6.086 -12.633 1 92.56 259 ILE B C 1
ATOM 4911 O O . ILE B 1 259 ? -23.047 5.715 -11.461 1 92.56 259 ILE B O 1
ATOM 4915 N N . ILE B 1 260 ? -21.891 6.555 -13.141 1 93.88 260 ILE B N 1
ATOM 4916 C CA . ILE B 1 260 ? -20.594 6.441 -12.484 1 93.88 260 ILE B CA 1
ATOM 4917 C C . ILE B 1 260 ? -20.375 7.629 -11.547 1 93.88 260 ILE B C 1
ATOM 4919 O O . ILE B 1 260 ? -19.812 7.477 -10.461 1 93.88 260 ILE B O 1
ATOM 4923 N N . LYS B 1 261 ? -20.875 8.758 -11.938 1 90.56 261 LYS B N 1
ATOM 4924 C CA . LYS B 1 261 ? -20.594 10.016 -11.258 1 90.56 261 LYS B CA 1
ATOM 4925 C C . LYS B 1 261 ? -21.109 9.992 -9.82 1 90.56 261 LYS B C 1
ATOM 4927 O O . LYS B 1 261 ? -20.562 10.656 -8.938 1 90.56 261 LYS B O 1
ATOM 4932 N N . ASN B 1 262 ? -22.125 9.195 -9.602 1 89.5 262 ASN B N 1
ATOM 4933 C CA . ASN B 1 262 ? -22.75 9.172 -8.289 1 89.5 262 ASN B CA 1
ATOM 4934 C C . ASN B 1 262 ? -22.062 8.188 -7.348 1 89.5 262 ASN B C 1
ATOM 4936 O O . ASN B 1 262 ? -22.391 8.117 -6.164 1 89.5 262 ASN B O 1
ATOM 4940 N N . GLN B 1 263 ? -21.141 7.551 -7.863 1 94.88 263 GLN B N 1
ATOM 4941 C CA . GLN B 1 263 ? -20.422 6.57 -7.051 1 94.88 263 GLN B CA 1
ATOM 4942 C C . GLN B 1 263 ? -19.203 7.188 -6.391 1 94.88 263 GLN B C 1
ATOM 4944 O O . GLN B 1 263 ? -18.812 8.312 -6.711 1 94.88 263 GLN B O 1
ATOM 4949 N N . HIS B 1 264 ? -18.688 6.5 -5.438 1 96.25 264 HIS B N 1
ATOM 4950 C CA . HIS B 1 264 ? -17.484 6.938 -4.746 1 96.25 264 HIS B CA 1
ATOM 4951 C C . HIS B 1 264 ? -16.328 7.152 -5.727 1 96.25 264 HIS B C 1
ATOM 4953 O O . HIS B 1 264 ? -16.203 6.418 -6.707 1 96.25 264 HIS B O 1
ATOM 4959 N N . LEU B 1 265 ? -15.508 8.086 -5.457 1 95.38 265 LEU B N 1
ATOM 4960 C CA . LEU B 1 265 ? -14.398 8.484 -6.32 1 95.38 265 LEU B CA 1
ATOM 4961 C C . LEU B 1 265 ? -13.516 7.297 -6.664 1 95.38 265 LEU B C 1
ATOM 4963 O O . LEU B 1 265 ? -13.016 7.191 -7.785 1 95.38 265 LEU B O 1
ATOM 4967 N N . ALA B 1 266 ? -13.312 6.398 -5.73 1 95.81 266 ALA B N 1
ATOM 4968 C CA . ALA B 1 266 ? -12.508 5.207 -5.965 1 95.81 266 ALA B CA 1
ATOM 4969 C C . ALA B 1 266 ? -13.062 4.387 -7.125 1 95.81 266 ALA B C 1
ATOM 4971 O O . ALA B 1 266 ? -12.312 3.949 -8 1 95.81 266 ALA B O 1
ATOM 4972 N N . LEU B 1 267 ? -14.32 4.238 -7.141 1 96.94 267 LEU B N 1
ATOM 4973 C CA . LEU B 1 267 ? -14.977 3.461 -8.188 1 96.94 267 LEU B CA 1
ATOM 4974 C C . LEU B 1 267 ? -14.961 4.215 -9.516 1 96.94 267 LEU B C 1
ATOM 4976 O O . LEU B 1 267 ? -14.789 3.609 -10.57 1 96.94 267 LEU B O 1
ATOM 4980 N N . GLN B 1 268 ? -15.156 5.531 -9.43 1 95.75 268 GLN B N 1
ATOM 4981 C CA . GLN B 1 268 ? -15.086 6.336 -10.648 1 95.75 268 GLN B CA 1
ATOM 4982 C C . GLN B 1 268 ? -13.75 6.148 -11.359 1 95.75 268 GLN B C 1
ATOM 4984 O O . GLN B 1 268 ? -13.719 5.863 -12.562 1 95.75 268 GLN B O 1
ATOM 4989 N N . LYS B 1 269 ? -12.75 6.273 -10.625 1 94.25 269 LYS B N 1
ATOM 4990 C CA . LYS B 1 269 ? -11.406 6.168 -11.188 1 94.25 269 LYS B CA 1
ATOM 4991 C C . LYS B 1 269 ? -11.141 4.77 -11.742 1 94.25 269 LYS B C 1
ATOM 4993 O O . LYS B 1 269 ? -10.602 4.617 -12.836 1 94.25 269 LYS B O 1
ATOM 4998 N N . ARG B 1 270 ? -11.492 3.756 -10.969 1 94.81 270 ARG B N 1
ATOM 4999 C CA . ARG B 1 270 ? -11.266 2.375 -11.383 1 94.81 270 ARG B CA 1
ATOM 5000 C C . ARG B 1 270 ? -12.047 2.043 -12.648 1 94.81 270 ARG B C 1
ATOM 5002 O O . ARG B 1 270 ? -11.523 1.38 -13.547 1 94.81 270 ARG B O 1
ATOM 5009 N N . VAL B 1 271 ? -13.297 2.484 -12.727 1 95.62 271 VAL B N 1
ATOM 5010 C CA . VAL B 1 271 ? -14.156 2.18 -13.867 1 95.62 271 VAL B CA 1
ATOM 5011 C C . VAL B 1 271 ? -13.586 2.83 -15.125 1 95.62 271 VAL B C 1
ATOM 5013 O O . VAL B 1 271 ? -13.562 2.211 -16.188 1 95.62 271 VAL B O 1
ATOM 5016 N N . LEU B 1 272 ? -13.125 4.035 -14.969 1 93.75 272 LEU B N 1
ATOM 5017 C CA . LEU B 1 272 ? -12.508 4.715 -16.109 1 93.75 272 LEU B CA 1
ATOM 5018 C C . LEU B 1 272 ?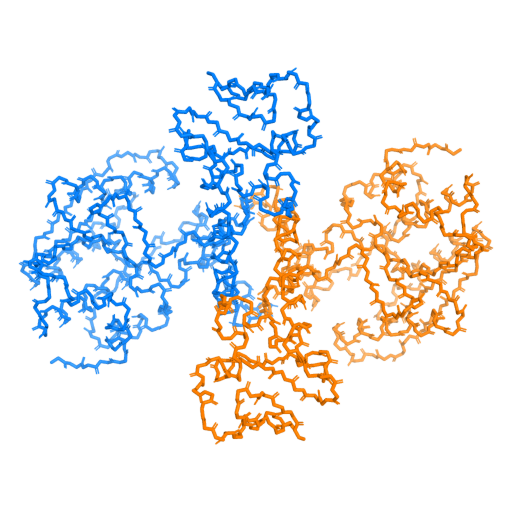 -11.258 3.979 -16.562 1 93.75 272 LEU B C 1
ATOM 5020 O O . LEU B 1 272 ? -11.031 3.822 -17.766 1 93.75 272 LEU B O 1
ATOM 5024 N N . ASN B 1 273 ? -10.508 3.504 -15.68 1 92.94 273 ASN B N 1
ATOM 5025 C CA . ASN B 1 273 ? -9.312 2.734 -16.031 1 92.94 273 ASN B CA 1
ATOM 5026 C C . ASN B 1 273 ? -9.672 1.432 -16.734 1 92.94 273 ASN B C 1
ATOM 5028 O O . ASN B 1 273 ? -9.016 1.044 -17.703 1 92.94 273 ASN B O 1
ATOM 5032 N N . ILE B 1 274 ? -10.656 0.776 -16.203 1 93.31 274 ILE B N 1
ATOM 5033 C CA . ILE B 1 274 ? -11.117 -0.462 -16.828 1 93.31 274 ILE B CA 1
ATOM 5034 C C . ILE B 1 274 ? -11.562 -0.186 -18.266 1 93.31 274 ILE B C 1
ATOM 5036 O O . ILE B 1 274 ? -11.211 -0.931 -19.188 1 93.31 274 ILE B O 1
ATOM 5040 N N . PHE B 1 275 ? -12.273 0.893 -18.438 1 93.69 275 PHE B N 1
ATOM 5041 C CA . PHE B 1 275 ? -12.781 1.279 -19.75 1 93.69 275 PHE B CA 1
ATOM 5042 C C . PHE B 1 275 ? -11.648 1.457 -20.75 1 93.69 275 PHE B C 1
ATOM 5044 O O . PHE B 1 275 ? -11.68 0.89 -21.844 1 93.69 275 PHE B O 1
ATOM 5051 N N . PHE B 1 276 ? -10.641 2.141 -20.375 1 92.12 276 PHE B N 1
ATOM 5052 C CA . PHE B 1 276 ? -9.547 2.451 -21.281 1 92.12 276 PHE B CA 1
ATOM 5053 C C . PHE B 1 276 ? -8.641 1.239 -21.484 1 92.12 276 PHE B C 1
ATOM 5055 O O . PHE B 1 276 ? -8.172 0.974 -22.594 1 92.12 276 PHE B O 1
ATOM 5062 N N . TYR B 1 277 ? -8.438 0.526 -20.438 1 89.06 277 TYR B N 1
ATOM 5063 C CA . TYR B 1 277 ? -7.566 -0.639 -20.547 1 89.06 277 TYR B CA 1
ATOM 5064 C C . TYR B 1 277 ? -8.211 -1.729 -21.391 1 89.06 277 TYR B C 1
ATOM 5066 O O . TYR B 1 277 ? -7.559 -2.332 -22.25 1 89.06 277 TYR B O 1
ATOM 5074 N N . HIS B 1 278 ? -9.406 -1.971 -21.109 1 87.81 278 HIS B N 1
ATOM 5075 C CA . HIS B 1 278 ? -10.133 -3.018 -21.812 1 87.81 278 HIS B CA 1
ATOM 5076 C C . HIS B 1 278 ? -10.211 -2.721 -23.312 1 87.81 278 HIS B C 1
ATOM 5078 O O . HIS B 1 278 ? -10.094 -3.633 -24.141 1 87.81 278 HIS B O 1
ATOM 5084 N N . ASN B 1 279 ? -10.383 -1.456 -23.688 1 87.69 279 ASN B N 1
ATOM 5085 C CA . ASN B 1 279 ? -10.633 -1.111 -25.078 1 87.69 279 ASN B CA 1
ATOM 5086 C C . ASN B 1 279 ? -9.352 -0.715 -25.797 1 87.69 279 ASN B C 1
ATOM 5088 O O . ASN B 1 279 ? -9.227 -0.896 -27.016 1 87.69 279 ASN B O 1
ATOM 5092 N N . PHE B 1 280 ? -8.336 -0.225 -25.062 1 87 280 PHE B N 1
ATOM 5093 C CA . PHE B 1 280 ? -7.184 0.335 -25.75 1 87 280 PHE B CA 1
ATOM 5094 C C . PHE B 1 280 ? -5.887 -0.205 -25.156 1 87 280 PHE B C 1
ATOM 5096 O O . PHE B 1 280 ? -4.797 0.165 -25.594 1 87 280 PHE B O 1
ATOM 5103 N N . ASN B 1 281 ? -5.949 -1.02 -24.078 1 82.06 281 ASN B N 1
ATOM 5104 C CA . ASN B 1 281 ? -4.793 -1.595 -23.406 1 82.06 281 ASN B CA 1
ATOM 5105 C C . ASN B 1 281 ? -3.85 -0.512 -22.891 1 82.06 281 ASN B C 1
ATOM 5107 O O . ASN B 1 281 ? -2.631 -0.626 -23.031 1 82.06 281 ASN B O 1
ATOM 5111 N N . LYS B 1 282 ? -4.48 0.552 -22.516 1 82.19 282 LYS B N 1
ATOM 5112 C CA . LYS B 1 282 ? -3.729 1.682 -21.984 1 82.19 282 LYS B CA 1
ATOM 5113 C C . LYS B 1 282 ? -4.352 2.193 -20.688 1 82.19 282 LYS B C 1
ATOM 5115 O O . LYS B 1 282 ? -5.578 2.23 -20.547 1 82.19 282 LYS B O 1
ATOM 5120 N N . TYR B 1 283 ? -3.441 2.537 -19.844 1 81.81 283 TYR B N 1
ATOM 5121 C CA . TYR B 1 283 ? -3.928 3.189 -18.625 1 81.81 283 TYR B CA 1
ATOM 5122 C C . TYR B 1 283 ? -3.98 4.703 -18.797 1 81.81 283 TYR B C 1
ATOM 5124 O O . TYR B 1 283 ? -3.072 5.297 -19.391 1 81.81 283 TYR B O 1
ATOM 5132 N N . VAL B 1 284 ? -5.074 5.215 -18.375 1 84.19 284 VAL B N 1
ATOM 5133 C CA . VAL B 1 284 ? -5.25 6.66 -18.5 1 84.19 284 VAL B CA 1
ATOM 5134 C C . VAL B 1 284 ? -4.371 7.379 -17.484 1 84.19 284 VAL B C 1
ATOM 5136 O O . VAL B 1 284 ? -4.234 6.926 -16.344 1 84.19 284 VAL B O 1
ATOM 5139 N N . ASN B 1 285 ? -3.752 8.398 -17.922 1 83.69 285 ASN B N 1
ATOM 5140 C CA . ASN B 1 285 ? -2.914 9.148 -16.984 1 83.69 285 ASN B CA 1
ATOM 5141 C C . ASN B 1 285 ? -3.754 9.969 -16.016 1 83.69 285 ASN B C 1
ATOM 5143 O O . ASN B 1 285 ? -4.945 10.18 -16.25 1 83.69 285 ASN B O 1
ATOM 5147 N N . SER B 1 286 ? -3.094 10.391 -14.992 1 83.5 286 SER B N 1
ATOM 5148 C CA . SER B 1 286 ? -3.783 11.07 -13.898 1 83.5 286 SER B CA 1
ATOM 5149 C C . SER B 1 286 ? -4.414 12.375 -14.367 1 83.5 286 SER B C 1
ATOM 5151 O O . SER B 1 286 ? -5.5 12.742 -13.914 1 83.5 286 SER B O 1
ATOM 5153 N N . HIS B 1 287 ? -3.789 12.977 -15.25 1 85.19 287 HIS B N 1
ATOM 5154 C CA . HIS B 1 287 ? -4.293 14.25 -15.742 1 85.19 287 HIS B CA 1
ATOM 5155 C C . HIS B 1 287 ? -5.621 14.078 -16.469 1 85.19 287 HIS B C 1
ATOM 5157 O O . HIS B 1 287 ? -6.598 14.766 -16.156 1 85.19 287 HIS B O 1
ATOM 5163 N N . ILE B 1 288 ? -5.672 13.18 -17.375 1 87.19 288 ILE B N 1
ATOM 5164 C CA . ILE B 1 288 ? -6.879 12.914 -18.156 1 87.19 288 ILE B CA 1
ATOM 5165 C C . ILE B 1 288 ? -7.977 12.383 -17.234 1 87.19 288 ILE B C 1
ATOM 5167 O O . ILE B 1 288 ? -9.141 12.773 -17.359 1 87.19 288 ILE B O 1
ATOM 5171 N N . LEU B 1 289 ? -7.586 11.562 -16.391 1 89.88 289 LEU B N 1
ATOM 5172 C CA . LEU B 1 289 ? -8.531 10.984 -15.445 1 89.88 289 LEU B CA 1
ATOM 5173 C C . LEU B 1 289 ? -9.211 12.07 -14.617 1 89.88 289 LEU B C 1
ATOM 5175 O O . LEU B 1 289 ? -10.43 12.047 -14.445 1 89.88 289 LEU B O 1
ATOM 5179 N N . ASN B 1 290 ? -8.438 12.969 -14.117 1 88.12 290 ASN B N 1
ATOM 5180 C CA . ASN B 1 290 ? -8.977 14.055 -13.312 1 88.12 290 ASN B CA 1
ATOM 5181 C C . ASN B 1 290 ? -9.891 14.961 -14.133 1 88.12 290 ASN B C 1
ATOM 5183 O O . ASN B 1 290 ? -10.891 15.469 -13.617 1 88.12 290 ASN B O 1
ATOM 5187 N N . GLN B 1 291 ? -9.539 15.133 -15.305 1 87.38 291 GLN B N 1
ATOM 5188 C CA . GLN B 1 291 ? -10.367 15.938 -16.203 1 87.38 291 GLN B CA 1
ATOM 5189 C C . GLN B 1 291 ? -11.727 15.281 -16.422 1 87.38 291 GLN B C 1
ATOM 5191 O O . GLN B 1 291 ? -12.758 15.953 -16.391 1 87.38 291 GLN B O 1
ATOM 5196 N N . LEU B 1 292 ? -11.68 14.07 -16.609 1 88.69 292 LEU B N 1
ATOM 5197 C CA . LEU B 1 292 ? -12.906 13.328 -16.891 1 88.69 292 LEU B CA 1
ATOM 5198 C C . LEU B 1 292 ? -13.812 13.305 -15.664 1 88.69 292 LEU B C 1
ATOM 5200 O O . LEU B 1 292 ? -15.039 13.375 -15.797 1 88.69 292 LEU B O 1
ATOM 5204 N N . ILE B 1 293 ? -13.242 13.266 -14.555 1 89.31 293 ILE B N 1
ATOM 5205 C CA . ILE B 1 293 ? -14 13.164 -13.312 1 89.31 293 ILE B CA 1
ATOM 5206 C C . ILE B 1 293 ? -14.602 14.523 -12.969 1 89.31 293 ILE B C 1
ATOM 5208 O O . ILE B 1 293 ? -15.742 14.602 -12.492 1 89.31 293 ILE B O 1
ATOM 5212 N N . LYS B 1 294 ? -13.898 15.57 -13.133 1 84 294 LYS B N 1
ATOM 5213 C CA . LYS B 1 294 ? -14.32 16.906 -12.734 1 84 294 LYS B CA 1
ATOM 5214 C C . LYS B 1 294 ? -15.242 17.531 -13.773 1 84 294 LYS B C 1
ATOM 5216 O O . LYS B 1 294 ? -15.898 18.547 -13.508 1 84 294 LYS B O 1
ATOM 5221 N N . MET B 1 295 ? -15.289 16.938 -14.844 1 79.25 295 MET B N 1
ATOM 5222 C CA . MET B 1 295 ? -16.031 17.531 -15.953 1 79.25 295 MET B CA 1
ATOM 5223 C C . MET B 1 295 ? -17.531 17.547 -15.672 1 79.25 295 MET B C 1
ATOM 5225 O O . MET B 1 295 ? -18.047 16.641 -15.039 1 79.25 295 MET B O 1
ATOM 5229 N N . LYS B 1 296 ? -18.031 18.688 -16.125 1 68.69 296 LYS B N 1
ATOM 5230 C CA . LYS B 1 296 ? -19.484 18.797 -16.125 1 68.69 296 LYS B CA 1
ATOM 5231 C C . LYS B 1 296 ? -20.094 18.156 -17.375 1 68.69 296 LYS B C 1
ATOM 5233 O O . LYS B 1 296 ? -19.828 18.594 -18.5 1 68.69 296 LYS B O 1
ATOM 5238 N N . TYR B 1 297 ? -20.594 17.094 -17.328 1 66.31 297 TYR B N 1
ATOM 5239 C CA . TYR B 1 297 ? -20.984 16.188 -18.422 1 66.31 297 TYR B CA 1
ATOM 5240 C C . TYR B 1 297 ? -22.203 16.719 -19.156 1 66.31 297 TYR B C 1
ATOM 5242 O O . TYR B 1 297 ? -22.703 16.078 -20.094 1 66.31 297 TYR B O 1
ATOM 5250 N N . GLN B 1 298 ? -22.594 17.922 -18.844 1 66.88 298 GLN B N 1
ATOM 5251 C CA . GLN B 1 298 ? -23.75 18.422 -19.562 1 66.88 298 GLN B CA 1
ATOM 5252 C C . GLN B 1 298 ? -23.344 19.078 -20.875 1 66.88 298 GLN B C 1
ATOM 5254 O O . GLN B 1 298 ? -24.172 19.297 -21.75 1 66.88 298 GLN B O 1
ATOM 5259 N N . ARG B 1 299 ? -22.109 19.328 -21.25 1 68.88 299 ARG B N 1
ATOM 5260 C CA . ARG B 1 299 ? -21.672 20 -22.484 1 68.88 299 ARG B CA 1
ATOM 5261 C C . ARG B 1 299 ? -20.812 19.078 -23.328 1 68.88 299 ARG B C 1
ATOM 5263 O O . ARG B 1 299 ? -20.203 18.141 -22.812 1 68.88 299 ARG B O 1
ATOM 5270 N N . LYS B 1 300 ? -21.016 19.266 -24.734 1 75.94 300 LYS B N 1
ATOM 5271 C CA . LYS B 1 300 ? -20.156 18.547 -25.656 1 75.94 300 LYS B CA 1
ATOM 5272 C C . LYS B 1 300 ? -18.703 18.969 -25.5 1 75.94 300 LYS B C 1
ATOM 5274 O O . LYS B 1 300 ? -18.391 20.156 -25.578 1 75.94 300 LYS B O 1
ATOM 5279 N N . LEU B 1 301 ? -17.922 17.984 -25.062 1 81.56 301 LEU B N 1
ATOM 5280 C CA . LEU B 1 301 ? -16.5 18.281 -24.906 1 81.56 301 LEU B CA 1
ATOM 5281 C C . LEU B 1 301 ? -15.648 17.172 -25.547 1 81.56 301 LEU B C 1
ATOM 5283 O O . LEU B 1 301 ? -16.078 16.031 -25.625 1 81.56 301 LEU B O 1
ATOM 5287 N N . THR B 1 302 ? -14.562 17.625 -26.219 1 85.12 302 THR B N 1
ATOM 5288 C CA . THR B 1 302 ? -13.609 16.688 -26.797 1 85.12 302 THR B CA 1
ATOM 5289 C C . THR B 1 302 ? -12.242 16.828 -26.125 1 85.12 302 THR B C 1
ATOM 5291 O O . THR B 1 302 ? -11.734 17.938 -25.969 1 85.12 302 THR B O 1
ATOM 5294 N N . ILE B 1 303 ? -11.773 15.727 -25.625 1 85.94 303 ILE B N 1
ATOM 5295 C CA . ILE B 1 303 ? -10.43 15.672 -25.047 1 85.94 303 ILE B CA 1
ATOM 5296 C C . ILE B 1 303 ? -9.539 14.766 -25.891 1 85.94 303 ILE B C 1
ATOM 5298 O O . ILE B 1 303 ? -9.93 13.648 -26.234 1 85.94 303 ILE B O 1
ATOM 5302 N N . VAL B 1 304 ? -8.398 15.258 -26.266 1 85.12 304 VAL B N 1
ATOM 5303 C CA . VAL B 1 304 ? -7.465 14.453 -27.047 1 85.12 304 VAL B CA 1
ATOM 5304 C C . VAL B 1 304 ? -6.395 13.867 -26.125 1 85.12 304 VAL B C 1
ATOM 5306 O O . VAL B 1 304 ? -5.73 14.594 -25.391 1 85.12 304 VAL B O 1
ATOM 5309 N N . TRP B 1 305 ? -6.258 12.617 -26.172 1 84.88 305 TRP B N 1
ATOM 5310 C CA . TRP B 1 305 ? -5.234 11.891 -25.422 1 84.88 305 TRP B CA 1
ATOM 5311 C C . TRP B 1 305 ? -4.438 10.977 -26.344 1 84.88 305 TRP B C 1
ATOM 5313 O O . TRP B 1 305 ? -4.918 9.914 -26.734 1 84.88 305 TRP B O 1
ATOM 5323 N N . GLU B 1 306 ? -3.229 11.438 -26.594 1 84.12 306 GLU B N 1
ATOM 5324 C CA . GLU B 1 306 ? -2.385 10.711 -27.531 1 84.12 306 GLU B CA 1
ATOM 5325 C C . GLU B 1 306 ? -3.072 10.578 -28.891 1 84.12 306 GLU B C 1
ATOM 5327 O O . GLU B 1 306 ? -3.449 11.578 -29.516 1 84.12 306 GLU B O 1
ATOM 5332 N N . THR B 1 307 ? -3.562 9.445 -29.281 1 83.31 307 THR B N 1
ATOM 5333 C CA . THR B 1 307 ? -4.199 9.242 -30.578 1 83.31 307 THR B CA 1
ATOM 5334 C C . THR B 1 307 ? -5.707 9.086 -30.422 1 83.31 307 THR B C 1
ATOM 5336 O O . THR B 1 307 ? -6.43 8.938 -31.406 1 83.31 307 THR B O 1
ATOM 5339 N N . LEU B 1 308 ? -6.117 9.219 -29.219 1 88.12 308 LEU B N 1
ATOM 5340 C CA . LEU B 1 308 ? -7.535 8.992 -28.953 1 88.12 308 LEU B CA 1
ATOM 5341 C C . LEU B 1 308 ? -8.273 10.312 -28.797 1 88.12 308 LEU B C 1
ATOM 5343 O O . LEU B 1 308 ? -7.75 11.258 -28.203 1 88.12 308 LEU B O 1
ATOM 5347 N N . ARG B 1 309 ? -9.5 10.406 -29.469 1 90 309 ARG B N 1
ATOM 5348 C CA . ARG B 1 309 ? -10.406 11.531 -29.266 1 90 309 ARG B CA 1
ATOM 5349 C C . ARG B 1 309 ? -11.562 11.148 -28.359 1 90 309 ARG B C 1
ATOM 5351 O O . ARG B 1 309 ? -12.469 10.422 -28.766 1 90 309 ARG B O 1
ATOM 5358 N N . ILE B 1 310 ? -11.5 11.656 -27.109 1 89.81 310 ILE B N 1
ATOM 5359 C CA . ILE B 1 310 ? -12.523 11.375 -26.109 1 89.81 310 ILE B CA 1
ATOM 5360 C C . ILE B 1 310 ? -13.648 12.406 -26.203 1 89.81 310 ILE B C 1
ATOM 5362 O O . ILE B 1 310 ? -13.414 13.602 -26.016 1 89.81 310 ILE B O 1
ATOM 5366 N N . LYS B 1 311 ? -14.805 11.922 -26.469 1 88.94 311 LYS B N 1
ATOM 5367 C CA . LYS B 1 311 ? -15.945 12.812 -26.625 1 88.94 311 LYS B CA 1
ATOM 5368 C C . LYS B 1 311 ? -16.969 12.578 -25.516 1 88.94 311 LYS B C 1
ATOM 5370 O O . LYS B 1 311 ? -17.172 11.445 -25.078 1 88.94 311 LYS B O 1
ATOM 5375 N N . ILE B 1 312 ? -17.516 13.656 -25.125 1 87.12 312 ILE B N 1
ATOM 5376 C CA . ILE B 1 312 ? -18.547 13.617 -24.109 1 87.12 312 ILE B CA 1
ATOM 5377 C C . ILE B 1 312 ? -19.859 14.188 -24.672 1 87.12 312 ILE B C 1
ATOM 5379 O O . ILE B 1 312 ? -19.859 15.281 -25.25 1 87.12 312 ILE B O 1
ATOM 5383 N N . TYR B 1 313 ? -20.969 13.375 -24.641 1 83.12 313 TYR B N 1
ATOM 5384 C CA . TYR B 1 313 ? -22.266 13.805 -25.125 1 83.12 313 TYR B CA 1
ATOM 5385 C C . TYR B 1 313 ? -23.391 13.203 -24.297 1 83.12 313 TYR B C 1
ATOM 5387 O O . TYR B 1 313 ? -23.484 11.977 -24.156 1 83.12 313 TYR B O 1
ATOM 5395 N N . LYS B 1 314 ? -24.266 14 -23.766 1 81.94 314 LYS B N 1
ATOM 5396 C CA . LYS B 1 314 ? -25.453 13.586 -23.016 1 81.94 314 LYS B CA 1
ATOM 5397 C C . LYS B 1 314 ? -25.094 12.562 -21.953 1 81.94 314 LYS B C 1
ATOM 5399 O O . LYS B 1 314 ? -25.688 11.484 -21.891 1 81.94 314 LYS B O 1
ATOM 5404 N N . ASN B 1 315 ? -24.078 12.609 -21.25 1 85.31 315 ASN B N 1
ATOM 5405 C CA . ASN B 1 315 ? -23.641 11.82 -20.109 1 85.31 315 ASN B CA 1
ATOM 5406 C C . ASN B 1 315 ? -22.875 10.57 -20.531 1 85.31 315 ASN B C 1
ATOM 5408 O O . ASN B 1 315 ? -22.688 9.648 -19.734 1 85.31 315 ASN B O 1
ATOM 5412 N N . TRP B 1 316 ? -22.578 10.602 -21.859 1 89.69 316 TRP B N 1
ATOM 5413 C CA . TRP B 1 316 ? -21.797 9.477 -22.375 1 89.69 316 TRP B CA 1
ATOM 5414 C C . TRP B 1 316 ? -20.375 9.898 -22.703 1 89.69 316 TRP B C 1
ATOM 5416 O O . TRP B 1 316 ? -20.156 10.977 -23.266 1 89.69 316 TRP B O 1
ATOM 5426 N N . ILE B 1 317 ? -19.5 9.062 -22.281 1 91 317 ILE B N 1
ATOM 5427 C CA . ILE B 1 317 ? -18.109 9.18 -22.719 1 91 317 ILE B CA 1
ATOM 5428 C C . ILE B 1 317 ? -17.828 8.172 -23.828 1 91 317 ILE B C 1
ATOM 5430 O O . ILE B 1 317 ? -18.016 6.969 -23.641 1 91 317 ILE B O 1
ATOM 5434 N N . TYR B 1 318 ? -17.484 8.609 -24.953 1 90.38 318 TYR B N 1
ATOM 5435 C CA . TYR B 1 318 ? -17.25 7.684 -26.047 1 90.38 318 TYR B CA 1
ATOM 5436 C C . TYR B 1 318 ? -15.984 8.078 -26.812 1 90.38 318 TYR B C 1
ATOM 5438 O O . TYR B 1 318 ? -15.508 9.203 -26.703 1 90.38 318 TYR B O 1
ATOM 5446 N N . ILE B 1 319 ? -15.367 7.043 -27.438 1 87.75 319 ILE B N 1
ATOM 5447 C CA . ILE B 1 319 ? -14.125 7.242 -28.172 1 87.75 319 ILE B CA 1
ATOM 5448 C C . ILE B 1 319 ? -14.406 7.148 -29.672 1 87.75 319 ILE B C 1
ATOM 5450 O O . ILE B 1 319 ? -15.156 6.277 -30.125 1 87.75 319 ILE B O 1
ATOM 5454 N N . GLN B 1 320 ? -13.953 8.164 -30.344 1 77.25 320 GLN B N 1
ATOM 5455 C CA . GLN B 1 320 ? -14.07 8.18 -31.797 1 77.25 320 GLN B CA 1
ATOM 5456 C C . GLN B 1 320 ? -12.766 7.766 -32.469 1 77.25 320 GLN B C 1
ATOM 5458 O O . GLN B 1 320 ? -11.688 8.195 -32.062 1 77.25 320 GLN B O 1
#

Sequence (640 aa):
MTYTYLHNKFLSIIPKYKNLIKPLSILIALSGGKDSLCLVKLIEDFNNTYNHFSRIEYIYIDHQWRSDSKQNIKHLLNYISITNNNTYIYQINKMEISEANMRNIRYQAIVRHAIQNSHDIIVTGHNQTDQVETFLLNLMRGTGLEGLSSLPYIRKITDQIQVIRPLIHINTGDVLWFCRKFNLPIWSDKTNFYYTNFRNRIRYELLPYLKEYFHPKIESNIINFLSLSSIENEYIKQNSIKLYLASRHSHYIAINYKIIKNQHLALQKRVLNIFFYHNFNKYVNSHILNQLIKMKYQRKLTIVWETLRIKIYKNWIYIQMTYTYLHNKFLSIIPKYKNLIKPLSILIALSGGKDSLCLVKLIEDFNNTYNHFSRIEYIYIDHQWRSDSKQNIKHLLNYISITNNNTYIYQINKMEISEANMRNIRYQAIVRHAIQNSHDIIVTGHNQTDQVETFLLNLMRGTGLEGLSSLPYIRKITDQIQVIRPLIHINTGDVLWFCRKFNLPIWSDKTNFYYTNFRNRIRYELLPYLKEYFHPKIESNIINFLSLSSIENEYIKQNSIKLYLASRHSHYIAINYKIIKNQHLALQKRVLNIFFYHNFNKYVNSHILNQLIKMKYQRKLTIVWETLRIKIYKNWIYIQ

Foldseek 3Di:
DDDDVVLVLLVVLPPCCVPVPDAAAEEEEADLALLSLLVLVSVLVVCVVVVRHPAYEYEYEAAVQDPVVVVSVVLVCVVVVVSVHYYYYHYDPDHDDDPVVVVVVSVVVRVVVCVVVVHQEYEYRAALLNLVLQQVVCVVVDDDLVSSCVPPQWADPDPRYIYGYSRHHPDPVNSVVSCVVVVPDGDPPVVLPPCPDSSSCCVPPVVVVCCVPPNVCVSVVSSVVNVVSVVVVVVLLVVLVVQLVVFADPPALKGQQVSVLPDDPSSLQNNVQCSCCVVPVDGDDPVVSVCVNPDDLDDWDWDDDPPWTWTGDPRMTHID/DDDDVVLVLLVVLPPCCVPVPDAAAEEEEADLALLSLLVLVSVLVVCVVPVRHPAYEYEYEAAVQDPVVVVSVVLVCVVVVVSVHYYYYHYDPDHDDDPVVVVVVVVVVRVVVCVVVVHQEYEYRAALLNLVLQQVVCVVVDDDLVSSCVPPQWADPDPRYIYGYSRHHPDPVNSVVSCVVVVPDGDPPVVLPPCPDSSSCCVPPVVVVCCVPPNVCVSVVSSVVNVVSVVVVVVLLVVLVVQLVVFADPPALKGQQVSVLPDDPSSLQNNVQCSCCVVPVDGDDPVVSVCVNPDDLDDWDWDDDDPWTWTGDPRMTHID

InterPro domains:
  IPR011063 tRNA(Ile)-lysidine/2-thiocytidine synthase, N-terminal [PF01171] (26-204)
  IPR012094 tRNA(Ile)-lysidine synthase [MF_01161] (17-310)
  IPR012094 tRNA(Ile)-lysidine synthase [PTHR43033] (24-288)
  IPR012795 tRNA(Ile)-lysidine synthase, N-terminal [TIGR02432] (26-208)
  IPR012795 tRNA(Ile)-lysidine synthase, N-terminal [cd01992] (25-208)
  IPR014729 Rossmann-like alpha/beta/alpha sandwich fold [G3DSA:3.40.50.620] (13-239)

Organism: Gracilaria tenuistipitata var. liui (NCBI:txid285951)

Secondary structure (DSSP, 8-state):
----HHHHHHHHHS--GGG-SSPEEEEEEE-SSHHHHHHHHHHHHHHHHH--EEEEEEEEEE----TTHHHHHHHHHHHHHTTT-EEEEEE----S--HHHHHHHHHHHHHHHHHHTT-SEEE----HHHHHHHHHHHHHH---HHHHT-S-SEEESSSS-EEE-GGGG--HHHHHHHHHHTT------GGGG-TTSHHHHIIIIIHHHHHHHT-TTHHHHHHHHHHHHHHHHHHHHHHHHHHHHHHB-SSSSEEEHHHHHTS-HHHHHHHHHHHHHHHHS-PPPHHHHHHHHHS-TTS-EEEEETTEEEEEETTEEEE-/----HHHHHHHHHS--GGG--SPEEEEEEE-SSHHHHHHHHHHHHHHHHH--EEEEEEEEEE----TTHHHHHHHHHHHHHTTT-EEEEEE----S--HHHHHHHHHHHHHHHHHHTT-SEEE----HHHHHHHHHHHHHH---HHHHT-S-SEEESSSS-EEE-GGGG--HHHHHHHHHHTT------GGGG-TTSHHHHIIIIIHHHHHHHT-TTHHHHHHHHHHHHHHHHHHHHHHHHHHHHHHB-SSSSEEEHHHHHTS-HHHHHHHHHHHHHHHHS-PPPHHHHHHHHH--TTS-EEEEETTEEEEEETTEEEE-

Solvent-accessible surface area (backbone atoms only — not comparable to full-atom values): 35314 Å² total; per-residue (Å²): 131,93,82,50,73,64,55,53,53,44,58,72,57,46,71,79,54,72,78,50,87,61,71,41,28,38,34,36,48,43,81,75,43,62,47,29,53,45,45,50,52,52,50,52,54,46,35,71,74,61,60,59,54,71,38,59,36,37,38,33,70,40,58,74,80,48,84,73,46,55,63,53,46,51,53,48,50,56,58,48,58,71,72,78,45,55,72,45,79,44,78,45,87,69,83,90,58,54,72,71,54,48,49,50,50,51,50,49,52,52,50,49,52,34,61,77,67,66,33,39,32,37,35,40,40,47,27,32,62,52,43,52,46,51,31,53,51,31,42,41,73,40,40,50,73,74,49,54,58,69,70,53,55,65,42,77,78,47,99,64,30,32,37,37,26,72,34,39,84,38,49,68,66,59,48,53,51,50,31,58,75,68,65,52,92,70,68,81,66,71,72,60,65,56,60,82,37,71,61,39,31,40,63,70,45,47,48,55,50,43,32,73,74,73,31,77,56,27,69,62,20,43,50,51,26,49,55,50,45,48,44,44,46,49,54,52,48,54,53,20,51,54,50,37,64,72,26,44,46,94,84,52,69,31,34,38,43,68,71,38,67,77,44,58,66,47,45,39,54,48,29,52,36,48,54,36,30,75,75,66,73,38,76,71,51,69,68,61,50,52,49,64,68,72,49,70,49,84,47,80,43,77,46,77,54,92,89,41,39,38,34,32,51,87,31,28,43,33,64,103,131,92,81,51,72,64,56,54,53,44,60,71,56,47,68,79,53,71,74,50,84,62,72,40,28,37,35,36,48,43,81,75,42,62,45,29,53,45,45,52,52,52,51,51,55,47,36,72,73,62,62,58,54,71,38,60,34,37,38,34,72,40,57,74,80,49,84,72,48,54,62,53,47,51,54,48,50,56,59,48,58,71,71,76,46,57,72,45,79,45,77,46,85,69,85,91,57,54,71,69,54,48,49,50,50,50,51,49,53,52,51,50,51,35,60,78,69,66,34,38,31,37,36,40,40,47,27,32,62,52,43,52,46,51,30,53,52,32,42,42,72,40,41,50,72,75,49,53,58,70,70,54,53,66,43,77,76,48,100,64,30,32,38,36,24,72,36,38,85,39,48,68,65,59,47,52,52,51,32,58,74,67,64,51,90,69,67,81,66,71,73,59,66,55,58,83,37,72,62,39,32,40,63,71,45,47,48,54,50,44,31,72,75,73,30,77,56,25,68,61,21,44,51,52,26,49,54,51,44,47,45,43,45,48,53,52,48,52,54,20,50,54,51,38,66,72,26,44,46,93,84,52,70,32,35,36,42,67,70,40,68,76,44,57,67,46,44,38,54,47,29,51,36,49,54,37,29,75,76,65,73,36,77,68,50,70,67,60,48,51,49,64,67,71,48,70,51,85,48,82,44,79,45,77,55,92,91,40,40,38,34,31,52,87,32,28,42,32,65,102

Nearest PDB structures (foldseek):
  1ni5-assembly1_A-2  TM=8.368E-01  e=1.889E-18  Escherichia coli
  5mkq-assembly1_A  TM=7.567E-01  e=9.125E-11  Pyrococcus horikoshii OT3
  5mko-assembly1_B  TM=7.446E-01  e=2.308E-10  Pyrococcus horikoshii OT3
  5mko-assembly1_A  TM=7.532E-01  e=2.911E-10  Pyrococcus horikoshii OT3
  5ztb-assembly3_C  TM=7.942E-01  e=8.765E-10  Thermus thermophilus HB27

pLDDT: mean 85.0, std 11.69, range [45.72, 97.12]

Radius of gyration: 28.66 Å; Cα contacts (8 Å, |Δi|>4): 883; chains: 2; bounding box: 59×82×64 Å